Protein AF-0000000068863119 (afdb_homodimer)

Solvent-accessible surface area (backbone atoms only — not comparable to full-atom values): 27519 Å² total; per-residue (Å²): 132,78,80,71,74,71,77,78,74,70,67,70,74,73,64,72,70,83,85,55,49,26,26,52,40,77,54,58,54,54,85,72,82,81,77,69,80,80,66,78,79,68,67,68,70,92,73,73,76,51,50,43,47,56,67,53,46,37,50,35,23,72,61,32,18,43,31,39,28,37,42,66,34,50,72,67,58,34,52,52,49,50,52,52,57,68,66,49,62,65,71,73,54,53,69,44,64,64,42,27,20,70,47,72,62,46,81,75,29,58,76,56,52,56,55,58,62,35,66,71,52,35,47,32,44,35,69,52,45,36,88,58,50,45,80,72,44,34,33,38,39,34,35,29,54,68,10,57,52,52,68,80,39,51,79,44,77,79,90,66,98,63,89,71,81,71,78,53,61,42,38,32,35,36,34,32,65,39,67,32,38,80,54,46,16,28,46,31,32,32,48,27,35,49,38,70,85,43,63,82,46,86,67,52,55,25,41,57,63,39,54,38,19,15,36,41,36,26,34,40,40,19,34,28,26,46,34,35,14,74,35,91,55,71,40,40,29,38,36,38,33,35,22,22,60,39,49,45,68,71,86,72,114,133,76,80,71,75,71,77,79,74,70,76,70,75,73,64,74,68,81,82,64,58,32,24,48,46,75,74,57,52,47,83,72,83,82,78,71,81,80,68,80,79,68,66,67,66,96,69,72,80,50,42,36,46,56,66,53,46,37,48,35,23,72,61,34,18,40,28,43,30,45,52,72,34,52,71,67,57,35,50,53,50,50,52,53,57,68,65,49,63,66,72,74,55,53,70,43,65,63,42,28,22,71,49,70,61,45,80,73,27,60,74,55,53,59,56,58,65,34,65,70,52,36,46,33,43,34,71,53,45,37,86,58,51,43,78,72,45,34,32,38,38,35,34,29,53,69,10,57,52,52,67,78,41,50,80,44,77,79,92,64,99,61,88,70,81,71,78,53,62,41,40,33,36,37,33,31,66,39,67,32,38,80,53,46,17,29,46,31,32,32,46,25,36,48,39,70,85,43,62,82,46,87,65,52,50,22,44,60,61,41,53,37,20,16,36,41,37,26,35,40,40,20,34,28,26,46,33,34,14,72,35,90,54,71,39,40,29,38,36,38,34,35,23,22,60,39,50,44,68,72,88,72,115

Structure (mmCIF, N/CA/C/O backbone):
data_AF-0000000068863119-model_v1
#
loop_
_entity.id
_entity.type
_entity.pdbx_description
1 polymer 'Phytanoyl-CoA dioxygenase'
#
loop_
_atom_site.group_PDB
_atom_site.id
_atom_site.type_symbol
_atom_site.label_atom_id
_atom_site.label_alt_id
_atom_site.label_comp_id
_atom_site.label_asym_id
_atom_site.label_entity_id
_atom_site.label_seq_id
_atom_site.pdbx_PDB_ins_code
_atom_site.Cartn_x
_atom_site.Cartn_y
_atom_site.Cartn_z
_atom_site.occupancy
_atom_site.B_iso_or_equiv
_atom_site.auth_seq_id
_atom_site.auth_comp_id
_atom_site.auth_asym_id
_atom_site.auth_atom_id
_atom_site.pdbx_PDB_model_num
ATOM 1 N N . MET A 1 1 ? 0.976 4.121 -24.359 1 19.28 1 MET A N 1
ATOM 2 C CA . MET A 1 1 ? 1.345 5.531 -24.281 1 19.28 1 MET A CA 1
ATOM 3 C C . MET A 1 1 ? 1.86 5.883 -22.891 1 19.28 1 MET A C 1
ATOM 5 O O . MET A 1 1 ? 1.22 5.566 -21.891 1 19.28 1 MET A O 1
ATOM 9 N N . ALA A 1 2 ? 3.199 6.082 -22.797 1 20.58 2 ALA A N 1
ATOM 10 C CA . ALA A 1 2 ? 4.062 6.414 -21.672 1 20.58 2 ALA A CA 1
ATOM 11 C C . ALA A 1 2 ? 3.551 7.648 -20.922 1 20.58 2 ALA A C 1
ATOM 13 O O . ALA A 1 2 ? 3.307 8.688 -21.547 1 20.58 2 ALA A O 1
ATOM 14 N N . TRP A 1 3 ? 2.678 7.41 -20 1 20.67 3 TRP A N 1
ATOM 15 C CA . TRP A 1 3 ? 2.369 8.602 -19.203 1 20.67 3 TRP A CA 1
ATOM 16 C C . TRP A 1 3 ? 3.615 9.453 -18.984 1 20.67 3 TRP A C 1
ATOM 18 O O . TRP A 1 3 ? 4.625 8.969 -18.484 1 20.67 3 TRP A O 1
ATOM 28 N N . ARG A 1 4 ? 3.938 10.305 -19.891 1 23.78 4 ARG A N 1
ATOM 29 C CA . ARG A 1 4 ? 4.984 11.312 -19.797 1 23.78 4 ARG A CA 1
ATOM 30 C C . ARG A 1 4 ? 4.988 11.977 -18.422 1 23.78 4 ARG A C 1
ATOM 32 O O . ARG A 1 4 ? 3.947 12.438 -17.953 1 23.78 4 ARG A O 1
ATOM 39 N N . HIS A 1 5 ? 5.793 11.5 -17.562 1 23.81 5 HIS A N 1
ATOM 40 C CA . HIS A 1 5 ? 6.238 12.133 -16.328 1 23.81 5 HIS A CA 1
ATOM 41 C C . HIS A 1 5 ? 6.383 13.641 -16.516 1 23.81 5 HIS A C 1
ATOM 43 O O . HIS A 1 5 ? 7.07 14.102 -17.422 1 23.81 5 HIS A O 1
ATOM 49 N N . SER A 1 6 ? 5.262 14.281 -16.453 1 25.91 6 SER A N 1
ATOM 50 C CA . SER A 1 6 ? 5.387 15.727 -16.594 1 25.91 6 SER A CA 1
ATOM 51 C C . SER A 1 6 ? 6.652 16.234 -15.914 1 25.91 6 SER A C 1
ATOM 53 O O . SER A 1 6 ? 7.07 15.703 -14.883 1 25.91 6 SER A O 1
ATOM 55 N N . PRO A 1 7 ? 7.512 17 -16.578 1 26.3 7 PRO A N 1
ATOM 56 C CA . PRO A 1 7 ? 8.766 17.562 -16.062 1 26.3 7 PRO A CA 1
ATOM 57 C C . PRO A 1 7 ? 8.594 18.234 -14.703 1 26.3 7 PRO A C 1
ATOM 59 O O . PRO A 1 7 ? 7.535 18.812 -14.43 1 26.3 7 PRO A O 1
ATOM 62 N N . TRP A 1 8 ? 9.125 17.734 -13.641 1 24.53 8 TRP A N 1
ATOM 63 C CA . TRP A 1 8 ? 9.305 18.281 -12.305 1 24.53 8 TRP A CA 1
ATOM 64 C C . TRP A 1 8 ? 9.695 19.75 -12.367 1 24.53 8 TRP A C 1
ATOM 66 O O . TRP A 1 8 ? 10.703 20.109 -12.977 1 24.53 8 TRP A O 1
ATOM 76 N N . VAL A 1 9 ? 8.789 20.594 -12.625 1 24.11 9 VAL A N 1
ATOM 77 C CA . VAL A 1 9 ? 9.109 22.016 -12.492 1 24.11 9 VAL A CA 1
ATOM 78 C C . VAL A 1 9 ? 9.961 22.234 -11.242 1 24.11 9 VAL A C 1
ATOM 80 O O . VAL A 1 9 ? 9.672 21.688 -10.18 1 24.11 9 VAL A O 1
ATOM 83 N N . THR A 1 10 ? 11.195 22.656 -11.297 1 24.62 10 THR A N 1
ATOM 84 C CA . THR A 1 10 ? 12.25 22.938 -10.32 1 24.62 10 THR A CA 1
ATOM 85 C C . THR A 1 10 ? 11.781 23.953 -9.297 1 24.62 10 THR A C 1
ATOM 87 O O . THR A 1 10 ? 10.945 24.812 -9.602 1 24.62 10 THR A O 1
ATOM 90 N N . ALA A 1 11 ? 11.797 23.625 -8.016 1 27.84 11 ALA A N 1
ATOM 91 C CA . ALA A 1 11 ? 11.562 24.391 -6.793 1 27.84 11 ALA A CA 1
ATOM 92 C C . ALA A 1 11 ? 12.18 25.781 -6.887 1 27.84 11 ALA A C 1
ATOM 94 O O . ALA A 1 11 ? 12.008 26.609 -5.988 1 27.84 11 ALA A O 1
ATOM 95 N N . ARG A 1 12 ? 12.984 26.062 -7.887 1 30.47 12 ARG A N 1
ATOM 96 C CA . ARG A 1 12 ? 13.766 27.297 -7.824 1 30.47 12 ARG A CA 1
ATOM 97 C C . ARG A 1 12 ? 12.852 28.516 -7.797 1 30.47 12 ARG A C 1
ATOM 99 O O . ARG A 1 12 ? 13.273 29.609 -7.402 1 30.47 12 ARG A O 1
ATOM 106 N N . ALA A 1 13 ? 11.773 28.344 -8.539 1 29.06 13 ALA A N 1
ATOM 107 C CA . ALA A 1 13 ? 11.203 29.672 -8.789 1 29.06 13 ALA A CA 1
ATOM 108 C C . ALA A 1 13 ? 10.625 30.266 -7.508 1 29.06 13 ALA A C 1
ATOM 110 O O . ALA A 1 13 ? 10.18 31.422 -7.5 1 29.06 13 ALA A O 1
ATOM 111 N N . LEU A 1 14 ? 10.008 29.344 -6.688 1 31.08 14 LEU A N 1
ATOM 112 C CA . LEU A 1 14 ? 9.188 30 -5.676 1 31.08 14 LEU A CA 1
ATOM 113 C C . LEU A 1 14 ? 10.062 30.625 -4.598 1 31.08 14 LEU A C 1
ATOM 115 O O . LEU A 1 14 ? 9.586 30.938 -3.504 1 31.08 14 LEU A O 1
ATOM 119 N N . GLY A 1 15 ? 11.297 31.203 -4.969 1 27.8 15 GLY A N 1
ATOM 120 C CA . GLY A 1 15 ? 12.117 31.984 -4.047 1 27.8 15 GLY A CA 1
ATOM 121 C C . GLY A 1 15 ? 12.242 31.344 -2.678 1 27.8 15 GLY A C 1
ATOM 122 O O . GLY A 1 15 ? 12.445 32.031 -1.678 1 27.8 15 GLY A O 1
ATOM 123 N N . LEU A 1 16 ? 11.891 30.141 -2.605 1 33 16 LEU A N 1
ATOM 124 C CA . LEU A 1 16 ? 11.93 29.438 -1.33 1 33 16 LEU A CA 1
ATOM 125 C C . LEU A 1 16 ? 13.328 29.484 -0.725 1 33 16 LEU A C 1
ATOM 127 O O . LEU A 1 16 ? 14.195 28.688 -1.09 1 33 16 LEU A O 1
ATOM 131 N N . GLY A 1 17 ? 13.977 30.734 -0.642 1 28.2 17 GLY A N 1
ATOM 132 C CA . GLY A 1 17 ? 15.305 30.953 -0.081 1 28.2 17 GLY A CA 1
ATOM 133 C C . GLY A 1 17 ? 15.531 30.203 1.22 1 28.2 17 GLY A C 1
ATOM 134 O O . GLY A 1 17 ? 14.742 29.328 1.588 1 28.2 17 GLY A O 1
ATOM 135 N N . ALA A 1 18 ? 16.031 31.094 2.398 1 27.72 18 ALA A N 1
ATOM 136 C CA . ALA A 1 18 ? 16.828 30.891 3.602 1 27.72 18 ALA A CA 1
ATOM 137 C C . ALA A 1 18 ? 16.141 29.953 4.578 1 27.72 18 ALA A C 1
ATOM 139 O O . ALA A 1 18 ? 14.922 29.766 4.492 1 27.72 18 ALA A O 1
ATOM 140 N N . THR A 1 19 ? 17 29.516 5.637 1 29.47 19 THR A N 1
ATOM 141 C CA . THR A 1 19 ? 16.953 28.562 6.75 1 29.47 19 THR A CA 1
ATOM 142 C C . THR A 1 19 ? 15.844 28.922 7.727 1 29.47 19 THR A C 1
ATOM 144 O O . THR A 1 19 ? 15.945 29.906 8.461 1 29.47 19 THR A O 1
ATOM 147 N N . ALA A 1 20 ? 14.727 29.219 7.309 1 29.94 20 ALA A N 1
ATOM 148 C CA . ALA A 1 20 ? 13.766 29.609 8.336 1 29.94 20 ALA A CA 1
ATOM 149 C C . ALA A 1 20 ? 13.805 28.656 9.523 1 29.94 20 ALA A C 1
ATOM 151 O O . ALA A 1 20 ? 14.086 27.469 9.359 1 29.94 20 ALA A O 1
ATOM 152 N N . ALA A 1 21 ? 14.078 29.203 10.719 1 28.48 21 ALA A N 1
ATOM 153 C CA . ALA A 1 21 ? 14.047 28.594 12.047 1 28.48 21 ALA A CA 1
ATOM 154 C C . ALA A 1 21 ? 12.797 27.75 12.227 1 28.48 21 ALA A C 1
ATOM 156 O O . ALA A 1 21 ? 11.688 28.188 11.914 1 28.48 21 ALA A O 1
ATOM 157 N N . VAL A 1 22 ? 12.906 26.484 11.906 1 32.12 22 VAL A N 1
ATOM 158 C CA . VAL A 1 22 ? 11.836 25.531 12.164 1 32.12 22 VAL A CA 1
ATOM 159 C C . VAL A 1 22 ? 11.547 25.469 13.664 1 32.12 22 VAL A C 1
ATOM 161 O O . VAL A 1 22 ? 12.438 25.172 14.461 1 32.12 22 VAL A O 1
ATOM 164 N N . VAL A 1 23 ? 10.781 26.406 14.234 1 30.39 23 VAL A N 1
ATOM 165 C CA . VAL A 1 23 ? 10.312 26.172 15.602 1 30.39 23 VAL A CA 1
ATOM 166 C C . VAL A 1 23 ? 9.438 24.922 15.641 1 30.39 23 VAL A C 1
ATOM 168 O O . VAL A 1 23 ? 8.492 24.797 14.867 1 30.39 23 VAL A O 1
ATOM 171 N N . VAL A 1 24 ? 10.008 23.859 15.938 1 33.78 24 VAL A N 1
ATOM 172 C CA . VAL A 1 24 ? 9.211 22.688 16.266 1 33.78 24 VAL A CA 1
ATOM 173 C C . VAL A 1 24 ? 8.328 22.984 17.484 1 33.78 24 VAL A C 1
ATOM 175 O O . VAL A 1 24 ? 8.836 23.328 18.562 1 33.78 24 VAL A O 1
ATOM 178 N N . VAL A 1 25 ? 7.355 23.75 17.344 1 32.84 25 VAL A N 1
ATOM 179 C CA . VAL A 1 25 ? 6.465 23.859 18.5 1 32.84 25 VAL A CA 1
ATOM 180 C C . VAL A 1 25 ? 5.844 22.5 18.812 1 32.84 25 VAL A C 1
ATOM 182 O O . VAL A 1 25 ? 5.25 21.875 17.922 1 32.84 25 VAL A O 1
ATOM 185 N N . SER A 1 26 ? 6.445 21.719 19.641 1 36.84 26 SER A N 1
ATOM 186 C CA . SER A 1 26 ? 5.656 20.719 20.344 1 36.84 26 SER A CA 1
ATOM 187 C C . SER A 1 26 ? 4.285 21.266 20.734 1 36.84 26 SER A C 1
ATOM 189 O O . SER A 1 26 ? 3.633 20.75 21.641 1 36.84 26 SER A O 1
ATOM 191 N N . ALA A 1 27 ? 3.809 22.297 20.219 1 33.91 27 ALA A N 1
ATOM 192 C CA . ALA A 1 27 ? 2.674 22.922 20.891 1 33.91 27 ALA A CA 1
ATOM 193 C C . ALA A 1 27 ? 1.508 21.953 21.031 1 33.91 27 ALA A C 1
ATOM 195 O O . ALA A 1 27 ? 0.678 21.844 20.125 1 33.91 27 ALA A O 1
ATOM 196 N N . VAL A 1 28 ? 1.595 20.641 21.125 1 33.41 28 VAL A N 1
ATOM 197 C CA . VAL A 1 28 ? 0.279 20.25 21.625 1 33.41 28 VAL A CA 1
ATOM 198 C C . VAL A 1 28 ? -0.073 21.062 22.859 1 33.41 28 VAL A C 1
ATOM 200 O O . VAL A 1 28 ? 0.549 20.906 23.922 1 33.41 28 VAL A O 1
ATOM 203 N N . ARG A 1 29 ? -0.094 22.359 22.969 1 30.94 29 ARG A N 1
ATOM 204 C CA . ARG A 1 29 ? -0.655 23.016 24.141 1 30.94 29 ARG A CA 1
ATOM 205 C C . ARG A 1 29 ? -1.995 22.391 24.531 1 30.94 29 ARG A C 1
ATOM 207 O O . ARG A 1 29 ? -2.932 22.391 23.719 1 30.94 29 ARG A O 1
ATOM 214 N N . LEU A 1 30 ? -1.907 21.375 25.375 1 30.81 30 LEU A N 1
ATOM 215 C CA . LEU A 1 30 ? -3.072 20.922 26.125 1 30.81 30 LEU A CA 1
ATOM 216 C C . LEU A 1 30 ? -3.863 22.094 26.672 1 30.81 30 LEU A C 1
ATOM 218 O O . LEU A 1 30 ? -3.311 22.938 27.375 1 30.81 30 LEU A O 1
ATOM 222 N N . LEU A 1 31 ? -4.766 22.688 26.156 1 31.64 31 LEU A N 1
ATOM 223 C CA . LEU A 1 31 ? -5.645 23.688 26.75 1 31.64 31 LEU A CA 1
ATOM 224 C C . LEU A 1 31 ? -6.137 23.234 28.125 1 31.64 31 LEU A C 1
ATOM 226 O O . LEU A 1 31 ? -6.93 22.297 28.219 1 31.64 31 LEU A O 1
ATOM 230 N N . ARG A 1 32 ? -5.137 23.219 29.328 1 30.81 32 ARG A N 1
ATOM 231 C CA . ARG A 1 32 ? -5.625 23.125 30.703 1 30.81 32 ARG A CA 1
ATOM 232 C C . ARG A 1 32 ? -6.684 24.188 30.984 1 30.81 32 ARG A C 1
ATOM 234 O O . ARG A 1 32 ? -6.715 25.234 30.328 1 30.81 32 ARG A O 1
ATOM 241 N N . ARG A 1 33 ? -7.551 23.984 32.125 1 32.88 33 ARG A N 1
ATOM 242 C CA . ARG A 1 33 ? -8.594 24.766 32.781 1 32.88 33 ARG A CA 1
ATOM 243 C C . ARG A 1 33 ? -8.148 26.203 33.031 1 32.88 33 ARG A C 1
ATOM 245 O O . ARG A 1 33 ? -6.957 26.516 32.906 1 32.88 33 ARG A O 1
ATOM 252 N N . ARG A 1 34 ? -8.766 26.984 34 1 33.53 34 ARG A N 1
ATOM 253 C CA . ARG A 1 34 ? -8.812 28.391 34.438 1 33.53 34 ARG A CA 1
ATOM 254 C C . ARG A 1 34 ? -7.438 28.859 34.875 1 33.53 34 ARG A C 1
ATOM 256 O O . ARG A 1 34 ? -6.816 28.266 35.75 1 33.53 34 ARG A O 1
ATOM 263 N N . PRO A 1 35 ? -6.789 29.812 34.188 1 32.97 35 PRO A N 1
ATOM 264 C CA . PRO A 1 35 ? -5.512 30.359 34.656 1 32.97 35 PRO A CA 1
ATOM 265 C C . PRO A 1 35 ? -5.602 30.938 36.062 1 32.97 35 PRO A C 1
ATOM 267 O O . PRO A 1 35 ? -6.629 31.5 36.438 1 32.97 35 PRO A O 1
ATOM 270 N N . PRO A 1 36 ? -5.016 30.406 37.062 1 35.59 36 PRO A N 1
ATOM 271 C CA . PRO A 1 36 ? -4.961 31.344 38.188 1 35.59 36 PRO A CA 1
ATOM 272 C C . PRO A 1 36 ? -4.504 32.75 37.781 1 35.59 36 PRO A C 1
ATOM 274 O O . PRO A 1 36 ? -3.963 32.906 36.688 1 35.59 36 PRO A O 1
ATOM 277 N N . PRO A 1 37 ? -4.648 33.844 38.719 1 34.66 37 PRO A N 1
ATOM 278 C CA . PRO A 1 37 ? -4.336 35.25 38.375 1 34.66 37 PRO A CA 1
ATOM 279 C C . PRO A 1 37 ? -3.035 35.375 37.562 1 34.66 37 PRO A C 1
ATOM 281 O O . PRO A 1 37 ? -2.176 34.5 37.656 1 34.66 37 PRO A O 1
ATOM 284 N N . ARG A 1 38 ? -2.943 36.531 36.844 1 31.11 38 ARG A N 1
ATOM 285 C CA . ARG A 1 38 ? -1.964 36.938 35.844 1 31.11 38 ARG A CA 1
ATOM 286 C C . ARG A 1 38 ? -0.556 36.938 36.438 1 31.11 38 ARG A C 1
ATOM 288 O O . ARG A 1 38 ? -0.193 37.875 37.156 1 31.11 38 ARG A O 1
ATOM 295 N N . PRO A 1 39 ? -0.052 35.938 37.219 1 33.28 39 PRO A N 1
ATOM 296 C CA . PRO A 1 39 ? 1.148 36.594 37.719 1 33.28 39 PRO A CA 1
ATOM 297 C C . PRO A 1 39 ? 1.912 37.375 36.656 1 33.28 39 PRO A C 1
ATOM 299 O O . PRO A 1 39 ? 1.711 37.125 35.469 1 33.28 39 PRO A O 1
ATOM 302 N N . ALA A 1 40 ? 2.848 38.375 37.031 1 31.86 40 ALA A N 1
ATOM 303 C CA . ALA A 1 40 ? 3.662 39.25 36.156 1 31.86 40 ALA A CA 1
ATOM 304 C C . ALA A 1 40 ? 4.199 38.469 34.969 1 31.86 40 ALA A C 1
ATOM 306 O O . ALA A 1 40 ? 4.352 37.25 35.031 1 31.86 40 ALA A O 1
ATOM 307 N N . ALA A 1 41 ? 4.188 39.094 33.781 1 30.69 41 ALA A N 1
ATOM 308 C CA . ALA A 1 41 ? 4.68 38.75 32.469 1 30.69 41 ALA A CA 1
ATOM 309 C C . ALA A 1 41 ? 6.012 38.031 32.531 1 30.69 41 ALA A C 1
ATOM 311 O O . ALA A 1 41 ? 7.066 38.625 32.688 1 30.69 41 ALA A O 1
ATOM 312 N N . ALA A 1 42 ? 6.195 37.219 33.5 1 31.78 42 ALA A N 1
ATOM 313 C CA . ALA A 1 42 ? 7.582 36.781 33.406 1 31.78 42 ALA A CA 1
ATOM 314 C C . ALA A 1 42 ? 7.949 36.438 31.953 1 31.78 42 ALA A C 1
ATOM 316 O O . ALA A 1 42 ? 7.176 35.781 31.25 1 31.78 42 ALA A O 1
ATOM 317 N N . ALA A 1 43 ? 8.805 37.281 31.297 1 30.61 43 ALA A N 1
ATOM 318 C CA . ALA A 1 43 ? 9.43 37.219 29.969 1 30.61 43 ALA A CA 1
ATOM 319 C C . ALA A 1 43 ? 9.68 35.781 29.562 1 30.61 43 ALA A C 1
ATOM 321 O O . ALA A 1 43 ? 10.117 34.969 30.375 1 30.61 43 ALA A O 1
ATOM 322 N N . LEU A 1 44 ? 8.797 35.25 28.797 1 33.19 44 LEU A N 1
ATOM 323 C CA . LEU A 1 44 ? 9.289 34.031 28.172 1 33.19 44 LEU A CA 1
ATOM 324 C C . LEU A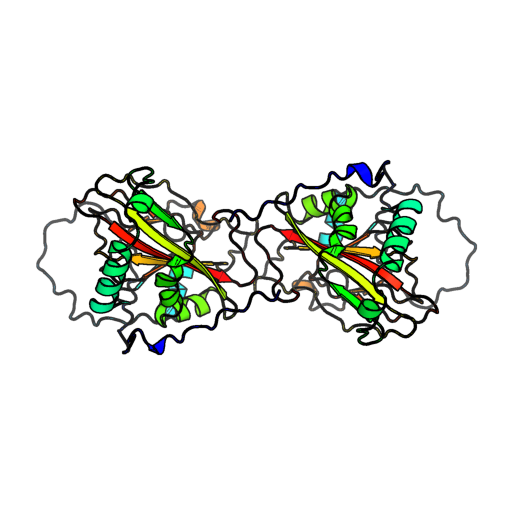 1 44 ? 10.805 34.062 28.062 1 33.19 44 LEU A C 1
ATOM 326 O O . LEU A 1 44 ? 11.391 35.094 27.703 1 33.19 44 LEU A O 1
ATOM 330 N N . PRO A 1 45 ? 11.523 33.5 28.906 1 30.67 45 PRO A N 1
ATOM 331 C CA . PRO A 1 45 ? 12.953 33.75 28.688 1 30.67 45 PRO A CA 1
ATOM 332 C C . PRO A 1 45 ? 13.289 34.094 27.234 1 30.67 45 PRO A C 1
ATOM 334 O O . PRO A 1 45 ? 12.516 33.75 26.344 1 30.67 45 PRO A O 1
ATOM 337 N N . SER A 1 46 ? 14.125 35.062 26.766 1 32.16 46 SER A N 1
ATOM 338 C CA . SER A 1 46 ? 14.734 35.406 25.484 1 32.16 46 SER A CA 1
ATOM 339 C C . SER A 1 46 ? 14.938 34.156 24.641 1 32.16 46 SER A C 1
ATOM 341 O O . SER A 1 46 ? 15.984 34 24 1 32.16 46 SER A O 1
ATOM 343 N N . ASP A 1 47 ? 14.609 32.969 24.953 1 33.59 47 ASP A N 1
ATOM 344 C CA . ASP A 1 47 ? 14.953 31.656 24.422 1 33.59 47 ASP A CA 1
ATOM 345 C C . ASP A 1 47 ? 14.789 31.625 22.906 1 33.59 47 ASP A C 1
ATOM 347 O O . ASP A 1 47 ? 13.758 32.062 22.375 1 33.59 47 ASP A O 1
ATOM 351 N N . ILE A 1 48 ? 15.758 31.469 22.031 1 33.53 48 ILE A N 1
ATOM 352 C CA . ILE A 1 48 ? 16.125 31.359 20.609 1 33.53 48 ILE A CA 1
ATOM 353 C C . ILE A 1 48 ? 15.086 30.516 19.891 1 33.53 48 ILE A C 1
ATOM 355 O O . ILE A 1 48 ? 14.648 29.469 20.391 1 33.53 48 ILE A O 1
ATOM 359 N N . ALA A 1 49 ? 14.266 30.906 18.891 1 39.97 49 ALA A N 1
ATOM 360 C CA . ALA A 1 49 ? 13.602 30.25 17.781 1 39.97 49 ALA A CA 1
ATOM 361 C C . ALA A 1 49 ? 14.258 28.906 17.453 1 39.97 49 ALA A C 1
ATOM 363 O O . ALA A 1 49 ? 15.406 28.859 17.016 1 39.97 49 ALA A O 1
ATOM 364 N N . ARG A 1 50 ? 14.227 27.844 18.281 1 49.44 50 ARG A N 1
ATOM 365 C CA . ARG A 1 50 ? 14.906 26.578 18.016 1 49.44 50 ARG A CA 1
ATOM 366 C C . ARG A 1 50 ? 14.352 25.906 16.766 1 49.44 50 ARG A C 1
ATOM 368 O O . ARG A 1 50 ? 13.133 25.828 16.594 1 49.44 50 ARG A O 1
ATOM 375 N N . VAL A 1 51 ? 15.125 25.984 15.633 1 52.09 51 VAL A N 1
ATOM 376 C CA . VAL A 1 51 ? 14.883 25.234 14.398 1 52.09 51 VAL A CA 1
ATOM 377 C C . VAL A 1 51 ? 14.836 23.734 14.695 1 52.09 51 VAL A C 1
ATOM 379 O O . VAL A 1 51 ? 15.828 23.156 15.156 1 52.09 51 VAL A O 1
ATOM 382 N N . ALA A 1 52 ? 13.609 23.281 14.82 1 67.62 52 ALA A N 1
ATOM 383 C CA . ALA A 1 52 ? 13.516 21.828 14.984 1 67.62 52 ALA A CA 1
ATOM 384 C C . ALA A 1 52 ? 14.211 21.094 13.836 1 67.62 52 ALA A C 1
ATOM 386 O O . ALA A 1 52 ? 14.148 21.547 12.688 1 67.62 52 ALA A O 1
ATOM 387 N N . THR A 1 53 ? 15.008 20.141 14.203 1 77.75 53 THR A N 1
ATOM 388 C CA . THR A 1 53 ? 15.602 19.297 13.18 1 77.75 53 THR A CA 1
ATOM 389 C C . THR A 1 53 ? 14.547 18.375 12.562 1 77.75 53 THR A C 1
ATOM 391 O O . THR A 1 53 ? 13.484 18.172 13.141 1 77.75 53 THR A O 1
ATOM 394 N N . THR A 1 54 ? 14.867 18 11.383 1 86.44 54 THR A N 1
ATOM 395 C CA . THR A 1 54 ? 14.008 17.031 10.711 1 86.44 54 THR A CA 1
ATOM 396 C C . THR A 1 54 ? 13.781 15.805 11.594 1 86.44 54 THR A C 1
ATOM 398 O O . THR A 1 54 ? 12.672 15.273 11.656 1 86.44 54 THR A O 1
ATOM 401 N N . ALA A 1 55 ? 14.859 15.414 12.258 1 86.5 55 ALA A N 1
ATOM 402 C CA . ALA A 1 55 ? 14.773 14.234 13.117 1 86.5 55 ALA A CA 1
ATOM 403 C C . ALA A 1 55 ? 13.789 14.461 14.258 1 86.5 55 ALA A C 1
ATOM 405 O O . ALA A 1 55 ? 13.039 13.555 14.625 1 86.5 55 ALA A O 1
ATOM 406 N N . GLU A 1 56 ? 13.789 15.625 14.758 1 83.5 56 GLU A N 1
ATOM 407 C CA . GLU A 1 56 ? 12.875 15.953 15.844 1 83.5 56 GLU A CA 1
ATOM 408 C C . GLU A 1 56 ? 11.43 16.016 15.352 1 83.5 56 GLU A C 1
ATOM 410 O O . GLU A 1 56 ? 10.516 15.547 16.031 1 83.5 56 GLU A O 1
ATOM 415 N N . VAL A 1 57 ? 11.234 16.625 14.195 1 88.38 57 VAL A N 1
ATOM 416 C CA . VAL A 1 57 ? 9.906 16.688 13.594 1 88.38 57 VAL A CA 1
ATOM 417 C C . VAL A 1 57 ? 9.367 15.281 13.375 1 88.38 57 VAL A C 1
ATOM 419 O O . VAL A 1 57 ? 8.25 14.969 13.781 1 88.38 57 VAL A O 1
ATOM 422 N N . ALA A 1 58 ? 10.25 14.43 12.789 1 92.88 58 ALA A N 1
ATOM 423 C CA . ALA A 1 58 ? 9.844 13.055 12.508 1 92.88 58 ALA A CA 1
ATOM 424 C C . ALA A 1 58 ? 9.547 12.289 13.797 1 92.88 58 ALA A C 1
ATOM 426 O O . ALA A 1 58 ? 8.586 11.531 13.867 1 92.88 58 ALA A O 1
ATOM 427 N N . ALA A 1 59 ? 10.367 12.523 14.789 1 89.5 59 ALA A N 1
ATOM 428 C CA . ALA A 1 59 ? 10.164 11.852 16.062 1 89.5 59 ALA A CA 1
ATOM 429 C C . ALA A 1 59 ? 8.844 12.266 16.703 1 89.5 59 ALA A C 1
ATOM 431 O O . ALA A 1 59 ? 8.125 11.43 17.266 1 89.5 59 ALA A O 1
ATOM 432 N N . ALA A 1 60 ? 8.508 13.523 16.609 1 89.31 60 ALA A N 1
ATOM 433 C CA . ALA A 1 60 ? 7.254 14.023 17.172 1 89.31 60 ALA A CA 1
ATOM 434 C C . ALA A 1 60 ? 6.051 13.422 16.453 1 89.31 60 ALA A C 1
ATOM 436 O O . ALA A 1 60 ? 5.082 13.008 17.094 1 89.31 60 ALA A O 1
ATOM 437 N N . VAL A 1 61 ? 6.129 13.359 15.133 1 93.62 61 VAL A N 1
ATOM 438 C CA . VAL A 1 61 ? 5.031 12.773 14.375 1 93.62 61 VAL A CA 1
ATOM 439 C C . VAL A 1 61 ? 4.891 11.297 14.727 1 93.62 61 VAL A C 1
ATOM 441 O O . VAL A 1 61 ? 3.773 10.797 14.891 1 93.62 61 VAL A O 1
ATOM 444 N N . ARG A 1 62 ? 6.031 10.609 14.875 1 93.94 62 ARG A N 1
ATOM 445 C CA . ARG A 1 62 ? 5.992 9.188 15.211 1 93.94 62 ARG A CA 1
ATOM 446 C C . ARG A 1 62 ? 5.395 8.969 16.594 1 93.94 62 ARG A C 1
ATOM 448 O O . ARG A 1 62 ? 4.648 8.008 16.812 1 93.94 62 ARG A O 1
ATOM 455 N N . ALA A 1 63 ? 5.656 9.859 17.5 1 89.38 63 ALA A N 1
ATOM 456 C CA . ALA A 1 63 ? 5.262 9.656 18.891 1 89.38 63 ALA A CA 1
ATOM 457 C C . ALA A 1 63 ? 3.854 10.188 19.141 1 89.38 63 ALA A C 1
ATOM 459 O O . ALA A 1 63 ? 3.035 9.516 19.781 1 89.38 63 ALA A O 1
ATOM 460 N N . GLU A 1 64 ? 3.568 11.375 18.547 1 88.62 64 GLU A N 1
ATOM 461 C CA . GLU A 1 64 ? 2.344 12.078 18.922 1 88.62 64 GLU A CA 1
ATOM 462 C C . GLU A 1 64 ? 1.331 12.062 17.781 1 88.62 64 GLU A C 1
ATOM 464 O O . GLU A 1 64 ? 0.16 12.398 17.984 1 88.62 64 GLU A O 1
ATOM 469 N N . GLY A 1 65 ? 1.771 11.727 16.641 1 94.44 65 GLY A N 1
ATOM 470 C CA . GLY A 1 65 ? 0.906 11.703 15.477 1 94.44 65 GLY A CA 1
ATOM 471 C C . GLY A 1 65 ? 0.877 13.016 14.719 1 94.44 65 GLY A C 1
ATOM 472 O O . GLY A 1 65 ? 0.336 13.094 13.617 1 94.44 65 GLY A O 1
ATOM 473 N N . VAL A 1 66 ? 1.508 14.07 15.375 1 94 66 VAL A N 1
ATOM 474 C CA . VAL A 1 66 ? 1.449 15.391 14.758 1 94 66 VAL A CA 1
ATOM 475 C C . VAL A 1 66 ? 2.631 16.234 15.227 1 94 66 VAL A C 1
ATOM 477 O O . VAL A 1 66 ? 3.139 16.047 16.328 1 94 66 VAL A O 1
ATOM 480 N N . CYS A 1 67 ? 3.07 17.125 14.352 1 91.81 67 CYS A N 1
ATOM 481 C CA . CYS A 1 67 ? 4.062 18.141 14.672 1 91.81 67 CYS A CA 1
ATOM 482 C C . CYS A 1 67 ? 3.76 19.453 13.945 1 91.81 67 CYS A C 1
ATOM 484 O O . CYS A 1 67 ? 3.467 19.438 12.742 1 91.81 67 CYS A O 1
ATOM 486 N N . VAL A 1 68 ? 3.775 20.547 14.703 1 90.38 68 VAL A N 1
ATOM 487 C CA . VAL A 1 68 ? 3.625 21.859 14.102 1 90.38 68 VAL A CA 1
ATOM 488 C C . VAL A 1 68 ? 4.988 22.547 13.984 1 90.38 68 VAL A C 1
ATOM 490 O O . VAL A 1 68 ? 5.715 22.656 14.977 1 90.38 68 VAL A O 1
ATOM 493 N N . VAL A 1 69 ? 5.355 22.859 12.781 1 87.25 69 VAL A N 1
ATOM 494 C CA . VAL A 1 69 ? 6.555 23.656 12.539 1 87.25 69 VAL A CA 1
ATOM 495 C C . VAL A 1 69 ? 6.16 25.078 12.117 1 87.25 69 VAL A C 1
ATOM 497 O O . VAL A 1 69 ? 5.566 25.266 11.055 1 87.25 69 VAL A O 1
ATOM 500 N N . GLU A 1 70 ? 6.535 26.031 12.938 1 84.88 70 GLU A N 1
ATOM 501 C CA . GLU A 1 70 ? 6.051 27.391 12.711 1 84.88 70 GLU A CA 1
ATOM 502 C C . GLU A 1 70 ? 6.891 28.109 11.664 1 84.88 70 GLU A C 1
ATOM 504 O O . GLU A 1 70 ? 8.102 27.891 11.57 1 84.88 70 GLU A O 1
ATOM 509 N N . ARG A 1 71 ? 6.18 28.906 10.891 1 81.5 71 ARG A N 1
ATOM 510 C CA . ARG A 1 71 ? 6.758 29.891 9.992 1 81.5 71 ARG A CA 1
ATOM 511 C C . ARG A 1 71 ? 7.715 29.234 9 1 81.5 71 ARG A C 1
ATOM 513 O O . ARG A 1 71 ? 8.844 29.703 8.812 1 81.5 71 ARG A O 1
ATOM 520 N N . VAL A 1 72 ? 7.285 28.141 8.453 1 83.81 72 VAL A N 1
ATOM 521 C CA . VAL A 1 72 ? 8.008 27.453 7.379 1 83.81 72 VAL A CA 1
ATOM 522 C C . VAL A 1 72 ? 8 28.328 6.125 1 83.81 72 VAL A C 1
ATOM 524 O O . VAL A 1 72 ? 9.023 28.453 5.438 1 83.81 72 VAL A O 1
ATOM 527 N N . LEU A 1 73 ? 6.875 28.891 5.867 1 86.88 73 LEU A N 1
ATOM 528 C CA . LEU A 1 73 ? 6.762 29.875 4.797 1 86.88 73 LEU A CA 1
ATOM 529 C C . LEU A 1 73 ? 6.832 31.297 5.352 1 86.88 73 LEU A C 1
ATOM 531 O O . LEU A 1 73 ? 6.266 31.578 6.41 1 86.88 73 LEU A O 1
ATOM 535 N N . ASP A 1 74 ? 7.406 32.156 4.598 1 83.81 74 ASP A N 1
ATOM 536 C CA . ASP A 1 74 ? 7.422 33.562 5.02 1 83.81 74 ASP A CA 1
ATOM 537 C C . ASP A 1 74 ? 6.16 34.281 4.555 1 83.81 74 ASP A C 1
ATOM 539 O O . ASP A 1 74 ? 5.309 33.688 3.891 1 83.81 74 ASP A O 1
ATOM 543 N N . ALA A 1 75 ? 6.113 35.531 4.992 1 89.69 75 ALA A N 1
ATOM 544 C CA . ALA A 1 75 ? 4.906 36.312 4.742 1 89.69 75 ALA A CA 1
ATOM 545 C C . ALA A 1 75 ? 4.66 36.5 3.246 1 89.69 75 ALA A C 1
ATOM 547 O O . ALA A 1 75 ? 3.512 36.5 2.797 1 89.69 75 ALA A O 1
ATOM 548 N N . ALA A 1 76 ? 5.711 36.625 2.482 1 90.38 76 ALA A N 1
ATOM 549 C CA . ALA A 1 76 ? 5.574 36.781 1.04 1 90.38 76 ALA A CA 1
ATOM 550 C C . ALA A 1 76 ? 5.008 35.531 0.379 1 90.38 76 ALA A C 1
ATOM 552 O O . ALA A 1 76 ? 4.129 35.625 -0.482 1 90.38 76 ALA A O 1
ATOM 553 N N . ALA A 1 77 ? 5.547 34.406 0.784 1 88.38 77 ALA A N 1
ATOM 554 C CA . ALA A 1 77 ? 5.059 33.125 0.25 1 88.38 77 ALA A CA 1
ATOM 555 C C . ALA A 1 77 ? 3.592 32.906 0.612 1 88.38 77 ALA A C 1
ATOM 557 O O . ALA A 1 77 ? 2.799 32.469 -0.221 1 88.38 77 ALA A O 1
ATOM 558 N N . VAL A 1 78 ? 3.205 33.25 1.792 1 93.25 78 VAL A N 1
ATOM 559 C CA . VAL A 1 78 ? 1.823 33.094 2.236 1 93.25 78 VAL A CA 1
ATOM 560 C C . VAL A 1 78 ? 0.923 34.031 1.419 1 93.25 78 VAL A C 1
ATOM 562 O O . VAL A 1 78 ? -0.148 33.625 0.965 1 93.25 78 VAL A O 1
ATOM 565 N N . ALA A 1 79 ? 1.378 35.281 1.249 1 94.25 79 ALA A N 1
ATOM 566 C CA . ALA A 1 79 ? 0.601 36.25 0.473 1 94.25 79 ALA A CA 1
ATOM 567 C C . ALA A 1 79 ? 0.391 35.75 -0.957 1 94.25 79 ALA A C 1
ATOM 569 O O . ALA A 1 79 ? -0.699 35.906 -1.515 1 94.25 79 ALA A O 1
ATOM 570 N N . ALA A 1 80 ? 1.408 35.188 -1.514 1 89.75 80 ALA A N 1
ATOM 571 C CA . ALA A 1 80 ? 1.317 34.656 -2.875 1 89.75 80 ALA A CA 1
ATOM 572 C C . ALA A 1 80 ? 0.291 33.531 -2.961 1 89.75 80 ALA A C 1
ATOM 574 O O . ALA A 1 80 ? -0.478 33.469 -3.922 1 89.75 80 ALA A O 1
ATOM 575 N N . LEU A 1 81 ? 0.309 32.688 -2.01 1 90.88 81 LEU A N 1
ATOM 576 C CA . LEU A 1 81 ? -0.657 31.594 -1.986 1 90.88 81 LEU A CA 1
ATOM 577 C C . LEU A 1 81 ? -2.074 32.125 -1.792 1 90.88 81 LEU A C 1
ATOM 579 O O . LEU A 1 81 ? -3.018 31.609 -2.406 1 90.88 81 LEU A O 1
ATOM 583 N N . ARG A 1 82 ? -2.209 33.125 -0.93 1 91.56 82 ARG A N 1
ATOM 584 C CA . ARG A 1 82 ? -3.52 33.719 -0.731 1 91.56 82 ARG A CA 1
ATOM 585 C C . ARG A 1 82 ? -4.059 34.312 -2.035 1 91.56 82 ARG A C 1
ATOM 587 O O . ARG A 1 82 ? -5.258 34.188 -2.314 1 91.56 82 ARG A O 1
ATOM 594 N N . GLU A 1 83 ? -3.207 34.906 -2.758 1 88.88 83 GLU A N 1
ATOM 595 C CA . GLU A 1 83 ? -3.609 35.438 -4.051 1 88.88 83 GLU A CA 1
ATOM 596 C C . GLU A 1 83 ? -4.078 34.344 -4.992 1 88.88 83 GLU A C 1
ATOM 598 O O . GLU A 1 83 ? -5.051 34.531 -5.73 1 88.88 83 GLU A O 1
ATOM 603 N N . ARG A 1 84 ? -3.383 33.281 -4.988 1 84.06 84 ARG A N 1
ATOM 604 C CA . ARG A 1 84 ? -3.768 32.125 -5.82 1 84.06 84 ARG A CA 1
ATOM 605 C C . ARG A 1 84 ? -5.129 31.594 -5.402 1 84.06 84 ARG A C 1
ATOM 607 O O . ARG A 1 84 ? -5.949 31.234 -6.254 1 84.06 84 ARG A O 1
ATOM 614 N N . VAL A 1 85 ? -5.312 31.484 -4.176 1 84.5 85 VAL A N 1
ATOM 615 C CA . VAL A 1 85 ? -6.586 30.984 -3.654 1 84.5 85 VAL A CA 1
ATOM 616 C C . VAL A 1 85 ? -7.707 31.953 -4.055 1 84.5 85 VAL A C 1
ATOM 618 O O . VAL A 1 85 ? -8.789 31.516 -4.449 1 84.5 85 VAL A O 1
ATOM 621 N N . ALA A 1 86 ? -7.438 33.219 -3.906 1 82.75 86 ALA A N 1
ATOM 622 C CA . ALA A 1 86 ? -8.422 34.25 -4.254 1 82.75 86 ALA A CA 1
ATOM 623 C C . ALA A 1 86 ? -8.805 34.156 -5.73 1 82.75 86 ALA A C 1
ATOM 625 O O . ALA A 1 86 ? -9.938 34.469 -6.105 1 82.75 86 ALA A O 1
ATOM 626 N N . ALA A 1 87 ? -7.898 33.719 -6.508 1 79.06 87 ALA A N 1
ATOM 627 C CA . ALA A 1 87 ? -8.117 33.656 -7.949 1 79.06 87 ALA A CA 1
ATOM 628 C C . ALA A 1 87 ? -8.93 32.438 -8.328 1 79.06 87 ALA A C 1
ATOM 630 O O . ALA A 1 87 ? -9.438 32.344 -9.453 1 79.06 87 ALA A O 1
ATOM 631 N N . LEU A 1 88 ? -8.945 31.406 -7.488 1 76.12 88 LEU A N 1
ATOM 632 C CA . LEU A 1 88 ? -9.727 30.203 -7.773 1 76.12 88 LEU A CA 1
ATOM 633 C C . LEU A 1 88 ? -11.211 30.531 -7.828 1 76.12 88 LEU A C 1
ATOM 635 O O . LEU A 1 88 ? -11.695 31.391 -7.082 1 76.12 88 LEU A O 1
ATOM 639 N N . GLU A 1 89 ? -11.938 29.906 -8.93 1 62.25 89 GLU A N 1
ATOM 640 C CA . GLU A 1 89 ? -13.312 30.266 -9.273 1 62.25 89 GLU A CA 1
ATOM 641 C C . GLU A 1 89 ? -14.234 30.156 -8.062 1 62.25 89 GLU A C 1
ATOM 643 O O . GLU A 1 89 ? -14.234 29.141 -7.363 1 62.25 89 GLU A O 1
ATOM 648 N N . PRO A 1 90 ? -15.016 31.203 -7.961 1 57.38 90 PRO A N 1
ATOM 649 C CA . PRO A 1 90 ? -15.969 31.312 -6.859 1 57.38 90 PRO A CA 1
ATOM 650 C C . PRO A 1 90 ? -16.953 30.141 -6.809 1 57.38 90 PRO A C 1
ATOM 652 O O . PRO A 1 90 ? -17.391 29.734 -5.727 1 57.38 90 PRO A O 1
ATOM 655 N N . ARG A 1 91 ? -17.438 29.703 -7.965 1 52.91 91 ARG A N 1
ATOM 656 C CA . ARG A 1 91 ? -18.438 28.641 -8.023 1 52.91 91 ARG A CA 1
ATOM 657 C C . ARG A 1 91 ? -17.938 27.359 -7.344 1 52.91 91 ARG A C 1
ATOM 659 O O . ARG A 1 91 ? -18.703 26.641 -6.703 1 52.91 91 ARG A O 1
ATOM 666 N N . LYS A 1 92 ? -16.688 27.031 -7.504 1 54.31 92 LYS A N 1
ATOM 667 C CA . LYS A 1 92 ? -16.047 25.844 -6.918 1 54.31 92 LYS A CA 1
ATOM 668 C C . LYS A 1 92 ? -15.969 25.969 -5.398 1 54.31 92 LYS A C 1
ATOM 670 O O . LYS A 1 92 ? -15.992 24.953 -4.688 1 54.31 92 LYS A O 1
ATOM 675 N N . ARG A 1 93 ? -16.094 27.25 -5.008 1 53.91 93 ARG A N 1
ATOM 676 C CA . ARG A 1 93 ? -16.031 27.578 -3.586 1 53.91 93 ARG A CA 1
ATOM 677 C C . ARG A 1 93 ? -17.391 27.375 -2.926 1 53.91 93 ARG A C 1
ATOM 679 O O . ARG A 1 93 ? -17.484 27.266 -1.703 1 53.91 93 ARG A O 1
ATOM 686 N N . GLN A 1 94 ? -18.375 27.125 -3.826 1 51.44 94 GLN A N 1
ATOM 687 C CA . GLN A 1 94 ? -19.734 27.141 -3.273 1 51.44 94 GLN A CA 1
ATOM 688 C C . GLN A 1 94 ? -20.141 25.75 -2.787 1 51.44 94 GLN A C 1
ATOM 690 O O . GLN A 1 94 ? -21.047 25.625 -1.966 1 51.44 94 GLN A O 1
ATOM 695 N N . ASN A 1 95 ? -19.625 24.703 -3.371 1 51.06 95 ASN A N 1
ATOM 696 C CA . ASN A 1 95 ? -20.172 23.422 -2.912 1 51.06 95 ASN A CA 1
ATOM 697 C C . ASN A 1 95 ? -19.75 23.125 -1.476 1 51.06 95 ASN A C 1
ATOM 699 O O . ASN A 1 95 ? -18.734 22.484 -1.245 1 51.06 95 ASN A O 1
ATOM 703 N N . ARG A 1 96 ? -20.547 23.922 -0.489 1 59.5 96 ARG A N 1
ATOM 704 C CA . ARG A 1 96 ? -20.203 24.125 0.917 1 59.5 96 ARG A CA 1
ATOM 705 C C . ARG A 1 96 ? -21.016 23.203 1.812 1 59.5 96 ARG A C 1
ATOM 707 O O . ARG A 1 96 ? -22.25 23.312 1.87 1 59.5 96 ARG A O 1
ATOM 714 N N . ARG A 1 97 ? -20.438 21.984 1.964 1 62.62 97 ARG A N 1
ATOM 715 C CA . ARG A 1 97 ? -21.062 21.266 3.068 1 62.62 97 ARG A CA 1
ATOM 716 C C . ARG A 1 97 ? -20.625 21.828 4.414 1 62.62 97 ARG A C 1
ATOM 718 O O . ARG A 1 97 ? -19.422 21.922 4.684 1 62.62 97 ARG A O 1
ATOM 725 N N . ALA A 1 98 ? -21.531 22.328 5.234 1 68.81 98 ALA A N 1
ATOM 726 C CA . ALA A 1 98 ? -21.297 22.844 6.578 1 68.81 98 ALA A CA 1
ATOM 727 C C . ALA A 1 98 ? -20.406 24.094 6.531 1 68.81 98 ALA A C 1
ATOM 729 O O . ALA A 1 98 ? -19.547 24.281 7.391 1 68.81 98 ALA A O 1
ATOM 730 N N . LYS A 1 99 ? -20.484 24.859 5.344 1 77.25 99 LYS A N 1
ATOM 731 C CA . LYS A 1 99 ? -19.734 26.094 5.145 1 77.25 99 LYS A CA 1
ATOM 732 C C . LYS A 1 99 ? -18.234 25.828 5.02 1 77.25 99 LYS A C 1
ATOM 734 O O . LYS A 1 99 ? -17.422 26.641 5.441 1 77.25 99 LYS A O 1
ATOM 739 N N . ARG A 1 100 ? -17.969 24.625 4.715 1 77.88 100 ARG A N 1
ATOM 740 C CA . ARG A 1 100 ? -16.594 24.219 4.445 1 77.88 100 ARG A CA 1
ATOM 741 C C . ARG A 1 100 ? -16.438 23.766 2.998 1 77.88 100 ARG A C 1
ATOM 743 O O . ARG A 1 100 ? -17.297 23.078 2.461 1 77.88 100 ARG A O 1
ATOM 750 N N . TRP A 1 101 ? -15.445 24.344 2.387 1 73.31 101 TRP A N 1
ATOM 751 C CA . TRP A 1 101 ? -15.141 24 0.999 1 73.31 101 TRP A CA 1
ATOM 752 C C . TRP A 1 101 ? -13.805 23.266 0.892 1 73.31 101 TRP A C 1
ATOM 754 O O . TRP A 1 101 ? -12.805 23.719 1.439 1 73.31 101 TRP A O 1
ATOM 764 N N . GLU A 1 102 ? -13.938 22 0.462 1 68.06 102 GLU A N 1
ATOM 765 C CA . GLU A 1 102 ? -12.695 21.281 0.182 1 68.06 102 GLU A CA 1
ATOM 766 C C . GLU A 1 102 ? -12.461 21.156 -1.32 1 68.06 102 GLU A C 1
ATOM 768 O O . GLU A 1 102 ? -13.352 20.75 -2.064 1 68.06 102 GLU A O 1
ATOM 773 N N . HIS A 1 103 ? -11.547 21.891 -1.837 1 60.56 103 HIS A N 1
ATOM 774 C CA . HIS A 1 103 ? -11.117 21.703 -3.221 1 60.56 103 HIS A CA 1
ATOM 775 C C . HIS A 1 103 ? -10.016 20.656 -3.322 1 60.56 103 HIS A C 1
ATOM 777 O O . HIS A 1 103 ? -8.875 20.906 -2.91 1 60.56 103 HIS A O 1
ATOM 783 N N . VAL A 1 104 ? -10.484 19.344 -3.684 1 55.97 104 VAL A N 1
ATOM 784 C CA . VAL A 1 104 ? -9.531 18.25 -3.848 1 55.97 104 VAL A CA 1
ATOM 785 C C . VAL A 1 104 ? -9.102 18.156 -5.309 1 55.97 104 VAL A C 1
ATOM 787 O O . VAL A 1 104 ? -9.906 18.359 -6.219 1 55.97 104 VAL A O 1
ATOM 790 N N . HIS A 1 105 ? -7.859 17.844 -5.727 1 53.25 105 HIS A N 1
ATOM 791 C CA . HIS A 1 105 ? -7.262 17.25 -6.914 1 53.25 105 HIS A CA 1
ATOM 792 C C . HIS A 1 105 ? -7.344 18.188 -8.109 1 53.25 105 HIS A C 1
ATOM 794 O O . HIS A 1 105 ? -7.332 17.75 -9.258 1 53.25 105 HIS A O 1
ATOM 800 N N . SER A 1 106 ? -7.641 19.422 -8.047 1 48.34 106 SER A N 1
ATOM 801 C CA . SER A 1 106 ? -7.754 19.969 -9.398 1 48.34 106 SER A CA 1
ATOM 802 C C . SER A 1 106 ? -6.383 20.078 -10.062 1 48.34 106 SER A C 1
ATOM 804 O O . SER A 1 106 ? -5.375 20.297 -9.383 1 48.34 106 SER A O 1
ATOM 806 N N . PRO A 1 107 ? -6.227 19.531 -11.234 1 44.84 107 PRO A N 1
ATOM 807 C CA . PRO A 1 107 ? -5.062 19.875 -12.047 1 44.84 107 PRO A CA 1
ATOM 808 C C . PRO A 1 107 ? -4.508 21.266 -11.727 1 44.84 107 PRO A C 1
ATOM 810 O O . PRO A 1 107 ? -3.314 21.516 -11.914 1 44.84 107 PRO A O 1
ATOM 813 N N . GLU A 1 108 ? -5.363 22.062 -11.43 1 48.88 108 GLU A N 1
ATOM 814 C CA . GLU A 1 108 ? -5.016 23.422 -11.062 1 48.88 108 GLU A CA 1
ATOM 815 C C . GLU A 1 108 ? -4.25 23.469 -9.742 1 48.88 108 GLU A C 1
ATOM 817 O O . GLU A 1 108 ? -3.74 24.516 -9.344 1 48.88 108 GLU A O 1
ATOM 822 N N . ALA A 1 109 ? -4.176 22.328 -9.094 1 55.94 109 ALA A N 1
ATOM 823 C CA . ALA A 1 109 ? -3.496 22.047 -7.836 1 55.94 109 ALA A CA 1
ATOM 824 C C . ALA A 1 109 ? -1.981 22.062 -8.008 1 55.94 109 ALA A C 1
ATOM 826 O O . ALA A 1 109 ? -1.235 21.953 -7.035 1 55.94 109 ALA A O 1
ATOM 827 N N . ALA A 1 110 ? -1.632 22.078 -9.219 1 58.38 110 ALA A N 1
ATOM 828 C CA . ALA A 1 110 ? -0.222 22.297 -9.523 1 58.38 110 ALA A CA 1
ATOM 829 C C . ALA A 1 110 ? 0.339 23.453 -8.68 1 58.38 110 ALA A C 1
ATOM 831 O O . ALA A 1 110 ? 1.501 23.406 -8.273 1 58.38 110 ALA A O 1
ATOM 832 N N . ALA A 1 111 ? -0.624 24.359 -8.328 1 62.25 111 ALA A N 1
ATOM 833 C CA . ALA A 1 111 ? -0.165 25.562 -7.625 1 62.25 111 ALA A CA 1
ATOM 834 C C . ALA A 1 111 ? 0.348 25.219 -6.23 1 62.25 111 ALA A C 1
ATOM 836 O O . ALA A 1 111 ? 1.256 25.875 -5.715 1 62.25 111 ALA A O 1
ATOM 837 N N . PHE A 1 112 ? -0.157 24.078 -5.742 1 81.94 112 PHE A N 1
ATOM 838 C CA . PHE A 1 112 ? 0.218 23.75 -4.371 1 81.94 112 PHE A CA 1
ATOM 839 C C . PHE A 1 112 ? 1.24 22.609 -4.344 1 81.94 112 PHE A C 1
ATOM 841 O O . PHE A 1 112 ? 1.914 22.406 -3.336 1 81.94 112 PHE A O 1
ATOM 848 N N . ALA A 1 113 ? 1.368 22.016 -5.527 1 84.06 113 ALA A N 1
ATOM 849 C CA . ALA A 1 113 ? 2.248 20.859 -5.621 1 84.06 113 ALA A CA 1
ATOM 850 C C . ALA A 1 113 ? 3.697 21.25 -5.332 1 84.06 113 ALA A C 1
ATOM 852 O O . ALA A 1 113 ? 4.461 20.438 -4.793 1 84.06 113 ALA A O 1
ATOM 853 N N . GLU A 1 114 ? 3.988 22.469 -5.555 1 83.31 114 GLU A N 1
ATOM 854 C CA . GLU A 1 114 ? 5.352 22.953 -5.344 1 83.31 114 GLU A CA 1
ATOM 855 C C . GLU A 1 114 ? 5.723 22.922 -3.865 1 83.31 114 GLU A C 1
ATOM 857 O O . GLU A 1 114 ? 6.898 22.797 -3.516 1 83.31 114 GLU A O 1
ATOM 862 N N . LEU A 1 115 ? 4.734 23 -3.025 1 89.81 115 LEU A N 1
ATOM 863 C CA . LEU A 1 115 ? 4.98 23 -1.587 1 89.81 115 LEU A CA 1
ATOM 864 C C . LEU A 1 115 ? 5.586 21.672 -1.142 1 89.81 115 LEU A C 1
ATOM 866 O O . LEU A 1 115 ? 6.324 21.625 -0.155 1 89.81 115 LEU A O 1
ATOM 870 N N . ALA A 1 116 ? 5.273 20.641 -1.905 1 90.81 116 ALA A N 1
ATOM 871 C CA . ALA A 1 116 ? 5.801 19.328 -1.567 1 90.81 116 ALA A CA 1
ATOM 872 C C . ALA A 1 116 ? 7.324 19.297 -1.684 1 90.81 116 ALA A C 1
ATOM 874 O O . ALA A 1 116 ? 7.988 18.484 -1.039 1 90.81 116 ALA A O 1
ATOM 875 N N . GLN A 1 117 ? 7.828 20.203 -2.445 1 87.69 117 GLN A N 1
ATOM 876 C CA . GLN A 1 117 ? 9.266 20.234 -2.693 1 87.69 117 GLN A CA 1
ATOM 877 C C . GLN A 1 117 ? 9.969 21.156 -1.703 1 87.69 117 GLN A C 1
ATOM 879 O O . GLN A 1 117 ? 11.203 21.25 -1.704 1 87.69 117 GLN A O 1
ATOM 884 N N . HIS A 1 118 ? 9.156 21.891 -0.958 1 87.44 118 HIS A N 1
ATOM 885 C CA . HIS A 1 118 ? 9.805 22.688 0.072 1 87.44 118 HIS A CA 1
ATOM 886 C C . HIS A 1 118 ? 10.758 21.844 0.912 1 87.44 118 HIS A C 1
ATOM 888 O O . HIS A 1 118 ? 10.406 20.734 1.333 1 87.44 118 HIS A O 1
ATOM 894 N N . PRO A 1 119 ? 11.906 22.312 1.232 1 85.5 119 PRO A N 1
ATOM 895 C CA . PRO A 1 119 ? 12.93 21.484 1.883 1 85.5 119 PRO A CA 1
ATOM 896 C C . PRO A 1 119 ? 12.453 20.906 3.207 1 85.5 119 PRO A C 1
ATOM 898 O O . PRO A 1 119 ? 12.727 19.734 3.496 1 85.5 119 PRO A O 1
ATOM 901 N N . SER A 1 120 ? 11.711 21.688 3.996 1 84.94 120 SER A N 1
ATOM 902 C CA . SER A 1 120 ? 11.25 21.203 5.293 1 84.94 120 SER A CA 1
ATOM 903 C C . SER A 1 120 ? 10.227 20.078 5.137 1 84.94 120 SER A C 1
ATOM 905 O O . SER A 1 120 ? 10.258 19.094 5.875 1 84.94 120 SER A O 1
ATOM 907 N N . ILE A 1 121 ? 9.359 20.266 4.195 1 90.81 121 ILE A N 1
ATOM 908 C CA . ILE A 1 121 ? 8.32 19.266 3.965 1 90.81 121 ILE A CA 1
ATOM 909 C C . ILE A 1 121 ? 8.93 18.016 3.348 1 90.81 121 ILE A C 1
ATOM 911 O O . ILE A 1 121 ? 8.664 16.906 3.801 1 90.81 121 ILE A O 1
ATOM 915 N N . ALA A 1 122 ? 9.828 18.234 2.416 1 92.12 122 ALA A N 1
ATOM 916 C CA . ALA A 1 122 ? 10.484 17.125 1.733 1 92.12 122 ALA A CA 1
ATOM 917 C C . ALA A 1 122 ? 11.336 16.312 2.705 1 92.12 122 ALA A C 1
ATOM 919 O O . ALA A 1 122 ? 11.328 15.078 2.66 1 92.12 122 ALA A O 1
ATOM 920 N N . ALA A 1 123 ? 12.047 16.984 3.564 1 91.56 123 ALA A N 1
ATOM 921 C CA . ALA A 1 123 ? 12.891 16.297 4.535 1 91.56 123 ALA A CA 1
ATOM 922 C C . ALA A 1 123 ? 12.055 15.484 5.516 1 91.56 123 ALA A C 1
ATOM 924 O O . ALA A 1 123 ? 12.406 14.344 5.844 1 91.56 123 ALA A O 1
ATOM 925 N N . ALA A 1 124 ? 10.984 16.031 5.934 1 92.75 124 ALA A N 1
ATOM 926 C CA . ALA A 1 124 ? 10.102 15.312 6.844 1 92.75 124 ALA A CA 1
ATOM 927 C C . ALA A 1 124 ? 9.492 14.094 6.16 1 92.75 124 ALA A C 1
ATOM 929 O O . ALA A 1 124 ? 9.43 13.008 6.754 1 92.75 124 ALA A O 1
ATOM 930 N N . ALA A 1 125 ? 9.086 14.281 4.91 1 96.12 125 ALA A N 1
ATOM 931 C CA . ALA A 1 125 ? 8.516 13.18 4.148 1 96.12 125 ALA A CA 1
ATOM 932 C C . ALA A 1 125 ? 9.523 12.047 3.984 1 96.12 125 ALA A C 1
ATOM 934 O O . ALA A 1 125 ? 9.188 10.875 4.191 1 96.12 125 ALA A O 1
ATOM 935 N N . LYS A 1 126 ? 10.719 12.422 3.646 1 96.56 126 LYS A N 1
ATOM 936 C CA . LYS A 1 126 ? 11.766 11.414 3.475 1 96.56 126 LYS A CA 1
ATOM 937 C C . LYS A 1 126 ? 12.031 10.672 4.781 1 96.56 126 LYS A C 1
ATOM 939 O O . LYS A 1 126 ? 12.203 9.453 4.785 1 96.56 126 LYS A O 1
ATOM 944 N N . ALA A 1 127 ? 12.047 11.383 5.852 1 95.88 127 ALA A N 1
ATOM 945 C CA . ALA A 1 127 ? 12.336 10.797 7.156 1 95.88 127 ALA A CA 1
ATOM 946 C C . ALA A 1 127 ? 11.219 9.852 7.59 1 95.88 127 ALA A C 1
ATOM 948 O O . ALA A 1 127 ? 11.477 8.828 8.234 1 95.88 127 ALA A O 1
ATOM 949 N N . LEU A 1 128 ? 10.016 10.188 7.219 1 97.31 128 LEU A N 1
ATOM 950 C CA . LEU A 1 128 ? 8.867 9.461 7.742 1 97.31 128 LEU A CA 1
ATOM 951 C C . LEU A 1 128 ? 8.438 8.359 6.777 1 97.31 128 LEU A C 1
ATOM 953 O O . LEU A 1 128 ? 7.961 7.305 7.203 1 97.31 128 LEU A O 1
ATOM 957 N N . LEU A 1 129 ? 8.602 8.609 5.441 1 97.75 129 LEU A N 1
ATOM 958 C CA . LEU A 1 129 ? 8.055 7.695 4.441 1 97.75 129 LEU A CA 1
ATOM 959 C C . LEU A 1 129 ? 9.172 6.953 3.717 1 97.75 129 LEU A C 1
ATOM 961 O O . LEU A 1 129 ? 8.922 5.941 3.053 1 97.75 129 LEU A O 1
ATOM 965 N N . GLY A 1 130 ? 10.422 7.434 3.869 1 96 130 GLY A N 1
ATOM 966 C CA . GLY A 1 130 ? 11.516 6.91 3.072 1 96 130 GLY A CA 1
ATOM 967 C C . GLY A 1 130 ? 11.711 7.645 1.76 1 96 130 GLY A C 1
ATOM 968 O O . GLY A 1 130 ? 10.93 8.539 1.427 1 96 130 GLY A O 1
ATOM 969 N N . PRO A 1 131 ? 12.703 7.258 1.021 1 93.81 131 PRO A N 1
ATOM 970 C CA . PRO A 1 131 ? 13.062 7.973 -0.207 1 93.81 131 PRO A CA 1
ATOM 971 C C . PRO A 1 131 ? 12.07 7.723 -1.342 1 93.81 131 PRO A C 1
ATOM 973 O O . PRO A 1 131 ? 12.016 8.5 -2.297 1 93.81 131 PRO A O 1
ATOM 976 N N . LYS A 1 132 ? 11.359 6.664 -1.298 1 94.5 132 LYS A N 1
ATOM 977 C CA . LYS A 1 132 ? 10.414 6.332 -2.359 1 94.5 132 LYS A CA 1
ATOM 978 C C . LYS A 1 132 ? 8.992 6.75 -1.987 1 94.5 132 LYS A C 1
ATOM 980 O O . LYS A 1 132 ? 8.172 5.91 -1.608 1 94.5 132 LYS A O 1
ATOM 985 N N . HIS A 1 133 ? 8.703 7.996 -2.117 1 95.5 133 HIS A N 1
ATOM 986 C CA . HIS A 1 133 ? 7.395 8.586 -1.869 1 95.5 133 HIS A CA 1
ATOM 987 C C . HIS A 1 133 ? 7.008 9.555 -2.977 1 95.5 133 HIS A C 1
ATOM 989 O O . HIS A 1 133 ? 7.828 9.883 -3.838 1 95.5 133 HIS A O 1
ATOM 995 N N . TYR A 1 134 ? 5.695 9.922 -3.006 1 92.81 134 TYR A N 1
ATOM 996 C CA . TYR A 1 134 ? 5.203 10.828 -4.035 1 92.81 134 TYR A CA 1
ATOM 997 C C . TYR A 1 134 ? 4.074 11.703 -3.492 1 92.81 134 TYR A C 1
ATOM 999 O O . TYR A 1 134 ? 3.539 11.438 -2.414 1 92.81 134 TYR A O 1
ATOM 1007 N N . LEU A 1 135 ? 3.846 12.828 -4.105 1 93.81 135 LEU A N 1
ATOM 1008 C CA . LEU A 1 135 ? 2.682 13.648 -3.793 1 93.81 135 LEU A CA 1
ATOM 1009 C C . LEU A 1 135 ? 1.403 13.008 -4.324 1 93.81 135 LEU A C 1
ATOM 1011 O O . LEU A 1 135 ? 1.173 12.984 -5.535 1 93.81 135 LEU A O 1
ATOM 1015 N N . GLU A 1 136 ? 0.657 12.523 -3.477 1 91.56 136 GLU A N 1
ATOM 1016 C CA . GLU A 1 136 ? -0.561 11.82 -3.867 1 91.56 136 GLU A CA 1
ATOM 1017 C C . GLU A 1 136 ? -1.688 12.805 -4.18 1 91.56 136 GLU A C 1
ATOM 1019 O O . GLU A 1 136 ? -2.414 12.633 -5.16 1 91.56 136 GLU A O 1
ATOM 1024 N N . LYS A 1 137 ? -1.873 13.75 -3.373 1 88.62 137 LYS A N 1
ATOM 1025 C CA . LYS A 1 137 ? -2.906 14.758 -3.605 1 88.62 137 LYS A CA 1
ATOM 1026 C C . LYS A 1 137 ? -2.582 16.062 -2.877 1 88.62 137 LYS A C 1
ATOM 1028 O O . LYS A 1 137 ? -1.788 16.062 -1.933 1 88.62 137 LYS A O 1
ATOM 1033 N N . CYS A 1 138 ? -3.127 17.078 -3.336 1 89.06 138 CYS A N 1
ATOM 1034 C CA . CYS A 1 138 ? -3.062 18.391 -2.703 1 89.06 138 CYS A CA 1
ATOM 1035 C C . CYS A 1 138 ? -4.32 19.203 -3 1 89.06 138 CYS A C 1
ATOM 1037 O O . CYS A 1 138 ? -5.055 18.891 -3.938 1 89.06 138 CYS A O 1
ATOM 1039 N N . GLY A 1 139 ? -4.602 20.125 -2.191 1 87.12 139 GLY A N 1
ATOM 1040 C CA . GLY A 1 139 ? -5.785 20.953 -2.369 1 87.12 139 GLY A CA 1
ATOM 1041 C C . GLY A 1 139 ? -5.926 22.031 -1.312 1 87.12 139 GLY A C 1
ATOM 1042 O O . GLY A 1 139 ? -4.93 22.484 -0.748 1 87.12 139 GLY A O 1
ATOM 1043 N N . LEU A 1 140 ? -7.18 22.516 -1.276 1 88.56 140 LEU A N 1
ATOM 1044 C CA . LEU A 1 140 ? -7.52 23.641 -0.399 1 88.56 140 LEU A CA 1
ATOM 1045 C C . LEU A 1 140 ? -8.758 23.312 0.43 1 88.56 140 LEU A C 1
ATOM 1047 O O . LEU A 1 140 ? -9.727 22.75 -0.086 1 88.56 140 LEU A O 1
ATOM 1051 N N . VAL A 1 141 ? -8.625 23.594 1.692 1 89 141 VAL A N 1
ATOM 1052 C CA . VAL A 1 141 ? -9.797 23.547 2.566 1 89 141 VAL A CA 1
ATOM 1053 C C . VAL A 1 141 ? -10.102 24.953 3.082 1 89 141 VAL A C 1
ATOM 1055 O O . VAL A 1 141 ? -9.242 25.594 3.688 1 89 141 VAL A O 1
ATOM 1058 N N . VAL A 1 142 ? -11.281 25.375 2.857 1 89.56 142 VAL A N 1
ATOM 1059 C CA . VAL A 1 142 ? -11.711 26.688 3.338 1 89.56 142 VAL A CA 1
ATOM 1060 C C . VAL A 1 142 ? -12.93 26.531 4.246 1 89.56 142 VAL A C 1
ATOM 1062 O O . VAL A 1 142 ? -13.969 26.031 3.816 1 89.56 142 VAL A O 1
ATOM 1065 N N . SER A 1 143 ? -12.742 26.906 5.477 1 91.56 143 SER A N 1
ATOM 1066 C CA . SER A 1 143 ? -13.852 26.969 6.418 1 91.56 143 SER A CA 1
ATOM 1067 C C . SER A 1 143 ? -14.352 28.406 6.586 1 91.56 143 SER A C 1
ATOM 1069 O O . SER A 1 143 ? -13.633 29.266 7.086 1 91.56 143 SER A O 1
ATOM 1071 N N . HIS A 1 144 ? -15.602 28.609 6.227 1 90.69 144 HIS A N 1
ATOM 1072 C CA . HIS A 1 144 ? -16.203 29.922 6.324 1 90.69 144 HIS A CA 1
ATOM 1073 C C . HIS A 1 144 ? -16.734 30.188 7.73 1 90.69 144 HIS A C 1
ATOM 1075 O O . HIS A 1 144 ? -16.906 29.25 8.516 1 90.69 144 HIS A O 1
ATOM 1081 N N . PRO A 1 145 ? -16.906 31.547 7.984 1 92.81 145 PRO A N 1
ATOM 1082 C CA . PRO A 1 145 ? -17.531 31.844 9.273 1 92.81 145 PRO A CA 1
ATOM 1083 C C . PRO A 1 145 ? -18.812 31.031 9.516 1 92.81 145 PRO A C 1
ATOM 1085 O O . PRO A 1 145 ? -19.656 30.922 8.617 1 92.81 145 PRO A O 1
ATOM 1088 N N . GLY A 1 146 ? -18.875 30.359 10.664 1 92.94 146 GLY A N 1
ATOM 1089 C CA . GLY A 1 146 ? -20.047 29.562 11 1 92.94 146 GLY A CA 1
ATOM 1090 C C . GLY A 1 146 ? -19.875 28.078 10.672 1 92.94 146 GLY A C 1
ATOM 1091 O O . GLY A 1 146 ? -20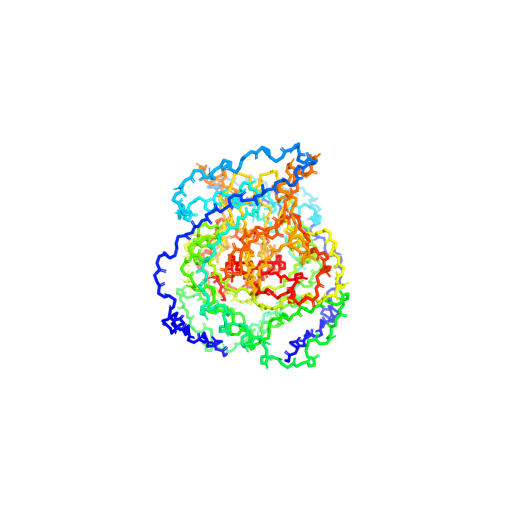.734 27.266 11.008 1 92.94 146 GLY A O 1
ATOM 1092 N N . ALA A 1 147 ? -18.797 27.766 9.953 1 92.81 147 ALA A N 1
ATOM 1093 C CA . ALA A 1 147 ? -18.547 26.344 9.695 1 92.81 147 ALA A CA 1
ATOM 1094 C C . ALA A 1 147 ? -18.516 25.562 11 1 92.81 147 ALA A C 1
ATOM 1096 O O . ALA A 1 147 ? -17.922 26 11.984 1 92.81 147 ALA A O 1
ATOM 1097 N N . THR A 1 148 ? -19.141 24.391 11.039 1 93.44 148 THR A N 1
ATOM 1098 C CA . THR A 1 148 ? -19.188 23.547 12.227 1 93.44 148 THR A CA 1
ATOM 1099 C C . THR A 1 148 ? -17.953 22.625 12.289 1 93.44 148 THR A C 1
ATOM 1101 O O . THR A 1 148 ? -17.266 22.453 11.289 1 93.44 148 THR A O 1
ATOM 1104 N N . ALA A 1 149 ? -17.688 22.172 13.461 1 93.56 149 ALA A N 1
ATOM 1105 C CA . ALA A 1 149 ? -16.578 21.219 13.617 1 93.56 149 ALA A CA 1
ATOM 1106 C C . ALA A 1 149 ? -16.844 19.938 12.828 1 93.56 149 ALA A C 1
ATOM 1108 O O . ALA A 1 149 ? -17.984 19.469 12.758 1 93.56 149 ALA A O 1
ATOM 1109 N N . GLN A 1 150 ? -15.836 19.391 12.297 1 94.12 150 GLN A N 1
ATOM 1110 C CA . GLN A 1 150 ? -15.93 18.078 11.672 1 94.12 150 GLN A CA 1
ATOM 1111 C C . GLN A 1 150 ? -16.078 16.984 12.727 1 94.12 150 GLN A C 1
ATOM 1113 O O . GLN A 1 150 ? -15.906 17.234 13.922 1 94.12 150 GLN A O 1
ATOM 1118 N N . ARG A 1 151 ? -16.5 15.852 12.312 1 94.62 151 ARG A N 1
ATOM 1119 C CA . ARG A 1 151 ? -16.453 14.672 13.172 1 94.62 151 ARG A CA 1
ATOM 1120 C C . ARG A 1 151 ? -15.031 14.148 13.32 1 94.62 151 ARG A C 1
ATOM 1122 O O . ARG A 1 151 ? -14.219 14.281 12.398 1 94.62 151 ARG A O 1
ATOM 1129 N N . TRP A 1 152 ? -14.781 13.656 14.516 1 95.19 152 TRP A N 1
ATOM 1130 C CA . TRP A 1 152 ? -13.5 13 14.711 1 95.19 152 TRP A CA 1
ATOM 1131 C C . TRP A 1 152 ? -13.312 11.852 13.727 1 95.19 152 TRP A C 1
ATOM 1133 O O . TRP A 1 152 ? -14.219 11.031 13.547 1 95.19 152 TRP A O 1
ATOM 1143 N N . HIS A 1 153 ? -12.117 11.805 13.109 1 95 153 HIS A N 1
ATOM 1144 C CA . HIS A 1 153 ? -11.883 10.758 12.117 1 95 153 HIS A CA 1
ATOM 1145 C C . HIS A 1 153 ? -10.391 10.547 11.883 1 95 153 HIS A C 1
ATOM 1147 O O . HIS A 1 153 ? -9.57 11.383 12.273 1 95 153 HIS A O 1
ATOM 1153 N N . MET A 1 154 ? -10.102 9.406 11.305 1 95.56 154 MET A N 1
ATOM 1154 C CA . MET A 1 154 ? -8.82 9.141 10.656 1 95.56 154 MET A CA 1
ATOM 1155 C C . MET A 1 154 ? -8.938 9.289 9.141 1 95.56 154 MET A C 1
ATOM 1157 O O . MET A 1 154 ? -9.945 8.891 8.547 1 95.56 154 MET A O 1
ATOM 1161 N N . ASP A 1 155 ? -7.957 9.922 8.547 1 95 155 ASP A N 1
ATOM 1162 C CA . ASP A 1 155 ? -8.008 10.047 7.094 1 95 155 ASP A CA 1
ATOM 1163 C C . ASP A 1 155 ? -7.859 8.688 6.418 1 95 155 ASP A C 1
ATOM 1165 O O . ASP A 1 155 ? -8.445 8.445 5.359 1 95 155 ASP A O 1
ATOM 1169 N N . THR A 1 156 ? -7.016 7.82 6.91 1 94.75 156 THR A N 1
ATOM 1170 C CA . THR A 1 156 ? -6.785 6.469 6.406 1 94.75 156 THR A CA 1
ATOM 1171 C C . THR A 1 156 ? -6.723 5.465 7.551 1 94.75 156 THR A C 1
ATOM 1173 O O . THR A 1 156 ? -6.234 5.785 8.641 1 94.75 156 THR A O 1
A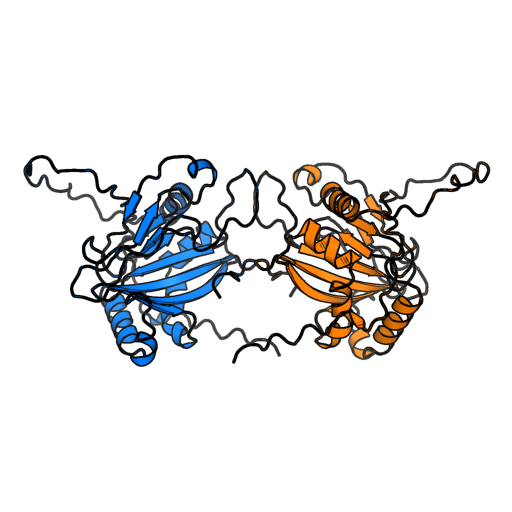TOM 1176 N N . PRO A 1 157 ? -7.223 4.297 7.34 1 94 157 PRO A N 1
ATOM 1177 C CA . PRO A 1 157 ? -7.113 3.264 8.367 1 94 157 PRO A CA 1
ATOM 1178 C C . PRO A 1 157 ? -5.723 2.631 8.422 1 94 157 PRO A C 1
ATOM 1180 O O . PRO A 1 157 ? -4.883 2.906 7.562 1 94 157 PRO A O 1
ATOM 1183 N N . HIS A 1 158 ? -5.508 1.918 9.539 1 95.06 158 HIS A N 1
ATOM 1184 C CA . HIS A 1 158 ? -4.348 1.031 9.539 1 95.06 158 HIS A CA 1
ATOM 1185 C C . HIS A 1 158 ? -4.453 -0.015 8.438 1 95.06 158 HIS A C 1
ATOM 1187 O O . HIS A 1 158 ? -5.531 -0.558 8.188 1 95.06 158 HIS A O 1
ATOM 1193 N N . LEU A 1 159 ? -3.371 -0.32 7.754 1 94.31 159 LEU A N 1
ATOM 1194 C CA . LEU A 1 159 ? -3.408 -1.166 6.566 1 94.31 159 LEU A CA 1
ATOM 1195 C C . LEU A 1 159 ? -3.564 -2.635 6.949 1 94.31 159 LEU A C 1
ATOM 1197 O O . LEU A 1 159 ? -4.113 -3.426 6.18 1 94.31 159 LEU A O 1
ATOM 1201 N N . PHE A 1 160 ? -2.998 -3.031 8.078 1 93.88 160 PHE A N 1
ATOM 1202 C CA . PHE A 1 160 ? -3.027 -4.422 8.523 1 93.88 160 PHE A CA 1
ATOM 1203 C C . PHE A 1 160 ? -3.535 -4.523 9.953 1 93.88 160 PHE A C 1
ATOM 1205 O O . PHE A 1 160 ? -3.307 -3.623 10.766 1 93.88 160 PHE A O 1
ATOM 1212 N N . ALA A 1 161 ? -4.246 -5.641 10.203 1 88 161 ALA A N 1
ATOM 1213 C CA . ALA A 1 161 ? -4.551 -5.992 11.586 1 88 161 ALA A CA 1
ATOM 1214 C C . ALA A 1 161 ? -3.361 -6.672 12.258 1 88 161 ALA A C 1
ATOM 1216 O O . ALA A 1 161 ? -3.182 -7.887 12.133 1 88 161 ALA A O 1
ATOM 1217 N N . CYS A 1 162 ? -2.467 -5.902 12.789 1 87.44 162 CYS A N 1
ATOM 1218 C CA . CYS A 1 162 ? -1.282 -6.449 13.438 1 87.44 162 CYS A CA 1
ATOM 1219 C C . CYS A 1 162 ? -1.038 -5.773 14.781 1 87.44 162 CYS A C 1
ATOM 1221 O O . CYS A 1 162 ? -1.595 -4.711 15.062 1 87.44 162 CYS A O 1
ATOM 1223 N N . ARG A 1 163 ? -0.267 -6.445 15.578 1 85.81 163 ARG A N 1
ATOM 1224 C CA . ARG A 1 163 ? -0.007 -5.953 16.922 1 85.81 163 ARG A CA 1
ATOM 1225 C C . ARG A 1 163 ? 1.059 -4.863 16.906 1 85.81 163 ARG A C 1
ATOM 1227 O O . ARG A 1 163 ? 0.973 -3.896 17.672 1 85.81 163 ARG A O 1
ATOM 1234 N N . GLU A 1 164 ? 2.031 -5.008 16.078 1 91.19 164 GLU A N 1
ATOM 1235 C CA . GLU A 1 164 ? 3.111 -4.027 15.977 1 91.19 164 GLU A CA 1
ATOM 1236 C C . GLU A 1 164 ? 2.645 -2.762 15.266 1 91.19 164 GLU A C 1
ATOM 1238 O O . GLU A 1 164 ? 1.942 -2.832 14.25 1 91.19 164 GLU A O 1
ATOM 1243 N N . HIS A 1 165 ? 2.896 -1.612 15.859 1 93.88 165 HIS A N 1
ATOM 1244 C CA . HIS A 1 165 ? 2.615 -0.344 15.203 1 93.88 165 HIS A CA 1
ATOM 1245 C C . HIS A 1 165 ? 3.541 -0.128 14.008 1 93.88 165 HIS A C 1
ATOM 1247 O O . HIS A 1 165 ? 4.766 -0.15 14.156 1 93.88 165 HIS A O 1
ATOM 1253 N N . LEU A 1 166 ? 2.982 0.061 12.867 1 95.56 166 LEU A N 1
ATOM 1254 C CA . LEU A 1 166 ? 3.752 0.204 11.641 1 95.56 166 LEU A CA 1
ATOM 1255 C C . LEU A 1 166 ? 4.051 1.672 11.352 1 95.56 166 LEU A C 1
ATOM 1257 O O . LEU A 1 166 ? 3.279 2.553 11.734 1 95.56 166 LEU A O 1
ATOM 1261 N N . PRO A 1 167 ? 5.164 1.974 10.664 1 96.12 167 PRO A N 1
ATOM 1262 C CA . PRO A 1 167 ? 5.43 3.34 10.211 1 96.12 167 PRO A CA 1
ATOM 1263 C C . PRO A 1 167 ? 4.316 3.895 9.328 1 96.12 167 PRO A C 1
ATOM 1265 O O . PRO A 1 167 ? 3.51 3.129 8.789 1 96.12 167 PRO A O 1
ATOM 1268 N N . PRO A 1 168 ? 4.262 5.199 9.203 1 97.5 168 PRO A N 1
ATOM 1269 C CA . PRO A 1 168 ? 3.201 5.762 8.367 1 97.5 168 PRO A CA 1
ATOM 1270 C C . PRO A 1 168 ? 3.355 5.398 6.895 1 97.5 168 PRO A C 1
ATOM 1272 O O . PRO A 1 168 ? 4.477 5.328 6.387 1 97.5 168 PRO A O 1
ATOM 1275 N N . HIS A 1 169 ? 2.213 5.117 6.266 1 97.69 169 HIS A N 1
ATOM 1276 C CA . HIS A 1 169 ? 2.203 4.875 4.824 1 97.69 169 HIS A CA 1
ATOM 1277 C C . HIS A 1 169 ? 1.977 6.168 4.051 1 97.69 169 HIS A C 1
ATOM 1279 O O . HIS A 1 169 ? 2.178 6.211 2.834 1 97.69 169 HIS A O 1
ATOM 1285 N N . SER A 1 170 ? 1.628 7.242 4.777 1 97.44 170 SER A N 1
ATOM 1286 C CA . SER A 1 170 ? 1.425 8.57 4.211 1 97.44 170 SER A CA 1
ATOM 1287 C C . SER A 1 170 ? 1.693 9.664 5.242 1 97.44 170 SER A C 1
ATOM 1289 O O . SER A 1 170 ? 1.818 9.375 6.434 1 97.44 170 SER A O 1
ATOM 1291 N N . LEU A 1 171 ? 1.888 10.828 4.762 1 97.62 171 LEU A N 1
ATOM 1292 C CA . LEU A 1 171 ? 2.064 12.039 5.562 1 97.62 171 LEU A CA 1
ATOM 1293 C C . LEU A 1 171 ? 1.139 13.148 5.082 1 97.62 171 LEU A C 1
ATOM 1295 O O . LEU A 1 171 ? 1.129 13.484 3.896 1 97.62 171 LEU A O 1
ATOM 1299 N N . SER A 1 172 ? 0.349 13.648 5.961 1 96.88 172 SER A N 1
ATOM 1300 C CA . SER A 1 172 ? -0.472 14.82 5.672 1 96.88 172 SER A CA 1
ATOM 1301 C C . SER A 1 172 ? 0.217 16.094 6.125 1 96.88 172 SER A C 1
ATOM 1303 O O . SER A 1 172 ? 0.832 16.141 7.191 1 96.88 172 SER A O 1
ATOM 1305 N N . VAL A 1 173 ? 0.091 17.078 5.297 1 95.62 173 VAL A N 1
ATOM 1306 C CA . VAL A 1 173 ? 0.664 18.391 5.609 1 95.62 173 VAL A CA 1
ATOM 1307 C C . VAL A 1 173 ? -0.384 19.484 5.391 1 95.62 173 VAL A C 1
ATOM 1309 O O . VAL A 1 173 ? -0.938 19.609 4.297 1 95.62 173 VAL A O 1
ATOM 1312 N N . PHE A 1 174 ? -0.697 20.25 6.453 1 95.69 174 PHE A N 1
ATOM 1313 C CA . PHE A 1 174 ? -1.526 21.453 6.34 1 95.69 174 PHE A CA 1
ATOM 1314 C C . PHE A 1 174 ? -0.673 22.703 6.414 1 95.69 174 PHE A C 1
ATOM 1316 O O . PHE A 1 174 ? 0.204 22.828 7.273 1 95.69 174 PHE A O 1
ATOM 1323 N N . VAL A 1 175 ? -0.914 23.578 5.512 1 94.25 175 VAL A N 1
ATOM 1324 C CA . VAL A 1 175 ? -0.273 24.891 5.504 1 94.25 175 VAL A CA 1
ATOM 1325 C C . VAL A 1 175 ? -1.332 25.984 5.609 1 94.25 175 VAL A C 1
ATOM 1327 O O . VAL A 1 175 ? -1.917 26.391 4.602 1 94.25 175 VAL A O 1
ATOM 1330 N N . PRO A 1 176 ? -1.549 26.453 6.852 1 95.88 176 PRO A N 1
ATOM 1331 C CA . PRO A 1 176 ? -2.553 27.516 7.016 1 95.88 176 PRO A CA 1
ATOM 1332 C C . PRO A 1 176 ? -2.145 28.828 6.344 1 95.88 176 PRO A C 1
ATOM 1334 O O . PRO A 1 176 ? -0.973 29.203 6.387 1 95.88 176 PRO A O 1
ATOM 1337 N N . LEU A 1 177 ? -3.092 29.5 5.742 1 95.44 177 LEU A N 1
ATOM 1338 C CA . LEU A 1 177 ? -2.859 30.781 5.074 1 95.44 177 LEU A CA 1
ATOM 1339 C C . LEU A 1 177 ? -3.336 31.938 5.938 1 95.44 177 LEU A C 1
ATOM 1341 O O . LEU A 1 177 ? -3.338 33.094 5.492 1 95.44 177 LEU A O 1
ATOM 1345 N N . CYS A 1 178 ? -3.762 31.656 7.098 1 96.12 178 CYS A N 1
ATOM 1346 C CA . CYS A 1 178 ? -4.102 32.594 8.172 1 96.12 178 CYS A CA 1
ATOM 1347 C C . CYS A 1 178 ? -3.641 32.062 9.523 1 96.12 178 CYS A C 1
ATOM 1349 O O . CYS A 1 178 ? -3.307 30.875 9.648 1 96.12 178 CYS A O 1
ATOM 1351 N N . ASP A 1 179 ? -3.531 33 10.469 1 93 179 ASP A N 1
ATOM 1352 C CA . ASP A 1 179 ? -3.229 32.531 11.82 1 93 179 ASP A CA 1
ATOM 1353 C C . ASP A 1 179 ? -4.328 31.594 12.336 1 93 179 ASP A C 1
ATOM 1355 O O . ASP A 1 179 ? -5.516 31.906 12.211 1 93 179 ASP A O 1
ATOM 1359 N N . LEU A 1 180 ? -3.918 30.438 12.797 1 91.44 180 LEU A N 1
ATOM 1360 C CA . LEU A 1 180 ? -4.863 29.547 13.453 1 91.44 180 LEU A CA 1
ATOM 1361 C C . LEU A 1 180 ? -4.953 29.828 14.945 1 91.44 180 LEU A C 1
ATOM 1363 O O . LEU A 1 180 ? -3.967 29.703 15.672 1 91.44 180 LEU A O 1
ATOM 1367 N N . ARG A 1 181 ? -6.098 30.297 15.336 1 89.5 181 ARG A N 1
ATOM 1368 C CA . ARG A 1 181 ? -6.438 30.641 16.703 1 89.5 181 ARG A CA 1
ATOM 1369 C C . ARG A 1 181 ? -7.676 29.891 17.172 1 89.5 181 ARG A C 1
ATOM 1371 O O . ARG A 1 181 ? -8.453 29.391 16.359 1 89.5 181 ARG A O 1
ATOM 1378 N N . PRO A 1 182 ? -7.824 29.75 18.422 1 88.25 182 PRO A N 1
ATOM 1379 C CA . PRO A 1 182 ? -8.977 29 18.906 1 88.25 182 PRO A CA 1
ATOM 1380 C C . PRO A 1 182 ? -10.289 29.453 18.281 1 88.25 182 PRO A C 1
ATOM 1382 O O . PRO A 1 182 ? -11.148 28.641 17.953 1 88.25 182 PRO A O 1
ATOM 1385 N N . ALA A 1 183 ? -10.422 30.703 18 1 91.62 183 ALA A N 1
ATOM 1386 C CA . ALA A 1 183 ? -11.68 31.281 17.531 1 91.62 183 ALA A CA 1
ATOM 1387 C C . ALA A 1 183 ? -11.992 30.812 16.109 1 91.62 183 ALA A C 1
ATOM 1389 O O . ALA A 1 183 ? -13.156 30.766 15.703 1 91.62 183 ALA A O 1
ATOM 1390 N N . ASN A 1 184 ? -10.961 30.469 15.305 1 94.44 184 ASN A N 1
ATOM 1391 C CA . ASN A 1 184 ? -11.281 30.141 13.922 1 94.44 184 ASN A CA 1
ATOM 1392 C C . ASN A 1 184 ? -11.148 28.641 13.664 1 94.44 184 ASN A C 1
ATOM 1394 O O . ASN A 1 184 ? -11.125 28.203 12.508 1 94.44 184 ASN A O 1
ATOM 1398 N N . GLY A 1 185 ? -11.047 27.812 14.688 1 92.62 185 GLY A N 1
ATOM 1399 C CA . GLY A 1 185 ? -11.273 26.375 14.586 1 92.62 185 GLY A CA 1
ATOM 1400 C C . GLY A 1 185 ? -10.07 25.609 14.047 1 92.62 185 GLY A C 1
ATOM 1401 O O . GLY A 1 185 ? -10.188 24.859 13.078 1 92.62 185 GLY A O 1
ATOM 1402 N N . PRO A 1 186 ? -8.891 25.766 14.727 1 92 186 PRO A N 1
ATOM 1403 C CA . PRO A 1 186 ? -7.746 24.953 14.312 1 92 186 PRO A CA 1
ATOM 1404 C C . PRO A 1 186 ? -8.039 23.453 14.359 1 92 186 PRO A C 1
ATOM 1406 O O . PRO A 1 186 ? -8.977 23.031 15.039 1 92 186 PRO A O 1
ATOM 1409 N N . THR A 1 187 ? -7.281 22.703 13.5 1 94.19 187 THR A N 1
ATOM 1410 C CA . THR A 1 187 ? -7.418 21.266 13.555 1 94.19 187 THR A CA 1
ATOM 1411 C C . THR A 1 187 ? -7.09 20.734 14.953 1 94.19 187 THR A C 1
ATOM 1413 O O . THR A 1 187 ? -6.125 21.188 15.578 1 94.19 187 THR A O 1
ATOM 1416 N N . GLU A 1 188 ? -7.934 19.906 15.43 1 90.5 188 GLU A N 1
ATOM 1417 C CA . GLU A 1 188 ? -7.758 19.266 16.734 1 90.5 188 GLU A CA 1
ATOM 1418 C C . GLU A 1 188 ? -7.32 17.812 16.578 1 90.5 188 GLU A C 1
ATOM 1420 O O . GLU A 1 188 ? -7.68 17.141 15.602 1 90.5 188 GLU A O 1
ATOM 1425 N N . PHE A 1 189 ? -6.535 17.359 17.578 1 90.62 189 PHE A N 1
ATOM 1426 C CA . PHE A 1 189 ? -5.973 16.016 17.516 1 90.62 189 PHE A CA 1
ATOM 1427 C C . PHE A 1 189 ? -6.16 15.281 18.844 1 90.62 189 PHE A C 1
ATOM 1429 O O . PHE A 1 189 ? -6.066 15.891 19.906 1 90.62 189 PHE A O 1
ATOM 1436 N N . HIS A 1 190 ? -6.508 14.047 18.781 1 91.25 190 HIS A N 1
ATOM 1437 C CA . HIS A 1 190 ? -6.219 13.117 19.859 1 91.25 190 HIS A CA 1
ATOM 1438 C C . HIS A 1 190 ? -4.793 12.586 19.766 1 91.25 190 HIS A C 1
ATOM 1440 O O . HIS A 1 190 ? -4.52 11.672 18.984 1 91.25 190 HIS A O 1
ATOM 1446 N N . LEU A 1 191 ? -3.918 13.172 20.547 1 89.25 191 LEU A N 1
ATOM 1447 C CA . LEU A 1 191 ? -2.492 12.891 20.391 1 89.25 191 LEU A CA 1
ATOM 1448 C C . LEU A 1 191 ? -2.205 11.406 20.562 1 89.25 191 LEU A C 1
ATOM 1450 O O . LEU A 1 191 ? -2.789 10.75 21.422 1 89.25 191 LEU A O 1
ATOM 1454 N N . ALA A 1 192 ? -1.375 10.883 19.688 1 90.62 192 ALA A N 1
ATOM 1455 C CA . ALA A 1 192 ? -0.827 9.531 19.719 1 90.62 192 ALA A CA 1
ATOM 1456 C C . ALA A 1 192 ? -1.904 8.492 19.406 1 90.62 192 ALA A C 1
ATOM 1458 O O . ALA A 1 192 ? -1.684 7.289 19.547 1 90.62 192 ALA A O 1
ATOM 1459 N N . SER A 1 193 ? -3.021 8.891 18.922 1 93.69 193 SER A N 1
ATOM 1460 C CA . SER A 1 193 ? -4.129 7.977 18.672 1 93.69 193 SER A CA 1
ATOM 1461 C C . SER A 1 193 ? -3.891 7.156 17.406 1 93.69 193 SER A C 1
ATOM 1463 O O . SER A 1 193 ? -4.598 6.18 17.156 1 93.69 193 SER A O 1
ATOM 1465 N N . HIS A 1 194 ? -2.893 7.496 16.578 1 95 194 HIS A N 1
ATOM 1466 C CA . HIS A 1 194 ? -2.527 6.68 15.43 1 95 194 HIS A CA 1
ATOM 1467 C C . HIS A 1 194 ? -1.881 5.371 15.867 1 95 194 HIS A C 1
ATOM 1469 O O . HIS A 1 194 ? -1.75 4.441 15.062 1 95 194 HIS A O 1
ATOM 1475 N N . ILE A 1 195 ? -1.386 5.375 17.125 1 94.31 195 ILE A N 1
ATOM 1476 C CA . ILE A 1 195 ? -0.87 4.141 17.703 1 94.31 195 ILE A CA 1
ATOM 1477 C C . ILE A 1 195 ? -2.021 3.324 18.281 1 94.31 195 ILE A C 1
ATOM 1479 O O . ILE A 1 195 ? -2.654 3.736 19.266 1 94.31 195 ILE A O 1
ATOM 1483 N N . LYS A 1 196 ? -2.26 2.123 17.75 1 90.75 196 LYS A N 1
ATOM 1484 C CA . LYS A 1 196 ? -3.428 1.308 18.078 1 90.75 196 LYS A CA 1
ATOM 1485 C C . LYS A 1 196 ? -3.525 1.056 19.578 1 90.75 196 LYS A C 1
ATOM 1487 O O . LYS A 1 196 ? -4.621 1.084 20.141 1 90.75 196 LYS A O 1
ATOM 1492 N N . ALA A 1 197 ? -2.469 0.816 20.203 1 87.75 197 ALA A N 1
ATOM 1493 C CA . ALA A 1 197 ? -2.43 0.483 21.625 1 87.75 197 ALA A CA 1
ATOM 1494 C C . ALA A 1 197 ? -2.951 1.64 22.469 1 87.75 197 ALA A C 1
ATOM 1496 O O . ALA A 1 197 ? -3.369 1.439 23.609 1 87.75 197 ALA A O 1
ATOM 1497 N N . ASN A 1 198 ? -2.947 2.893 21.891 1 86.56 198 ASN A N 1
ATOM 1498 C CA . ASN A 1 198 ? -3.332 4.078 22.656 1 86.56 198 ASN A CA 1
ATOM 1499 C C . ASN A 1 198 ? -4.828 4.355 22.547 1 86.56 198 ASN A C 1
ATOM 1501 O O . ASN A 1 198 ? -5.355 5.234 23.219 1 86.56 198 ASN A O 1
ATOM 1505 N N . LEU A 1 199 ? -5.449 3.564 21.656 1 84.75 199 LEU A N 1
ATOM 1506 C CA . LEU A 1 199 ? -6.863 3.832 21.406 1 84.75 199 LEU A CA 1
ATOM 1507 C C . LEU A 1 199 ? -7.711 3.426 22.609 1 84.75 199 LEU A C 1
ATOM 1509 O O . LEU A 1 199 ? -8.859 3.852 22.734 1 84.75 199 LEU A O 1
ATOM 1513 N N . VAL A 1 200 ? -7.164 2.645 23.469 1 82.62 200 VAL A N 1
ATOM 1514 C CA . VAL A 1 200 ? -7.906 2.184 24.625 1 82.62 200 VAL A CA 1
ATOM 1515 C C . VAL A 1 200 ? -7.754 3.189 25.766 1 82.62 200 VAL A C 1
ATOM 1517 O O . VAL A 1 200 ? -8.5 3.139 26.75 1 82.62 200 VAL A O 1
ATOM 1520 N N . ARG A 1 201 ? -6.863 4.238 25.688 1 80.81 201 ARG A N 1
ATOM 1521 C CA . ARG A 1 201 ? -6.625 5.246 26.719 1 80.81 201 ARG A CA 1
ATOM 1522 C C . ARG A 1 201 ? -7.363 6.543 26.391 1 80.81 201 ARG A C 1
ATOM 1524 O O . ARG A 1 201 ? -7.621 6.844 25.234 1 80.81 201 ARG A O 1
ATOM 1531 N N . PRO A 1 202 ? -7.789 7.223 27.438 1 79.81 202 PRO A N 1
ATOM 1532 C CA . PRO A 1 202 ? -8.336 8.547 27.156 1 79.81 202 PRO A CA 1
ATOM 1533 C C . PRO A 1 202 ? -7.363 9.438 26.391 1 79.81 202 PRO A C 1
ATOM 1535 O O . PRO A 1 202 ? -6.191 9.539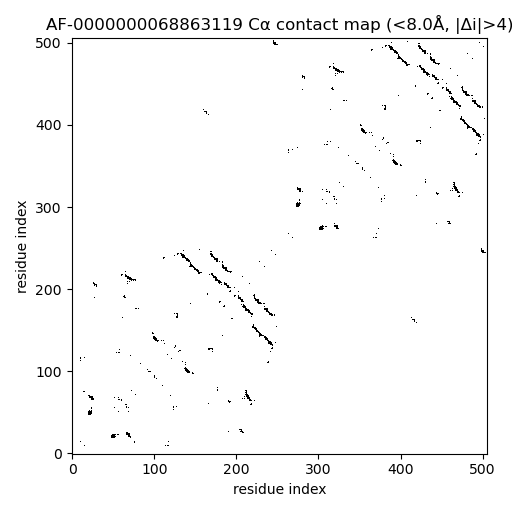 26.75 1 79.81 202 PRO A O 1
ATOM 1538 N N . PRO A 1 203 ? -7.887 10.023 25.391 1 77.94 203 PRO A N 1
ATOM 1539 C CA . PRO A 1 203 ? -6.957 10.773 24.531 1 77.94 203 PRO A CA 1
ATOM 1540 C C . PRO A 1 203 ? -6.559 12.117 25.125 1 77.94 203 PRO A C 1
ATOM 1542 O O . PRO A 1 203 ? -7.363 12.758 25.812 1 77.94 203 PRO A O 1
ATOM 1545 N N . SER A 1 204 ? -5.258 12.445 25 1 80.62 204 SER A N 1
ATOM 1546 C CA . SER A 1 204 ? -4.82 13.828 25.172 1 80.62 204 SER A CA 1
ATOM 1547 C C . SER A 1 204 ? -5.117 14.656 23.938 1 80.62 204 SER A C 1
ATOM 1549 O O . SER A 1 204 ? -4.715 14.297 22.828 1 80.62 204 SER A O 1
ATOM 1551 N N . ARG A 1 205 ? -5.844 15.75 24.141 1 84.56 205 ARG A N 1
ATOM 1552 C CA . ARG A 1 205 ? -6.27 16.562 23 1 84.56 205 ARG A CA 1
ATOM 1553 C C . ARG A 1 205 ? -5.355 17.766 22.812 1 84.56 205 ARG A C 1
ATOM 1555 O O . ARG A 1 205 ? -4.828 18.312 23.797 1 84.56 205 ARG A O 1
ATOM 1562 N N . ALA A 1 206 ? -5.172 18.094 21.625 1 85.69 206 ALA A N 1
ATOM 1563 C CA . ALA A 1 206 ? -4.41 19.297 21.266 1 85.69 206 ALA A CA 1
ATOM 1564 C C . ALA A 1 206 ? -4.977 19.953 20.016 1 85.69 206 ALA A C 1
ATOM 1566 O O . ALA A 1 206 ? -5.57 19.281 19.172 1 85.69 206 ALA A O 1
ATOM 1567 N N . ALA A 1 207 ? -4.812 21.297 19.938 1 88.38 207 ALA A N 1
ATOM 1568 C CA . ALA A 1 207 ? -5.195 22.047 18.75 1 88.38 207 ALA A CA 1
ATOM 1569 C C . ALA A 1 207 ? -3.975 22.672 18.094 1 88.38 207 ALA A C 1
ATOM 1571 O O . ALA A 1 207 ? -3.08 23.188 18.766 1 88.38 207 ALA A O 1
ATOM 1572 N N . ALA A 1 208 ? -3.902 22.672 16.797 1 91.19 208 ALA A N 1
ATOM 1573 C CA . ALA A 1 208 ? -2.758 23.203 16.047 1 91.19 208 ALA A CA 1
ATOM 1574 C C . ALA A 1 208 ? -2.861 24.703 15.875 1 91.19 208 ALA A C 1
ATOM 1576 O O . ALA A 1 208 ? -2.979 25.203 14.75 1 91.19 208 ALA A O 1
ATOM 1577 N N . CYS A 1 209 ? -2.756 25.438 16.969 1 88.31 209 CYS A N 1
ATOM 1578 C CA . CYS A 1 209 ? -2.676 26.891 16.891 1 88.31 209 CYS A CA 1
ATOM 1579 C C . CYS A 1 209 ? -1.285 27.344 16.453 1 88.31 209 CYS A C 1
ATOM 1581 O O . CYS A 1 209 ? -0.288 26.984 17.078 1 88.31 209 CYS A O 1
ATOM 1583 N N . CYS A 1 210 ? -1.256 28.094 15.336 1 86.06 210 CYS A N 1
ATOM 1584 C CA . CYS A 1 210 ? 0.032 28.5 14.781 1 86.06 210 CYS A CA 1
ATOM 1585 C C . CYS A 1 210 ? -0.133 29.641 13.797 1 86.06 210 CYS A C 1
ATOM 1587 O O . CYS A 1 210 ? -1.232 29.891 13.297 1 86.06 210 CYS A O 1
ATOM 1589 N N . PRO A 1 211 ? 0.965 30.406 13.609 1 89.44 211 PRO A N 1
ATOM 1590 C CA . PRO A 1 211 ? 0.898 31.469 12.617 1 89.44 211 PRO A CA 1
ATOM 1591 C C . PRO A 1 211 ? 0.732 30.953 11.195 1 89.44 211 PRO A C 1
ATOM 1593 O O . PRO A 1 211 ? 1.062 29.797 10.914 1 89.44 211 PRO A O 1
ATOM 1596 N N . ALA A 1 212 ? 0.196 31.812 10.305 1 94.44 212 ALA A N 1
ATOM 1597 C CA . ALA A 1 212 ? 0.145 31.516 8.875 1 94.44 212 ALA A CA 1
ATOM 1598 C C . ALA A 1 212 ? 1.517 31.094 8.352 1 94.44 212 ALA A C 1
ATOM 1600 O O . ALA A 1 212 ? 2.541 31.641 8.781 1 94.44 212 ALA A O 1
ATOM 1601 N N . GLY A 1 213 ? 1.545 30.141 7.414 1 92.44 213 GLY A N 1
ATOM 1602 C CA . GLY A 1 213 ? 2.793 29.703 6.812 1 92.44 213 GLY A CA 1
ATOM 1603 C C . GLY A 1 213 ? 3.469 28.578 7.582 1 92.44 213 GLY A C 1
ATOM 1604 O O . GLY A 1 213 ? 4.516 28.078 7.168 1 92.44 213 GLY A O 1
ATOM 1605 N N . SER A 1 214 ? 2.867 28.203 8.742 1 90.44 214 SER A N 1
ATOM 1606 C CA . SER A 1 214 ? 3.326 27.016 9.461 1 90.44 214 SER A CA 1
ATOM 1607 C C . SER A 1 214 ? 2.992 25.734 8.703 1 90.44 214 SER A C 1
ATOM 1609 O O . SER A 1 214 ? 2.238 25.766 7.727 1 90.44 214 SER A O 1
ATOM 1611 N N . CYS A 1 215 ? 3.674 24.672 9.07 1 92.56 215 CYS A N 1
ATOM 1612 C CA . CYS A 1 215 ? 3.326 23.344 8.578 1 92.56 215 CYS A CA 1
ATOM 1613 C C . CYS A 1 215 ? 2.867 22.438 9.711 1 92.56 215 CYS A C 1
ATOM 1615 O O . CYS A 1 215 ? 3.584 22.266 10.695 1 92.56 215 CYS A O 1
ATOM 1617 N N . VAL A 1 216 ? 1.658 22.031 9.578 1 93.94 216 VAL A N 1
ATOM 1618 C CA . VAL A 1 216 ? 1.146 21 10.469 1 93.94 216 VAL A CA 1
ATOM 1619 C C . VAL A 1 216 ? 1.32 19.625 9.812 1 93.94 216 VAL A C 1
ATOM 1621 O O . VAL A 1 216 ? 0.599 19.281 8.867 1 93.94 216 VAL A O 1
ATOM 1624 N N . LEU A 1 217 ? 2.312 18.859 10.258 1 95.62 217 LEU A N 1
ATOM 1625 C CA . LEU A 1 217 ? 2.609 17.531 9.727 1 95.62 217 LEU A CA 1
ATOM 1626 C C . LEU A 1 217 ? 2.029 16.453 10.625 1 95.62 217 LEU A C 1
ATOM 1628 O O . LEU A 1 217 ? 2.258 16.453 11.836 1 95.62 217 LEU A O 1
ATOM 1632 N N . TYR A 1 218 ? 1.264 15.531 10 1 96.06 218 TYR A N 1
ATOM 1633 C CA . TYR A 1 218 ? 0.676 14.539 10.891 1 96.06 218 TYR A CA 1
ATOM 1634 C C . TYR A 1 218 ? 0.441 13.219 10.164 1 96.06 218 TYR A C 1
ATOM 1636 O O . TYR A 1 218 ? 0.369 13.188 8.93 1 96.06 218 TYR A O 1
ATOM 1644 N N . ASP A 1 219 ? 0.515 12.148 10.883 1 97.38 219 ASP A N 1
ATOM 1645 C CA . ASP A 1 219 ? 0.094 10.82 10.453 1 97.38 219 ASP A CA 1
ATOM 1646 C C . ASP A 1 219 ? -1.409 10.781 10.188 1 97.38 219 ASP A C 1
ATOM 1648 O O . ASP A 1 219 ? -2.209 11.07 11.078 1 97.38 219 ASP A O 1
ATOM 1652 N N . PRO A 1 220 ? -1.806 10.477 8.977 1 97.25 220 PRO A N 1
ATOM 1653 C CA . PRO A 1 220 ? -3.234 10.539 8.664 1 97.25 220 PRO A CA 1
ATOM 1654 C C . PRO A 1 220 ? -4.066 9.57 9.492 1 97.25 220 PRO A C 1
ATOM 1656 O O . PRO A 1 220 ? -5.301 9.617 9.461 1 97.25 220 PRO A O 1
ATOM 1659 N N . ARG A 1 221 ? -3.41 8.719 10.328 1 96.69 221 ARG A N 1
ATOM 1660 C CA . ARG A 1 221 ? -4.109 7.766 11.18 1 96.69 221 ARG A CA 1
ATOM 1661 C C . ARG A 1 221 ? -4.387 8.367 12.555 1 96.69 221 ARG A C 1
ATOM 1663 O O . ARG A 1 221 ? -5.055 7.75 13.391 1 96.69 221 ARG A O 1
ATOM 1670 N N . VAL A 1 222 ? -3.918 9.523 12.812 1 94.88 222 VAL A N 1
ATOM 1671 C CA . VAL A 1 222 ? -4.219 10.148 14.094 1 94.88 222 VAL A CA 1
ATOM 1672 C C . VAL A 1 222 ? -5.633 10.719 14.07 1 94.88 222 VAL A C 1
ATOM 1674 O O . VAL A 1 222 ? -6.039 11.359 13.102 1 94.88 222 VAL A O 1
ATOM 1677 N N . MET A 1 223 ? -6.363 10.43 15.102 1 94.94 223 MET A N 1
ATOM 1678 C CA . MET A 1 223 ? -7.703 11 15.188 1 94.94 223 MET A CA 1
ATOM 1679 C C . MET A 1 223 ? -7.645 12.523 15.219 1 94.94 223 MET A C 1
ATOM 1681 O O . MET A 1 223 ? -6.918 13.109 16.016 1 94.94 223 MET A O 1
ATOM 1685 N N . HIS A 1 224 ? -8.43 13.125 14.25 1 93.94 224 HIS A N 1
ATOM 1686 C CA . HIS A 1 224 ? -8.414 14.586 14.164 1 93.94 224 HIS A CA 1
ATOM 1687 C C . HIS A 1 224 ? -9.727 15.125 13.609 1 93.94 224 HIS A C 1
ATOM 1689 O O . HIS A 1 224 ? -10.578 14.352 13.172 1 93.94 224 HIS A O 1
ATOM 1695 N N . ARG A 1 225 ? -9.867 16.422 13.773 1 94.38 225 ARG A N 1
ATOM 1696 C CA . ARG A 1 225 ? -11.023 17.094 13.195 1 94.38 225 ARG A CA 1
ATOM 1697 C C . ARG A 1 225 ? -10.742 18.578 13 1 94.38 225 ARG A C 1
ATOM 1699 O O . ARG A 1 225 ? -9.992 19.188 13.773 1 94.38 225 ARG A O 1
ATOM 1706 N N . GLY A 1 226 ? -11.297 19.109 11.922 1 94 226 GLY A N 1
ATOM 1707 C CA . GLY A 1 226 ? -11.336 20.562 11.812 1 94 226 GLY A CA 1
ATOM 1708 C C . GLY A 1 226 ? -12.289 21.219 12.797 1 94 226 GLY A C 1
ATOM 1709 O O . GLY A 1 226 ? -13.445 20.812 12.906 1 94 226 GLY A O 1
ATOM 1710 N N . GLY A 1 227 ? -11.82 22.141 13.492 1 92.69 227 GLY A N 1
ATOM 1711 C CA . GLY A 1 227 ? -12.664 22.828 14.461 1 92.69 227 GLY A CA 1
ATOM 1712 C C . GLY A 1 227 ? -13.672 23.766 13.828 1 92.69 227 GLY A C 1
ATOM 1713 O O . GLY A 1 227 ? -13.617 24.016 12.617 1 92.69 227 GLY A O 1
ATOM 1714 N N . ALA A 1 228 ? -14.617 24.188 14.656 1 94.38 228 ALA A N 1
ATOM 1715 C CA . ALA A 1 228 ? -15.609 25.156 14.195 1 94.38 228 ALA A CA 1
ATOM 1716 C C . ALA A 1 228 ? -14.992 26.531 14 1 94.38 228 ALA A C 1
ATOM 1718 O O . ALA A 1 228 ? -14.148 26.969 14.789 1 94.38 228 ALA A O 1
ATOM 1719 N N . ASN A 1 229 ? -15.406 27.172 12.914 1 95.06 229 ASN A N 1
ATOM 1720 C CA . ASN A 1 229 ? -14.969 28.547 12.695 1 95.06 229 ASN A CA 1
ATOM 1721 C C . ASN A 1 229 ? -15.977 29.562 13.258 1 95.06 229 ASN A C 1
ATOM 1723 O O . ASN A 1 229 ? -16.938 29.922 12.578 1 95.06 229 ASN A O 1
ATOM 1727 N N . GLU A 1 230 ? -15.641 30.062 14.391 1 95.19 230 GLU A N 1
ATOM 1728 C CA . GLU A 1 230 ? -16.516 31.016 15.062 1 95.19 230 GLU A CA 1
ATOM 1729 C C . GLU A 1 230 ? -16.062 32.469 14.82 1 95.19 230 GLU A C 1
ATOM 1731 O O . GLU A 1 230 ? -16.625 33.406 15.391 1 95.19 230 GLU A O 1
ATOM 1736 N N . SER A 1 231 ? -15.016 32.594 14.055 1 94.81 231 SER A N 1
ATOM 1737 C CA . SER A 1 231 ? -14.508 33.938 13.727 1 94.81 231 SER A CA 1
ATOM 1738 C C . SER A 1 231 ? -15.281 34.562 12.562 1 94.81 231 SER A C 1
ATOM 1740 O O . SER A 1 231 ? -16.234 33.969 12.055 1 94.81 231 SER A O 1
ATOM 1742 N N . GLU A 1 232 ? -14.914 35.781 12.164 1 95.31 232 GLU A N 1
ATOM 1743 C CA . GLU A 1 232 ? -15.602 36.5 11.102 1 95.31 232 GLU A CA 1
ATOM 1744 C C . GLU A 1 232 ? -14.898 36.312 9.758 1 95.31 232 GLU A C 1
ATOM 1746 O O . GLU A 1 232 ? -15.414 36.719 8.719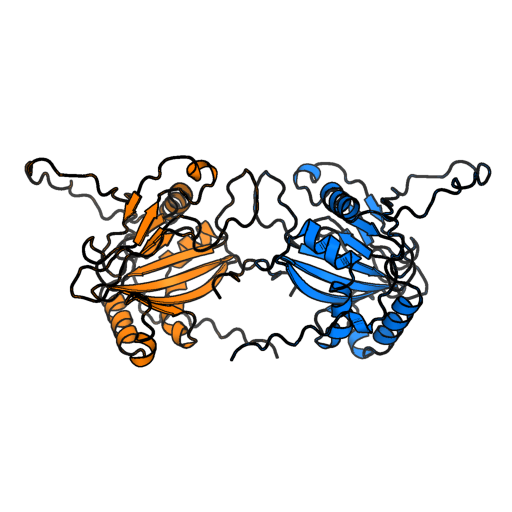 1 95.31 232 GLU A O 1
ATOM 1751 N N . GLY A 1 233 ? -13.797 35.688 9.766 1 92.94 233 GLY A N 1
ATOM 1752 C CA . GLY A 1 233 ? -13.023 35.469 8.547 1 92.94 233 GLY A CA 1
ATOM 1753 C C . GLY A 1 233 ? -12.977 34.031 8.094 1 92.94 233 GLY A C 1
ATOM 1754 O O . GLY A 1 233 ? -13.312 33.125 8.859 1 92.94 233 GLY A O 1
ATOM 1755 N N . GLU A 1 234 ? -12.5 33.875 6.855 1 91.94 234 GLU A N 1
ATOM 1756 C CA . GLU A 1 234 ? -12.312 32.5 6.34 1 91.94 234 GLU A CA 1
ATOM 1757 C C . GLU A 1 234 ? -11.031 31.891 6.891 1 91.94 234 GLU A C 1
ATOM 1759 O O . GLU A 1 234 ? -10.031 32.562 7.078 1 91.94 234 GLU A O 1
ATOM 1764 N N . ARG A 1 235 ? -11.133 30.688 7.172 1 93.5 235 ARG A N 1
ATOM 1765 C CA . ARG A 1 235 ? -9.945 29.906 7.492 1 93.5 235 ARG A CA 1
ATOM 1766 C C . ARG A 1 235 ? -9.547 29.016 6.32 1 93.5 235 ARG A C 1
ATOM 1768 O O . ARG A 1 235 ? -10.188 28 6.062 1 93.5 235 ARG A O 1
ATOM 1775 N N . ALA A 1 236 ? -8.477 29.422 5.652 1 92.38 236 ALA A N 1
ATOM 1776 C CA . ALA A 1 236 ? -7.988 28.688 4.488 1 92.38 236 ALA A CA 1
ATOM 1777 C C . ALA A 1 236 ? -6.676 27.969 4.801 1 92.38 236 ALA A C 1
ATOM 1779 O O . ALA A 1 236 ? -5.766 28.562 5.391 1 92.38 236 ALA A O 1
ATOM 1780 N N . LEU A 1 237 ? -6.602 26.734 4.418 1 93.5 237 LEU A N 1
ATOM 1781 C CA . LEU A 1 237 ? -5.359 25.969 4.527 1 93.5 237 LEU A CA 1
ATOM 1782 C C . LEU A 1 237 ? -5.117 25.141 3.27 1 93.5 237 LEU A C 1
ATOM 1784 O O . LEU A 1 237 ? -6.055 24.594 2.697 1 93.5 237 LEU A O 1
ATOM 1788 N N . VAL A 1 238 ? -3.887 25.109 2.846 1 92.44 238 VAL A N 1
ATOM 1789 C CA . VAL A 1 238 ? -3.457 24.188 1.799 1 92.44 238 VAL A CA 1
ATOM 1790 C C . VAL A 1 238 ? -3.125 22.828 2.41 1 92.44 238 VAL A C 1
ATOM 1792 O O . VAL A 1 238 ? -2.49 22.766 3.465 1 92.44 238 VAL A O 1
ATOM 1795 N N . TYR A 1 239 ? -3.6 21.781 1.761 1 93.12 239 TYR A N 1
ATOM 1796 C CA . TYR A 1 239 ? -3.227 20.469 2.262 1 93.12 239 TYR A CA 1
ATOM 1797 C C . TYR A 1 239 ? -2.465 19.672 1.206 1 93.12 239 TYR A C 1
ATOM 1799 O O . TYR A 1 239 ? -2.732 19.812 0.01 1 93.12 239 TYR A O 1
ATOM 1807 N N . LEU A 1 240 ? -1.492 18.922 1.639 1 93.44 240 LEU A N 1
ATOM 1808 C CA . LEU A 1 240 ? -0.738 17.953 0.861 1 93.44 240 LEU A CA 1
ATOM 1809 C C . LEU A 1 240 ? -0.802 16.578 1.512 1 93.44 240 LEU A C 1
ATOM 1811 O O . LEU A 1 240 ? -0.739 16.453 2.738 1 93.44 240 LEU A O 1
ATOM 1815 N N . THR A 1 241 ? -0.916 15.594 0.729 1 95 241 THR A N 1
ATOM 1816 C CA . THR A 1 241 ? -0.722 14.219 1.167 1 95 241 THR A CA 1
ATOM 1817 C C . THR A 1 241 ? 0.42 13.562 0.396 1 95 241 THR A C 1
ATOM 1819 O O . THR A 1 241 ? 0.36 13.438 -0.829 1 95 241 THR A O 1
ATOM 1822 N N . LEU A 1 242 ? 1.45 13.25 1.062 1 95.69 242 LEU A N 1
ATOM 1823 C CA . LEU A 1 242 ? 2.551 12.477 0.501 1 95.69 242 LEU A CA 1
ATOM 1824 C C . LEU A 1 242 ? 2.463 11.016 0.937 1 95.69 242 LEU A C 1
ATOM 1826 O O . LEU A 1 242 ? 2.164 10.727 2.098 1 95.69 242 LEU A O 1
ATOM 1830 N N . SER A 1 243 ? 2.717 10.109 -0.018 1 96.56 243 SER A N 1
ATOM 1831 C CA . SER A 1 243 ? 2.535 8.695 0.289 1 96.56 243 SER A CA 1
ATOM 1832 C C . SER A 1 243 ? 3.711 7.867 -0.215 1 96.56 243 SER A C 1
ATOM 1834 O O . SER A 1 243 ? 4.414 8.273 -1.144 1 96.56 243 SER A O 1
ATOM 1836 N N . ARG A 1 244 ? 3.992 6.73 0.488 1 97.06 244 ARG A N 1
ATOM 1837 C CA . ARG A 1 244 ? 4.902 5.738 -0.082 1 97.06 244 ARG A CA 1
ATOM 1838 C C . ARG A 1 244 ? 4.461 5.336 -1.485 1 97.06 244 ARG A C 1
ATOM 1840 O O . ARG A 1 244 ? 3.264 5.27 -1.771 1 97.06 244 ARG A O 1
ATOM 1847 N N . VAL A 1 245 ? 5.391 4.992 -2.299 1 94.31 245 VAL A N 1
ATOM 1848 C CA . VAL A 1 245 ? 5.109 4.836 -3.723 1 94.31 245 VAL A CA 1
ATOM 1849 C C . VAL A 1 245 ? 4.176 3.646 -3.938 1 94.31 245 VAL A C 1
ATOM 1851 O O . VAL A 1 245 ? 3.432 3.604 -4.922 1 94.31 245 VAL A O 1
ATOM 1854 N N . TRP A 1 246 ? 4.16 2.691 -3.074 1 95.44 246 TRP A N 1
ATOM 1855 C CA . TRP A 1 246 ? 3.342 1.498 -3.268 1 95.44 246 TRP A CA 1
ATOM 1856 C C . TRP A 1 246 ? 1.944 1.695 -2.689 1 95.44 246 TRP A C 1
ATOM 1858 O O . TRP A 1 246 ? 1.07 0.841 -2.855 1 95.44 246 TRP A O 1
ATOM 1868 N N . TYR A 1 247 ? 1.662 2.766 -1.937 1 96.5 247 TYR A N 1
ATOM 1869 C CA . TYR A 1 247 ? 0.365 3.02 -1.321 1 96.5 247 TYR A CA 1
ATOM 1870 C C . TYR A 1 247 ? -0.467 3.969 -2.176 1 96.5 247 TYR A C 1
ATOM 1872 O O . TYR A 1 247 ? 0.054 4.949 -2.711 1 96.5 247 TYR A O 1
ATOM 1880 N N . ARG A 1 248 ? -1.713 3.699 -2.23 1 92.75 248 ARG A N 1
ATOM 1881 C CA . ARG A 1 248 ? -2.688 4.594 -2.846 1 92.75 248 ARG A CA 1
ATOM 1882 C C . ARG A 1 248 ? -3.939 4.715 -1.982 1 92.75 248 ARG A C 1
ATOM 1884 O O . ARG A 1 248 ? -4.527 3.705 -1.588 1 92.75 248 ARG A O 1
ATOM 1891 N N . ASP A 1 249 ? -4.316 5.906 -1.703 1 90.25 249 ASP A N 1
ATOM 1892 C CA . ASP A 1 249 ? -5.543 6.137 -0.948 1 90.25 249 ASP A CA 1
ATOM 1893 C C . ASP A 1 249 ? -6.773 5.988 -1.841 1 90.25 249 ASP A C 1
ATOM 1895 O O . ASP A 1 249 ? -7.086 6.887 -2.629 1 90.25 249 ASP A O 1
ATOM 1899 N N . THR A 1 250 ? -7.41 4.887 -1.71 1 84.31 250 THR A N 1
ATOM 1900 C CA . THR A 1 250 ? -8.586 4.633 -2.539 1 84.31 250 THR A CA 1
ATOM 1901 C C . THR A 1 250 ? -9.859 5.039 -1.808 1 84.31 250 THR A C 1
ATOM 1903 O O . THR A 1 250 ? -10.945 5.035 -2.393 1 84.31 250 THR A O 1
ATOM 1906 N N . LEU A 1 251 ? -9.734 5.34 -0.591 1 79.94 251 LEU A N 1
ATOM 1907 C CA . LEU A 1 251 ? -10.883 5.699 0.229 1 79.94 251 LEU A CA 1
ATOM 1908 C C . LEU A 1 251 ? -11.234 7.176 0.062 1 79.94 251 LEU A C 1
ATOM 1910 O O . LEU A 1 251 ? -12.391 7.566 0.212 1 79.94 251 LEU A O 1
ATOM 1914 N N . ASN A 1 252 ? -10.156 7.961 -0.127 1 69.12 252 ASN A N 1
ATOM 1915 C CA . ASN A 1 252 ? -10.32 9.398 -0.303 1 69.12 252 ASN A CA 1
ATOM 1916 C C . ASN A 1 252 ? -9.789 9.867 -1.653 1 69.12 252 ASN A C 1
ATOM 1918 O O . ASN A 1 252 ? -8.82 10.633 -1.714 1 69.12 252 ASN A O 1
ATOM 1922 N N . PRO A 1 253 ? -10.367 9.406 -2.783 1 59.84 253 PRO A N 1
ATOM 1923 C CA . PRO A 1 253 ? -9.828 9.711 -4.105 1 59.84 253 PRO A CA 1
ATOM 1924 C C . PRO A 1 253 ? -9.898 11.203 -4.445 1 59.84 253 PRO A C 1
ATOM 1926 O O . PRO A 1 253 ? -10.758 11.914 -3.916 1 59.84 253 PRO A O 1
ATOM 1929 N N . MET B 1 1 ? -12.305 13.734 -16.859 1 18.83 1 MET B N 1
ATOM 1930 C CA . MET B 1 1 ? -12.945 12.602 -17.531 1 18.83 1 MET B CA 1
ATOM 1931 C C . MET B 1 1 ? -12.781 11.328 -16.719 1 18.83 1 MET B C 1
ATOM 1933 O O . MET B 1 1 ? -11.672 10.969 -16.328 1 18.83 1 MET B O 1
ATOM 1937 N N . ALA B 1 2 ? -13.883 10.953 -16.062 1 21.31 2 ALA B N 1
ATOM 1938 C CA . ALA B 1 2 ? -14.148 9.805 -15.203 1 21.31 2 ALA B CA 1
ATOM 1939 C C . ALA B 1 2 ? -13.703 8.5 -15.867 1 21.31 2 ALA B C 1
ATOM 1941 O O . ALA B 1 2 ? -14.055 8.234 -17.016 1 21.31 2 ALA B O 1
ATOM 1942 N N . TRP B 1 3 ? -12.492 8.109 -15.609 1 20.38 3 TRP B N 1
ATOM 1943 C CA . TRP B 1 3 ? -12.188 6.766 -16.094 1 20.38 3 TRP B CA 1
ATOM 1944 C C . TRP B 1 3 ? -13.391 5.844 -15.938 1 20.38 3 TRP B C 1
ATOM 1946 O O . TRP B 1 3 ? -13.93 5.699 -14.836 1 20.38 3 TRP B O 1
ATOM 1956 N N . ARG B 1 4 ? -14.258 5.797 -16.859 1 23.75 4 ARG B N 1
ATOM 1957 C CA . ARG B 1 4 ? -15.367 4.859 -16.969 1 23.75 4 ARG B CA 1
ATOM 1958 C C . ARG B 1 4 ? -14.93 3.445 -16.609 1 23.75 4 ARG B C 1
ATOM 1960 O O . ARG B 1 4 ? -13.914 2.951 -17.109 1 23.75 4 ARG B O 1
ATOM 1967 N N . HIS B 1 5 ? -15.141 3.074 -15.422 1 23.91 5 HIS B N 1
ATOM 1968 C CA . HIS B 1 5 ? -15.133 1.708 -14.906 1 23.91 5 HIS B CA 1
ATOM 1969 C C . HIS B 1 5 ? -15.695 0.73 -15.938 1 23.91 5 HIS B C 1
ATOM 1971 O O . HIS B 1 5 ? -16.797 0.917 -16.438 1 23.91 5 HIS B O 1
ATOM 1977 N N . SER B 1 6 ? -14.859 0.431 -16.875 1 25.47 6 SER B N 1
ATOM 1978 C CA . SER B 1 6 ? -15.359 -0.52 -17.859 1 25.47 6 SER B CA 1
ATOM 1979 C C . SER B 1 6 ? -16.25 -1.567 -17.203 1 25.47 6 SER B C 1
ATOM 1981 O O . SER B 1 6 ? -16.016 -1.986 -16.078 1 25.47 6 SER B O 1
ATOM 1983 N N . PRO B 1 7 ? -17.469 -1.788 -17.641 1 25.78 7 PRO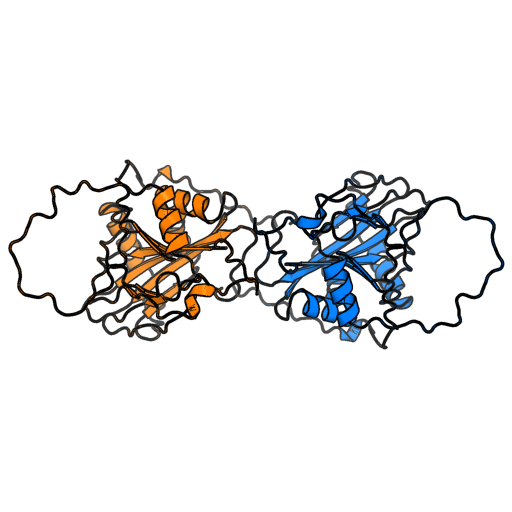 B N 1
ATOM 1984 C CA . PRO B 1 7 ? -18.438 -2.75 -17.141 1 25.78 7 PRO B CA 1
ATOM 1985 C C . PRO B 1 7 ? -17.859 -4.148 -16.953 1 25.78 7 PRO B C 1
ATOM 1987 O O . PRO B 1 7 ? -16.953 -4.547 -17.688 1 25.78 7 PRO B O 1
ATOM 1990 N N . TRP B 1 8 ? -17.75 -4.645 -15.766 1 23.81 8 TRP B N 1
ATOM 1991 C CA . TRP B 1 8 ? -17.453 -6.008 -15.344 1 23.81 8 TRP B CA 1
ATOM 1992 C C . TRP B 1 8 ? -18.172 -7.02 -16.234 1 23.81 8 TRP B C 1
ATOM 1994 O O . TRP B 1 8 ? -19.391 -6.984 -16.359 1 23.81 8 TRP B O 1
ATOM 2004 N N . VAL B 1 9 ? -17.703 -7.254 -17.391 1 23.67 9 VAL B N 1
ATOM 2005 C CA . VAL B 1 9 ? -18.266 -8.359 -18.156 1 23.67 9 VAL B CA 1
ATOM 2006 C C . VAL B 1 9 ? -18.5 -9.562 -17.25 1 23.67 9 VAL B C 1
ATOM 2008 O O . VAL B 1 9 ? -17.656 -9.883 -16.422 1 23.67 9 VAL B O 1
ATOM 2011 N N . THR B 1 10 ? -19.672 -10.039 -17.016 1 23.78 10 THR B N 1
ATOM 2012 C CA . THR B 1 10 ? -20.219 -11.133 -16.203 1 23.78 10 THR B CA 1
ATOM 2013 C C . THR B 1 10 ? -19.578 -12.461 -16.594 1 23.78 10 THR B C 1
ATOM 2015 O O . THR B 1 10 ? -19.219 -12.664 -17.766 1 23.78 10 THR B O 1
ATOM 2018 N N . ALA B 1 11 ? -18.969 -13.148 -15.672 1 26.94 11 ALA B N 1
ATOM 2019 C CA . ALA B 1 11 ? -18.375 -14.484 -15.664 1 26.94 11 ALA B CA 1
ATOM 2020 C C . ALA B 1 11 ? -19.281 -15.484 -16.375 1 26.94 11 ALA B C 1
ATOM 2022 O O . ALA B 1 11 ? -18.922 -16.656 -16.516 1 26.94 11 ALA B O 1
ATOM 2023 N N . ARG B 1 12 ? -20.484 -15.141 -16.781 1 29.2 12 ARG B N 1
ATOM 2024 C CA . ARG B 1 12 ? -21.406 -16.203 -17.188 1 29.2 12 ARG B CA 1
ATOM 2025 C C . ARG B 1 12 ? -20.859 -16.953 -18.406 1 29.2 12 ARG B C 1
ATOM 2027 O O . ARG B 1 12 ? -21.297 -18.078 -18.688 1 29.2 12 ARG B O 1
ATOM 2034 N N . ALA B 1 13 ? -20.266 -16.172 -19.281 1 27.89 13 ALA B N 1
ATOM 2035 C CA . ALA B 1 13 ? -20.234 -16.875 -20.562 1 27.89 13 ALA B CA 1
ATOM 2036 C C . ALA B 1 13 ? -19.312 -18.094 -20.5 1 27.89 13 ALA B C 1
ATOM 2038 O O . ALA B 1 13 ? -19.266 -18.891 -21.438 1 27.89 13 ALA B O 1
ATOM 2039 N N . LEU B 1 14 ? -18.125 -17.859 -19.797 1 29.08 14 LEU B N 1
ATOM 2040 C CA . LEU B 1 14 ? -17.141 -18.859 -20.141 1 29.08 14 LEU B CA 1
ATOM 2041 C C . LEU B 1 14 ? -17.484 -20.203 -19.5 1 29.08 14 LEU B C 1
ATOM 2043 O O . LEU B 1 14 ? -16.609 -21.047 -19.312 1 29.08 14 LEU B O 1
ATOM 2047 N N . GLY B 1 15 ? -18.797 -20.641 -19.516 1 26.2 15 GLY B N 1
ATOM 2048 C CA . GLY B 1 15 ? -19.234 -21.984 -19.156 1 26.2 15 GLY B CA 1
ATOM 2049 C C . GLY B 1 15 ? -18.562 -22.516 -17.906 1 26.2 15 GLY B C 1
ATOM 2050 O O . GLY B 1 15 ? -18.453 -23.719 -17.719 1 26.2 15 GLY B O 1
ATOM 2051 N N . LEU B 1 16 ? -17.922 -21.672 -17.25 1 31.44 16 LEU B N 1
ATOM 2052 C CA . LEU B 1 16 ? -17.219 -22.078 -16.047 1 31.44 16 LEU B CA 1
ATOM 2053 C C . LEU B 1 16 ? -18.156 -22.781 -15.07 1 31.44 16 LEU B C 1
ATOM 2055 O O . LEU B 1 16 ? -18.891 -22.125 -14.32 1 31.44 16 LEU B O 1
ATOM 2059 N N . GLY B 1 17 ? -18.953 -23.828 -15.602 1 27.34 17 GLY B N 1
ATOM 2060 C CA . GLY B 1 17 ? -19.891 -24.609 -14.797 1 27.34 17 GLY B CA 1
ATOM 2061 C C . GLY B 1 17 ? -19.328 -24.969 -13.438 1 27.34 17 GLY B C 1
ATOM 2062 O O . GLY B 1 17 ? -18.25 -24.531 -13.055 1 27.34 17 GLY B O 1
ATOM 2063 N N . ALA B 1 18 ? -19.484 -26.5 -13.109 1 26.55 18 ALA B N 1
ATOM 2064 C CA . ALA B 1 18 ? -19.625 -27.312 -11.906 1 26.55 18 ALA B CA 1
ATOM 2065 C C . ALA B 1 18 ? -18.391 -27.219 -11.023 1 26.55 18 ALA B C 1
ATOM 2067 O O . ALA B 1 18 ? -17.328 -26.781 -11.477 1 26.55 18 ALA B O 1
ATOM 2068 N N . THR B 1 19 ? -18.609 -27.938 -9.711 1 27.55 19 THR B N 1
ATOM 2069 C CA . THR B 1 19 ? -17.984 -28.031 -8.398 1 27.55 19 THR B CA 1
ATOM 2070 C C . THR B 1 19 ? -16.578 -28.625 -8.508 1 27.55 19 THR B C 1
ATOM 2072 O O . THR B 1 19 ? -16.438 -29.844 -8.633 1 27.55 19 THR B O 1
ATOM 2075 N N . ALA B 1 20 ? -15.977 -28.469 -9.539 1 27.58 20 ALA B N 1
ATOM 2076 C CA . ALA B 1 20 ? -14.781 -29.297 -9.617 1 27.58 20 ALA B CA 1
ATOM 2077 C C . ALA B 1 20 ? -13.984 -29.234 -8.32 1 27.58 20 ALA B C 1
ATOM 2079 O O . ALA B 1 20 ? -13.945 -28.203 -7.66 1 27.58 20 ALA B O 1
ATOM 2080 N N . ALA B 1 21 ? -13.93 -30.469 -7.684 1 28.12 21 ALA B N 1
ATOM 2081 C CA . ALA B 1 21 ? -13.242 -30.844 -6.449 1 28.12 21 ALA B CA 1
ATOM 2082 C C . ALA B 1 21 ? -11.844 -30.219 -6.402 1 28.12 21 ALA B C 1
ATOM 2084 O O . ALA B 1 21 ? -11.102 -30.266 -7.387 1 28.12 21 ALA B O 1
ATOM 2085 N N . VAL B 1 22 ? -11.844 -29.234 -5.691 1 30.09 22 VAL B N 1
ATOM 2086 C CA . VAL B 1 22 ? -10.633 -28.453 -5.441 1 30.09 22 VAL B CA 1
ATOM 2087 C C . VAL B 1 22 ? -9.562 -29.344 -4.832 1 30.09 22 VAL B C 1
ATOM 2089 O O . VAL B 1 22 ? -9.781 -29.969 -3.791 1 30.09 22 VAL B O 1
ATOM 2092 N N . VAL B 1 23 ? -8.852 -30.234 -5.598 1 30.38 23 VAL B N 1
ATOM 2093 C CA . VAL B 1 23 ? -7.719 -30.984 -5.07 1 30.38 23 VAL B CA 1
ATOM 2094 C C . VAL B 1 23 ? -6.691 -30.031 -4.477 1 30.38 23 VAL B C 1
ATOM 2096 O O . VAL B 1 23 ? -6.262 -29.078 -5.141 1 30.38 23 VAL B O 1
ATOM 2099 N N . VAL B 1 24 ? -6.734 -29.859 -3.211 1 32.31 24 VAL B N 1
ATOM 2100 C CA . VAL B 1 24 ? -5.785 -29.109 -2.393 1 32.31 24 VAL B CA 1
ATOM 2101 C C . VAL B 1 24 ? -4.398 -29.734 -2.506 1 32.31 24 VAL B C 1
ATOM 2103 O O . VAL B 1 24 ? -4.215 -30.922 -2.209 1 32.31 24 VAL B O 1
ATOM 2106 N N . VAL B 1 25 ? -3.76 -29.797 -3.516 1 32.44 25 VAL B N 1
ATOM 2107 C CA . VAL B 1 25 ? -2.439 -30.406 -3.494 1 32.44 25 VAL B CA 1
ATOM 2108 C C . VAL B 1 25 ? -1.537 -29.672 -2.508 1 32.44 25 VAL B C 1
ATOM 2110 O O . VAL B 1 25 ? -1.311 -28.469 -2.645 1 32.44 25 VAL B O 1
ATOM 2113 N N . SER B 1 26 ? -1.541 -30.109 -1.214 1 32.97 26 SER B N 1
ATOM 2114 C CA . SER B 1 26 ? -0.555 -29.812 -0.18 1 32.97 26 SER B CA 1
ATOM 2115 C C . SER B 1 26 ? 0.837 -29.641 -0.777 1 32.97 26 SER B C 1
ATOM 2117 O O . SER B 1 26 ? 1.517 -28.641 -0.508 1 32.97 26 SER B O 1
ATOM 2119 N N . ALA B 1 27 ? 1.629 -30.891 -1.041 1 31.88 27 ALA B N 1
ATOM 2120 C CA . ALA B 1 27 ? 3.043 -31.219 -0.878 1 31.88 27 ALA B CA 1
ATOM 2121 C C . ALA B 1 27 ? 3.896 -30.484 -1.91 1 31.88 27 ALA B C 1
ATOM 2123 O O . ALA B 1 27 ? 3.691 -30.641 -3.115 1 31.88 27 ALA B O 1
ATOM 2124 N N . VAL B 1 28 ? 4.289 -29.281 -1.661 1 33.75 28 VAL B N 1
ATOM 2125 C CA . VAL B 1 28 ? 5.582 -28.969 -2.262 1 33.75 28 VAL B CA 1
ATOM 2126 C C . VAL B 1 28 ? 6.426 -30.234 -2.371 1 33.75 28 VAL B C 1
ATOM 2128 O O . VAL B 1 28 ? 6.801 -30.828 -1.355 1 33.75 28 VAL B O 1
ATOM 2131 N N . ARG B 1 29 ? 6.164 -31.25 -3.053 1 31.73 29 ARG B N 1
ATOM 2132 C CA . ARG B 1 29 ? 7.074 -32.375 -3.195 1 31.73 29 ARG B CA 1
ATOM 2133 C C . ARG B 1 29 ? 8.516 -31.906 -3.365 1 31.73 29 ARG B C 1
ATOM 2135 O O . ARG B 1 29 ? 8.828 -31.188 -4.316 1 31.73 29 ARG B O 1
ATOM 2142 N N . LEU B 1 30 ? 9.141 -31.688 -2.146 1 31.25 30 LEU B N 1
ATOM 2143 C CA . LEU B 1 30 ? 10.594 -31.594 -2.088 1 31.25 30 LEU B CA 1
ATOM 2144 C C . LEU B 1 30 ? 11.234 -32.625 -2.996 1 31.25 30 LEU B C 1
ATOM 2146 O O . LEU B 1 30 ? 10.961 -33.844 -2.873 1 31.25 30 LEU B O 1
ATOM 2150 N N . LEU B 1 31 ? 11.5 -32.469 -4.125 1 31.28 31 LEU B N 1
ATOM 2151 C CA . LEU B 1 31 ? 12.273 -33.406 -4.957 1 31.28 31 LEU B CA 1
ATOM 2152 C C . LEU B 1 31 ? 13.461 -33.969 -4.184 1 31.28 31 LEU B C 1
ATOM 2154 O O . LEU B 1 31 ? 14.398 -33.219 -3.855 1 31.28 31 LEU B O 1
ATOM 2158 N N . ARG B 1 32 ? 13.148 -35 -3.004 1 31.17 32 ARG B N 1
ATOM 2159 C CA . ARG B 1 32 ? 14.25 -35.812 -2.48 1 31.17 32 ARG B CA 1
ATOM 2160 C C . ARG B 1 32 ? 15.016 -36.5 -3.607 1 31.17 32 ARG B C 1
ATOM 2162 O O . ARG B 1 32 ? 14.445 -36.781 -4.668 1 31.17 32 ARG B O 1
ATOM 2169 N N . ARG B 1 33 ? 16.328 -36.906 -3.344 1 32.75 33 ARG B N 1
ATOM 2170 C CA . ARG B 1 33 ? 17.312 -37.656 -4.098 1 32.75 33 ARG B CA 1
ATOM 2171 C C . ARG B 1 33 ? 16.703 -38.938 -4.637 1 32.75 33 ARG B C 1
ATOM 2173 O O . ARG B 1 33 ? 15.633 -39.375 -4.199 1 32.75 33 ARG B O 1
ATOM 2180 N N . ARG B 1 34 ? 17.484 -40.125 -4.84 1 33.03 34 ARG B N 1
ATOM 2181 C CA . ARG B 1 34 ? 17.438 -41.406 -5.547 1 33.03 34 ARG B CA 1
ATOM 2182 C C . ARG B 1 34 ? 16.422 -42.344 -4.91 1 33.03 34 ARG B C 1
ATOM 2184 O O . ARG B 1 34 ? 16.516 -42.656 -3.723 1 33.03 34 ARG B O 1
ATOM 2191 N N . PRO B 1 35 ? 15.227 -42.656 -5.449 1 33.47 35 PRO B N 1
ATOM 2192 C CA . PRO B 1 35 ? 14.336 -43.656 -4.879 1 33.47 35 PRO B CA 1
ATOM 2193 C C . PRO B 1 35 ? 15.008 -45.031 -4.719 1 33.47 35 PRO B C 1
ATOM 2195 O O . PRO B 1 35 ? 15.836 -45.406 -5.551 1 33.47 35 PRO B O 1
ATOM 2198 N N . PRO B 1 36 ? 15.195 -45.562 -3.555 1 35.53 36 PRO B N 1
ATOM 2199 C CA . PRO B 1 36 ? 15.5 -47 -3.619 1 35.53 36 PRO B CA 1
ATOM 2200 C C . PRO B 1 36 ? 14.547 -47.75 -4.535 1 35.53 36 PRO B C 1
ATOM 2202 O O . PRO B 1 36 ? 13.477 -47.25 -4.883 1 35.53 36 PRO B O 1
ATOM 2205 N N . PRO B 1 37 ? 14.844 -49.156 -4.871 1 34.81 37 PRO B N 1
ATOM 2206 C CA . PRO B 1 37 ? 14.055 -49.938 -5.812 1 34.81 37 PRO B CA 1
ATOM 2207 C C . PRO B 1 37 ? 12.547 -49.812 -5.582 1 34.81 37 PRO B C 1
ATOM 2209 O O . PRO B 1 37 ? 12.125 -49.469 -4.477 1 34.81 37 PRO B O 1
ATOM 2212 N N . ARG B 1 38 ? 11.781 -50.188 -6.633 1 31.42 38 ARG B N 1
ATOM 2213 C CA . ARG B 1 38 ? 10.352 -50.062 -6.902 1 31.42 38 ARG B CA 1
ATOM 2214 C C . ARG B 1 38 ? 9.531 -50.812 -5.855 1 31.42 38 ARG B C 1
ATOM 2216 O O . ARG B 1 38 ? 9.438 -52.031 -5.883 1 31.42 38 ARG B O 1
ATOM 2223 N N . PRO B 1 39 ? 9.719 -50.781 -4.488 1 33.44 39 PRO B N 1
ATOM 2224 C CA . PRO B 1 39 ? 8.797 -51.812 -4.07 1 33.44 39 PRO B CA 1
ATOM 2225 C C . PRO B 1 39 ? 7.449 -51.75 -4.781 1 33.44 39 PRO B C 1
ATOM 2227 O O . PRO B 1 39 ? 7.105 -50.719 -5.355 1 33.44 39 PRO B O 1
ATOM 2230 N N . ALA B 1 40 ? 6.559 -52.906 -4.758 1 31.86 40 ALA B N 1
ATOM 2231 C CA . ALA B 1 40 ? 5.262 -53.062 -5.402 1 31.86 40 ALA B CA 1
ATOM 2232 C C . ALA B 1 40 ? 4.426 -51.781 -5.27 1 31.86 40 ALA B C 1
ATOM 2234 O O . ALA B 1 40 ? 4.609 -51 -4.332 1 31.86 40 ALA B O 1
ATOM 2235 N N . ALA B 1 41 ? 3.713 -51.438 -6.348 1 32.09 41 ALA B N 1
ATOM 2236 C CA . ALA B 1 41 ? 2.732 -50.406 -6.594 1 32.09 41 ALA B CA 1
ATOM 2237 C C . ALA B 1 41 ? 1.799 -50.219 -5.398 1 32.09 41 ALA B C 1
ATOM 2239 O O . ALA B 1 41 ? 0.771 -50.906 -5.305 1 32.09 41 ALA B O 1
ATOM 2240 N N . ALA B 1 42 ? 2.24 -50.438 -4.23 1 31.73 42 ALA B N 1
ATOM 2241 C CA . ALA B 1 42 ? 1.103 -50.281 -3.324 1 31.73 42 ALA B CA 1
ATOM 2242 C C . ALA B 1 42 ? 0.219 -49.094 -3.736 1 31.73 42 ALA B C 1
ATOM 2244 O O . ALA B 1 42 ? 0.721 -48.031 -4.047 1 31.73 42 ALA B O 1
ATOM 2245 N N . ALA B 1 43 ? -1.004 -49.469 -4.344 1 29.22 43 ALA B N 1
ATOM 2246 C CA . ALA B 1 43 ? -2.1 -48.594 -4.777 1 29.22 43 ALA B CA 1
ATOM 2247 C C . ALA B 1 43 ? -2.195 -47.344 -3.902 1 29.22 43 ALA B C 1
ATOM 2249 O O . ALA B 1 43 ? -2.035 -47.438 -2.682 1 29.22 43 ALA B O 1
ATOM 2250 N N . LEU B 1 44 ? -1.666 -46.344 -4.387 1 32.81 44 LEU B N 1
ATOM 2251 C CA . LEU B 1 44 ? -2.057 -45.125 -3.645 1 32.81 44 LEU B CA 1
ATOM 2252 C C . LEU B 1 44 ? -3.422 -45.312 -2.99 1 32.81 44 LEU B C 1
ATOM 2254 O O . LEU B 1 44 ? -4.332 -45.906 -3.598 1 32.81 44 LEU B O 1
ATOM 2258 N N . PRO B 1 45 ? -3.557 -45.688 -1.793 1 30.89 45 PRO B N 1
ATOM 2259 C CA . PRO B 1 45 ? -4.938 -45.969 -1.417 1 30.89 45 PRO B CA 1
ATOM 2260 C C . PRO B 1 45 ? -5.961 -45.344 -2.346 1 30.89 45 PRO B C 1
ATOM 2262 O O . PRO B 1 45 ? -5.637 -44.375 -3.059 1 30.89 45 PRO B O 1
ATOM 2265 N N . SER B 1 46 ? -7.129 -45.906 -2.789 1 31.19 46 SER B N 1
ATOM 2266 C CA . SER B 1 46 ? -8.297 -45.344 -3.477 1 31.19 46 SER B CA 1
ATOM 2267 C C . SER B 1 46 ? -8.469 -43.875 -3.166 1 31.19 46 SER B C 1
ATOM 2269 O O . SER B 1 46 ? -9.117 -43.5 -2.184 1 31.19 46 SER B O 1
ATOM 2271 N N . ASP B 1 47 ? -7.566 -43.062 -2.836 1 32.88 47 ASP B N 1
ATOM 2272 C CA . ASP B 1 47 ? -7.32 -41.719 -2.336 1 32.88 47 ASP B CA 1
ATOM 2273 C C . ASP B 1 47 ? -8.195 -40.688 -3.061 1 32.88 47 ASP B C 1
ATOM 2275 O O . ASP B 1 47 ? -8.047 -40.469 -4.266 1 32.88 47 ASP B O 1
ATOM 2279 N N . ILE B 1 48 ? -9.406 -40.375 -2.752 1 33.22 48 ILE B N 1
ATOM 2280 C CA . ILE B 1 48 ? -10.492 -39.438 -3.068 1 33.22 48 ILE B CA 1
ATOM 2281 C C . ILE B 1 48 ? -9.906 -38.062 -3.418 1 33.22 48 ILE B C 1
ATOM 2283 O O . ILE B 1 48 ? -9.031 -37.562 -2.715 1 33.22 48 ILE B O 1
ATOM 2287 N N . ALA B 1 49 ? -9.891 -37.438 -4.645 1 39.66 49 ALA B N 1
ATOM 2288 C CA . ALA B 1 49 ? -9.797 -36.062 -5.137 1 39.66 49 ALA B CA 1
ATOM 2289 C C . ALA B 1 49 ? -10.195 -35.062 -4.055 1 39.66 49 ALA B C 1
ATOM 2291 O O . ALA B 1 49 ? -11.352 -35.031 -3.629 1 39.66 49 ALA B O 1
ATOM 2292 N N . ARG B 1 50 ? -9.516 -34.906 -2.943 1 48.94 50 ARG B N 1
ATOM 2293 C CA . ARG B 1 50 ? -9.938 -33.969 -1.888 1 48.94 50 ARG B CA 1
ATOM 2294 C C . ARG B 1 50 ? -9.906 -32.531 -2.373 1 48.94 50 ARG B C 1
ATOM 2296 O O . ARG B 1 50 ? -8.93 -32.125 -2.998 1 48.94 50 ARG B O 1
ATOM 2303 N N . VAL B 1 51 ? -11.125 -31.953 -2.674 1 51.16 51 VAL B N 1
ATOM 2304 C CA . VAL B 1 51 ? -11.328 -30.531 -2.947 1 51.16 51 VAL B CA 1
ATOM 2305 C C . VAL B 1 51 ? -10.812 -29.703 -1.774 1 51.16 51 VAL B C 1
ATOM 2307 O O . VAL B 1 51 ? -11.297 -29.828 -0.648 1 51.16 51 VAL B O 1
ATOM 2310 N N . ALA B 1 52 ? -9.609 -29.234 -1.977 1 66.75 52 ALA B N 1
ATOM 2311 C CA . ALA B 1 52 ? -9.141 -28.328 -0.933 1 66.75 52 ALA B CA 1
ATOM 2312 C C . ALA B 1 52 ? -10.102 -27.172 -0.744 1 66.75 52 ALA B C 1
ATOM 2314 O O . ALA B 1 52 ? -10.68 -26.656 -1.714 1 66.75 52 ALA B O 1
ATOM 2315 N N . THR B 1 53 ? -10.461 -26.938 0.476 1 77.12 53 THR B N 1
ATOM 2316 C CA . THR B 1 53 ? -11.258 -25.75 0.775 1 77.12 53 THR B CA 1
ATOM 2317 C C . THR B 1 53 ? -10.43 -24.484 0.583 1 77.12 53 THR B C 1
ATOM 2319 O O . THR B 1 53 ? -9.203 -24.531 0.574 1 77.12 53 THR B O 1
ATOM 2322 N N . THR B 1 54 ? -11.164 -23.469 0.316 1 86.19 54 THR B N 1
ATOM 2323 C CA . THR B 1 54 ? -10.516 -22.156 0.229 1 86.19 54 THR B CA 1
ATOM 2324 C C . THR B 1 54 ? -9.68 -21.891 1.473 1 86.19 54 THR B C 1
ATOM 2326 O O . THR B 1 54 ? -8.578 -21.344 1.377 1 86.19 54 THR B O 1
ATOM 2329 N N . ALA B 1 55 ? -10.227 -22.312 2.594 1 86.06 55 ALA B N 1
ATOM 2330 C CA . ALA B 1 55 ? -9.531 -22.078 3.857 1 86.06 55 ALA B CA 1
ATOM 2331 C C . ALA B 1 55 ? -8.203 -22.844 3.891 1 86.06 55 ALA B C 1
ATOM 2333 O O . ALA B 1 55 ? -7.199 -22.312 4.379 1 86.06 55 ALA B O 1
ATOM 2334 N N . GLU B 1 56 ? -8.219 -23.969 3.354 1 83.31 56 GLU B N 1
ATOM 2335 C CA . GLU B 1 56 ? -7 -24.781 3.312 1 83.31 56 GLU B CA 1
ATOM 2336 C C . GLU B 1 56 ? -5.98 -24.188 2.344 1 83.31 56 GLU B C 1
ATOM 2338 O O . GLU B 1 56 ? -4.781 -24.156 2.637 1 83.31 56 GLU B O 1
ATOM 2343 N N . VAL B 1 57 ? -6.465 -23.75 1.191 1 87.69 57 VAL B N 1
ATOM 2344 C CA . VAL B 1 57 ? -5.594 -23.109 0.21 1 87.69 57 VAL B CA 1
ATOM 2345 C C . VAL B 1 57 ? -4.934 -21.891 0.828 1 87.69 57 VAL B C 1
ATOM 2347 O O . VAL B 1 57 ? -3.715 -21.734 0.763 1 87.69 57 VAL B O 1
ATOM 2350 N N . ALA B 1 58 ? -5.797 -21.078 1.492 1 92.56 58 ALA B N 1
ATOM 2351 C CA . ALA B 1 58 ? -5.293 -19.859 2.113 1 92.56 58 ALA B CA 1
ATOM 2352 C C . ALA B 1 58 ? -4.301 -20.172 3.227 1 92.56 58 ALA B C 1
ATOM 2354 O O . ALA B 1 58 ? -3.273 -19.5 3.361 1 92.56 58 ALA B O 1
ATOM 2355 N N . ALA B 1 59 ? -4.609 -21.188 3.984 1 89.25 59 ALA B N 1
ATOM 2356 C CA . ALA B 1 59 ? -3.717 -21.578 5.07 1 89.25 59 ALA B CA 1
ATOM 2357 C C . ALA B 1 59 ? -2.365 -22.031 4.535 1 89.25 59 ALA B C 1
ATOM 2359 O O . ALA B 1 59 ? -1.321 -21.703 5.105 1 89.25 59 ALA B O 1
ATOM 2360 N N . ALA B 1 60 ? -2.381 -22.766 3.455 1 89.25 60 ALA B N 1
ATOM 2361 C CA . ALA B 1 60 ? -1.144 -23.25 2.844 1 89.25 60 ALA B CA 1
ATOM 2362 C C . ALA B 1 60 ? -0.301 -22.078 2.324 1 89.25 60 ALA B C 1
ATOM 2364 O O . ALA B 1 60 ? 0.915 -22.047 2.527 1 89.25 60 ALA B O 1
ATOM 2365 N N . VAL B 1 61 ? -0.945 -21.141 1.675 1 93.06 61 VAL B N 1
ATOM 2366 C CA . VAL B 1 61 ? -0.218 -19.984 1.164 1 93.06 61 VAL B CA 1
ATOM 2367 C C . VAL B 1 61 ? 0.365 -19.188 2.326 1 93.06 61 VAL B C 1
ATOM 2369 O O . VAL B 1 61 ? 1.509 -18.719 2.262 1 93.06 61 VAL B O 1
ATOM 2372 N N . ARG B 1 62 ? -0.419 -19.062 3.396 1 93.56 62 ARG B N 1
ATOM 2373 C CA . ARG B 1 62 ? 0.054 -18.312 4.555 1 93.56 62 ARG B CA 1
ATOM 2374 C C . ARG B 1 62 ? 1.247 -19 5.207 1 93.56 62 ARG B C 1
ATOM 2376 O O . ARG B 1 62 ? 2.186 -18.344 5.656 1 93.56 62 ARG B O 1
ATOM 2383 N N . ALA B 1 63 ? 1.243 -20.297 5.207 1 88.5 63 ALA B N 1
ATOM 2384 C CA . ALA B 1 63 ? 2.262 -21.047 5.938 1 88.5 63 ALA B CA 1
ATOM 2385 C C . ALA B 1 63 ? 3.49 -21.297 5.066 1 88.5 63 ALA B C 1
ATOM 2387 O O . ALA B 1 63 ? 4.625 -21.109 5.516 1 88.5 63 ALA B O 1
ATOM 2388 N N . GLU B 1 64 ? 3.227 -21.641 3.783 1 88.06 64 GLU B N 1
ATOM 2389 C CA . GLU B 1 64 ? 4.316 -22.141 2.941 1 88.06 64 GLU B CA 1
ATOM 2390 C C . GLU B 1 64 ? 4.68 -21.109 1.863 1 88.06 64 GLU B C 1
ATOM 2392 O O . GLU B 1 64 ? 5.715 -21.234 1.209 1 88.06 64 GLU B O 1
ATOM 2397 N N . GLY B 1 65 ? 3.85 -20.188 1.676 1 94.19 65 GLY B N 1
ATOM 2398 C CA . GLY B 1 65 ? 4.074 -19.172 0.659 1 94.19 65 GLY B CA 1
ATOM 2399 C C . GLY B 1 65 ? 3.49 -19.531 -0.692 1 94.19 65 GLY B C 1
ATOM 2400 O O . GLY B 1 65 ? 3.445 -18.703 -1.602 1 94.19 65 GLY B O 1
ATOM 2401 N N . VAL B 1 66 ? 3.014 -20.844 -0.789 1 93.62 66 VAL B N 1
ATOM 2402 C CA . VAL B 1 66 ? 2.516 -21.297 -2.08 1 93.62 66 VAL B CA 1
ATOM 2403 C C . VAL B 1 66 ? 1.532 -22.453 -1.875 1 93.62 66 VAL B C 1
ATOM 2405 O O . VAL B 1 66 ? 1.628 -23.188 -0.892 1 93.62 66 VAL B O 1
ATOM 2408 N N . CYS B 1 67 ? 0.593 -22.531 -2.781 1 91.44 67 CYS B N 1
ATOM 2409 C CA . CYS B 1 67 ? -0.331 -23.656 -2.867 1 91.44 67 CYS B CA 1
ATOM 2410 C C . CYS B 1 67 ? -0.669 -23.984 -4.316 1 91.44 67 CYS B C 1
ATOM 2412 O O . CYS B 1 67 ? -0.963 -23.078 -5.105 1 91.44 67 CYS B O 1
ATOM 2414 N N . VAL B 1 68 ? -0.561 -25.266 -4.656 1 90 68 VAL B N 1
ATOM 2415 C CA . VAL B 1 68 ? -0.976 -25.719 -5.98 1 90 68 VAL B CA 1
ATOM 2416 C C . VAL B 1 68 ? -2.352 -26.375 -5.895 1 90 68 VAL B C 1
ATOM 2418 O O . VAL B 1 68 ? -2.561 -27.297 -5.09 1 90 68 VAL B O 1
ATOM 2421 N N . VAL B 1 69 ? -3.27 -25.828 -6.629 1 86.88 69 VAL B N 1
ATOM 2422 C CA . VAL B 1 69 ? -4.582 -26.453 -6.773 1 86.88 69 VAL B CA 1
ATOM 2423 C C . VAL B 1 69 ? -4.723 -27.047 -8.172 1 86.88 69 VAL B C 1
ATOM 2425 O O . VAL B 1 69 ? -4.734 -26.312 -9.164 1 86.88 69 VAL B O 1
ATOM 2428 N N . GLU B 1 70 ? -4.887 -28.359 -8.219 1 84.19 70 GLU B N 1
ATOM 2429 C CA . GLU B 1 70 ? -4.844 -29.047 -9.508 1 84.19 70 GLU B CA 1
ATOM 2430 C C . GLU B 1 70 ? -6.199 -28.984 -10.211 1 84.19 70 GLU B C 1
ATOM 2432 O O . GLU B 1 70 ? -7.242 -29.016 -9.555 1 84.19 70 GLU B O 1
ATOM 2437 N N . ARG B 1 71 ? -6.086 -28.844 -11.523 1 81.38 71 ARG B N 1
ATOM 2438 C CA . ARG B 1 71 ? -7.199 -29 -12.453 1 81.38 71 ARG B CA 1
ATOM 2439 C C . ARG B 1 71 ? -8.344 -28.062 -12.102 1 81.38 71 ARG B C 1
ATOM 2441 O O . ARG B 1 71 ? -9.5 -28.484 -12.023 1 81.38 71 ARG B O 1
ATOM 2448 N N . VAL B 1 72 ? -8 -26.828 -11.836 1 83.5 72 VAL B N 1
ATOM 2449 C CA . VAL B 1 72 ? -8.977 -25.766 -11.625 1 83.5 72 VAL B CA 1
ATOM 2450 C C . VAL B 1 72 ? -9.719 -25.484 -12.93 1 83.5 72 VAL B C 1
ATOM 2452 O O . VAL B 1 72 ? -10.938 -25.297 -12.93 1 83.5 72 VAL B O 1
ATOM 2455 N N . LEU B 1 73 ? -8.977 -25.453 -13.984 1 86.75 73 LEU B N 1
ATOM 2456 C CA . LEU B 1 73 ? -9.562 -25.359 -15.312 1 86.75 73 LEU B CA 1
ATOM 2457 C C . LEU B 1 73 ? -9.664 -26.734 -15.969 1 86.75 73 LEU B C 1
ATOM 2459 O O . LEU B 1 73 ? -8.758 -27.547 -15.836 1 86.75 73 LEU B O 1
ATOM 2463 N N . ASP B 1 74 ? -10.688 -26.906 -16.734 1 83.69 74 ASP B N 1
ATOM 2464 C CA . ASP B 1 74 ? -10.797 -28.156 -17.469 1 83.69 74 ASP B CA 1
ATOM 2465 C C . ASP B 1 74 ? -10.062 -28.078 -18.812 1 83.69 74 ASP B C 1
ATOM 2467 O O . ASP B 1 74 ? -9.508 -27.031 -19.156 1 83.69 74 ASP B O 1
ATOM 2471 N N . ALA B 1 75 ? -10.078 -29.234 -19.469 1 89.5 75 ALA B N 1
ATOM 2472 C CA . ALA B 1 75 ? -9.297 -29.359 -20.703 1 89.5 75 ALA B CA 1
ATOM 2473 C C . ALA B 1 75 ? -9.797 -28.375 -21.75 1 89.5 75 ALA B C 1
ATOM 2475 O O . ALA B 1 75 ? -9.008 -27.844 -22.531 1 89.5 75 ALA B O 1
ATOM 2476 N N . ALA B 1 76 ? -11.07 -28.141 -21.781 1 90.44 76 ALA B N 1
ATOM 2477 C CA . ALA B 1 76 ? -11.641 -27.234 -22.766 1 90.44 76 ALA B CA 1
ATOM 2478 C C . ALA B 1 76 ? -11.195 -25.797 -22.516 1 90.44 76 ALA B C 1
ATOM 2480 O O . ALA B 1 76 ? -10.836 -25.078 -23.453 1 90.44 76 ALA B O 1
ATOM 2481 N N . ALA B 1 77 ? -11.242 -25.391 -21.25 1 88.62 77 ALA B N 1
ATOM 2482 C CA . ALA B 1 77 ? -10.797 -24.047 -20.875 1 88.62 77 ALA B CA 1
ATOM 2483 C C . ALA B 1 77 ? -9.32 -23.859 -21.188 1 88.62 77 ALA B C 1
ATOM 2485 O O . ALA B 1 77 ? -8.914 -22.812 -21.703 1 88.62 77 ALA B O 1
ATOM 2486 N N . VAL B 1 78 ? -8.516 -24.828 -20.953 1 93.31 78 VAL B N 1
ATOM 2487 C CA . VAL B 1 78 ? -7.09 -24.781 -21.234 1 93.31 78 VAL B CA 1
ATOM 2488 C C . VAL B 1 78 ? -6.867 -24.656 -22.734 1 93.31 78 VAL B C 1
ATOM 2490 O O . VAL B 1 78 ? -6.055 -23.844 -23.188 1 93.31 78 VAL B O 1
ATOM 2493 N N . ALA B 1 79 ? -7.602 -25.484 -23.5 1 94.38 79 ALA B N 1
ATOM 2494 C CA . ALA B 1 79 ? -7.473 -25.438 -24.969 1 94.38 79 ALA B CA 1
ATOM 2495 C C . ALA B 1 79 ? -7.836 -24.062 -25.5 1 94.38 79 ALA B C 1
ATOM 2497 O O . ALA B 1 79 ? -7.172 -23.547 -26.406 1 94.38 79 ALA B O 1
ATOM 2498 N N . ALA B 1 80 ? -8.852 -23.484 -24.969 1 89.94 80 ALA B N 1
ATOM 2499 C CA . ALA B 1 80 ? -9.281 -22.156 -25.391 1 89.94 80 ALA B CA 1
ATOM 2500 C C . ALA B 1 80 ? -8.195 -21.125 -25.109 1 89.94 80 ALA B C 1
ATOM 2502 O O . ALA B 1 80 ? -7.945 -20.234 -25.938 1 89.94 80 ALA B O 1
ATOM 2503 N N . LEU B 1 81 ? -7.613 -21.188 -23.984 1 90.94 81 LEU B N 1
ATOM 2504 C CA . LEU B 1 81 ? -6.539 -20.266 -23.641 1 90.94 81 LEU B CA 1
ATOM 2505 C C . LEU B 1 81 ? -5.328 -20.484 -24.547 1 90.94 81 LEU B C 1
ATOM 2507 O O . LEU B 1 81 ? -4.684 -19.516 -24.953 1 90.94 81 LEU B O 1
ATOM 2511 N N . ARG B 1 82 ? -5.027 -21.734 -24.828 1 91.62 82 ARG B N 1
ATOM 2512 C CA . ARG B 1 82 ? -3.926 -22.031 -25.734 1 91.62 82 ARG B CA 1
ATOM 2513 C C . ARG B 1 82 ? -4.164 -21.406 -27.094 1 91.62 82 ARG B C 1
ATOM 2515 O O . ARG B 1 82 ? -3.23 -20.906 -27.734 1 91.62 82 ARG B O 1
ATOM 2522 N N . GLU B 1 83 ? -5.352 -21.484 -27.531 1 88.94 83 GLU B N 1
ATOM 2523 C CA . GLU B 1 83 ? -5.695 -20.875 -28.797 1 88.94 83 GLU B CA 1
ATOM 2524 C C . GLU B 1 83 ? -5.488 -19.359 -28.766 1 88.94 83 GLU B C 1
ATOM 2526 O O . GLU B 1 83 ? -5.012 -18.766 -29.734 1 88.94 83 GLU B O 1
ATOM 2531 N N . ARG B 1 84 ? -5.871 -18.766 -27.703 1 84.12 84 ARG B N 1
ATOM 2532 C CA . ARG B 1 84 ? -5.676 -17.328 -27.547 1 84.12 84 ARG B CA 1
ATOM 2533 C C . ARG B 1 84 ? -4.191 -16.984 -27.547 1 84.12 84 ARG B C 1
ATOM 2535 O O . ARG B 1 84 ? -3.791 -15.977 -28.156 1 84.12 84 ARG B O 1
ATOM 2542 N N . VAL B 1 85 ? -3.455 -17.719 -26.875 1 84.38 85 VAL B N 1
ATOM 2543 C CA . VAL B 1 85 ? -2.016 -17.5 -26.828 1 84.38 85 VAL B CA 1
ATOM 2544 C C . VAL B 1 85 ? -1.421 -17.641 -28.234 1 84.38 85 VAL B C 1
ATOM 2546 O O . VAL B 1 85 ? -0.571 -16.844 -28.641 1 84.38 85 VAL B O 1
ATOM 2549 N N . ALA B 1 86 ? -1.865 -18.672 -28.922 1 82.75 86 ALA B N 1
ATOM 2550 C CA . ALA B 1 86 ? -1.376 -18.922 -30.266 1 82.75 86 ALA B CA 1
ATOM 2551 C C . ALA B 1 86 ? -1.698 -17.766 -31.203 1 82.75 86 ALA B C 1
ATOM 2553 O O . ALA B 1 86 ? -0.952 -17.484 -32.125 1 82.75 86 ALA B O 1
ATOM 2554 N N . ALA B 1 87 ? -2.742 -17.094 -30.906 1 79.19 87 ALA B N 1
ATOM 2555 C CA . ALA B 1 87 ? -3.197 -16 -31.766 1 79.19 87 ALA B CA 1
ATOM 2556 C C . ALA B 1 87 ? -2.404 -14.727 -31.484 1 79.19 87 ALA B C 1
ATOM 2558 O O . ALA B 1 87 ? -2.441 -13.781 -32.281 1 79.19 87 ALA B O 1
ATOM 2559 N N . LEU B 1 88 ? -1.789 -14.609 -30.312 1 76.06 88 LEU B N 1
ATOM 2560 C CA . LEU B 1 88 ? -0.987 -13.43 -30 1 76.06 88 LEU B CA 1
ATOM 2561 C C . LEU B 1 88 ? 0.217 -13.32 -30.922 1 76.06 88 LEU B C 1
ATOM 2563 O O . LEU B 1 88 ? 0.795 -14.344 -31.328 1 76.06 88 LEU B O 1
ATOM 2567 N N . GLU B 1 89 ? 0.5 -11.961 -31.422 1 61.69 89 GLU B N 1
ATOM 2568 C CA . GLU B 1 89 ? 1.457 -11.68 -32.5 1 61.69 89 GLU B CA 1
ATOM 2569 C C . GLU B 1 89 ? 2.816 -12.312 -32.188 1 61.69 89 GLU B C 1
ATOM 2571 O O . GLU B 1 89 ? 3.361 -12.133 -31.109 1 61.69 89 GLU B O 1
ATOM 2576 N N . PRO B 1 90 ? 3.281 -12.977 -33.188 1 57.41 90 PRO B N 1
ATOM 2577 C CA . PRO B 1 90 ? 4.57 -13.664 -33.125 1 57.41 90 PRO B CA 1
ATOM 2578 C C . PRO B 1 90 ? 5.723 -12.734 -32.781 1 57.41 90 PRO B C 1
ATOM 2580 O O . PRO B 1 90 ? 6.691 -13.164 -32.125 1 57.41 90 PRO B O 1
ATOM 2583 N N . ARG B 1 91 ? 5.734 -11.539 -33.344 1 52.75 91 ARG B N 1
ATOM 2584 C CA . ARG B 1 91 ? 6.828 -10.602 -33.125 1 52.75 91 ARG B CA 1
ATOM 2585 C C . ARG B 1 91 ? 6.977 -10.281 -31.641 1 52.75 91 ARG B C 1
ATOM 2587 O O . ARG B 1 91 ? 8.094 -10.109 -31.156 1 52.75 91 ARG B O 1
ATOM 2594 N N . LYS B 1 92 ? 5.898 -10.109 -30.922 1 54.31 92 LYS B N 1
ATOM 2595 C CA . LYS B 1 92 ? 5.887 -9.797 -29.5 1 54.31 92 LYS B CA 1
ATOM 2596 C C . LYS B 1 92 ? 6.445 -10.953 -28.688 1 54.31 92 LYS B C 1
ATOM 2598 O O . LYS B 1 92 ? 7.02 -10.742 -27.609 1 54.31 92 LYS B O 1
ATOM 2603 N N . ARG B 1 93 ? 6.387 -12.109 -29.375 1 54.09 93 ARG B N 1
ATOM 2604 C CA . ARG B 1 93 ? 6.895 -13.328 -28.75 1 54.09 93 ARG B CA 1
ATOM 2605 C C . ARG B 1 93 ? 8.414 -13.414 -28.875 1 54.09 93 ARG B C 1
ATOM 2607 O O . ARG B 1 93 ? 9.055 -14.172 -28.141 1 54.09 93 ARG B O 1
ATOM 2614 N N . GLN B 1 94 ? 8.945 -12.445 -29.672 1 51.53 94 GLN B N 1
ATOM 2615 C CA . GLN B 1 94 ? 10.359 -12.602 -29.984 1 51.53 94 GLN B CA 1
ATOM 2616 C C . GLN B 1 94 ? 11.234 -11.898 -28.953 1 51.53 94 GLN B C 1
ATOM 2618 O O . GLN B 1 94 ? 12.406 -12.242 -28.797 1 51.53 94 GLN B O 1
ATOM 2623 N N . ASN B 1 95 ? 10.766 -10.836 -28.359 1 50.62 95 ASN B N 1
ATOM 2624 C CA . ASN B 1 95 ? 11.719 -10.164 -27.484 1 50.62 95 ASN B CA 1
ATOM 2625 C C . ASN B 1 95 ? 12.031 -11 -26.25 1 50.62 95 ASN B C 1
ATOM 2627 O O . ASN B 1 95 ? 11.344 -10.883 -25.234 1 50.62 95 ASN B O 1
ATOM 2631 N N . ARG B 1 96 ? 12.984 -12.125 -26.547 1 59.19 96 ARG B N 1
ATOM 2632 C CA . ARG B 1 96 ? 13.25 -13.281 -25.688 1 59.19 96 ARG B CA 1
ATOM 2633 C C . ARG B 1 96 ? 14.547 -13.094 -24.906 1 59.19 96 ARG B C 1
ATOM 2635 O O . ARG B 1 96 ? 15.625 -13.023 -25.5 1 59.19 96 ARG B O 1
ATOM 2642 N N . ARG B 1 97 ? 14.359 -12.469 -23.734 1 62.03 97 ARG B N 1
ATOM 2643 C CA . ARG B 1 97 ? 15.547 -12.609 -22.891 1 62.03 97 ARG B CA 1
ATOM 2644 C C . ARG B 1 97 ? 15.648 -14.023 -22.328 1 62.03 97 ARG B C 1
ATOM 2646 O O . ARG B 1 97 ? 14.703 -14.516 -21.703 1 62.03 97 ARG B O 1
ATOM 2653 N N . ALA B 1 98 ? 16.719 -14.75 -22.641 1 68.5 98 ALA B N 1
ATOM 2654 C CA . ALA B 1 98 ? 17.016 -16.094 -22.156 1 68.5 98 ALA B CA 1
ATOM 2655 C C . ALA B 1 98 ? 15.977 -17.094 -22.656 1 68.5 98 ALA B C 1
ATOM 2657 O O . ALA B 1 98 ? 15.578 -18 -21.922 1 68.5 98 ALA B O 1
ATOM 2658 N N . LYS B 1 99 ? 15.344 -16.797 -23.859 1 76.56 99 LYS B N 1
ATOM 2659 C CA . LYS B 1 99 ? 14.352 -17.656 -24.484 1 76.56 99 LYS B CA 1
ATOM 2660 C C . LYS B 1 99 ? 13.055 -17.688 -23.688 1 76.56 99 LYS B C 1
ATOM 2662 O O . LYS B 1 99 ? 12.359 -18.703 -23.641 1 76.56 99 LYS B O 1
ATOM 2667 N N . ARG B 1 100 ? 12.922 -16.703 -22.891 1 76.88 100 ARG B N 1
ATOM 2668 C CA . ARG B 1 100 ? 11.695 -16.5 -22.125 1 76.88 100 ARG B CA 1
ATOM 2669 C C . ARG B 1 100 ? 11 -15.211 -22.531 1 76.88 100 ARG B C 1
ATOM 2671 O O . ARG B 1 100 ? 11.656 -14.188 -22.75 1 76.88 100 ARG B O 1
ATOM 2678 N N . TRP B 1 101 ? 9.734 -15.375 -22.812 1 72.12 101 TRP B N 1
ATOM 2679 C CA . TRP B 1 101 ? 8.93 -14.227 -23.219 1 72.12 101 TRP B CA 1
ATOM 2680 C C . TRP B 1 101 ? 7.867 -13.922 -22.156 1 72.12 101 TRP B C 1
ATOM 2682 O O . TRP B 1 101 ? 7.145 -14.812 -21.719 1 72.12 101 TRP B O 1
ATOM 2692 N N . GLU B 1 102 ? 8.07 -12.734 -21.562 1 66.69 102 GLU B N 1
ATOM 2693 C CA . GLU B 1 102 ? 7.008 -12.297 -20.656 1 66.69 102 GLU B CA 1
ATOM 2694 C C . GLU B 1 102 ? 6.152 -11.211 -21.312 1 66.69 102 GLU B C 1
ATOM 2696 O O . GLU B 1 102 ? 6.676 -10.234 -21.859 1 66.69 102 GLU B O 1
ATOM 2701 N N . HIS B 1 103 ? 4.961 -11.539 -21.688 1 60.28 103 HIS B N 1
ATOM 2702 C CA . HIS B 1 103 ? 3.998 -10.539 -22.141 1 60.28 103 HIS B CA 1
ATOM 2703 C C . HIS B 1 103 ? 3.203 -9.969 -20.984 1 60.28 103 HIS B C 1
ATOM 2705 O O . HIS B 1 103 ? 2.334 -10.648 -20.422 1 60.28 103 HIS B O 1
ATOM 2711 N N . VAL B 1 104 ? 3.723 -8.734 -20.422 1 55.88 104 VAL B N 1
ATOM 2712 C CA . VAL B 1 104 ? 3.041 -8.062 -19.328 1 55.88 104 VAL B CA 1
ATOM 2713 C C . VAL B 1 104 ? 2.02 -7.07 -19.875 1 55.88 104 VAL B C 1
ATOM 2715 O O . VAL B 1 104 ? 2.279 -6.391 -20.875 1 55.88 104 VAL B O 1
ATOM 2718 N N . HIS B 1 105 ? 0.809 -6.824 -19.312 1 53.53 105 HIS B N 1
ATOM 2719 C CA . HIS B 1 105 ? -0.141 -5.719 -19.266 1 53.53 105 HIS B CA 1
ATOM 2720 C C . HIS B 1 105 ? -0.776 -5.477 -20.625 1 53.53 105 HIS B C 1
ATOM 2722 O O . HIS B 1 105 ? -1.265 -4.379 -20.906 1 53.53 105 HIS B O 1
ATOM 2728 N N . SER B 1 106 ? -0.683 -6.277 -21.625 1 48.12 106 SER B N 1
ATOM 2729 C CA . SER B 1 106 ? -1.287 -5.68 -22.812 1 48.12 106 SER B CA 1
ATOM 2730 C C . SER B 1 106 ? -2.799 -5.555 -22.656 1 48.12 106 SER B C 1
ATOM 2732 O O . SER B 1 106 ? -3.428 -6.355 -21.969 1 48.12 106 SER B O 1
ATOM 2734 N N . PRO B 1 107 ? -3.361 -4.383 -22.875 1 44.88 107 PRO B N 1
ATOM 2735 C CA . PRO B 1 107 ? -4.812 -4.297 -23.062 1 44.88 107 PRO B CA 1
ATOM 2736 C C . PRO B 1 107 ? -5.422 -5.602 -23.578 1 44.88 107 PRO B C 1
ATOM 2738 O O . PRO B 1 107 ? -6.594 -5.879 -23.312 1 44.88 107 PRO B O 1
ATOM 2741 N N . GLU B 1 108 ? -4.691 -6.203 -24.312 1 48.5 108 GLU B N 1
ATOM 2742 C CA . GLU B 1 108 ? -5.105 -7.484 -24.875 1 48.5 108 GLU B CA 1
ATOM 2743 C C . GLU B 1 108 ? -5.18 -8.562 -23.797 1 48.5 108 GLU B C 1
ATOM 2745 O O . GLU B 1 108 ? -5.676 -9.664 -24.062 1 48.5 108 GLU B O 1
ATOM 2750 N N . ALA B 1 109 ? -4.699 -8.227 -22.625 1 55.69 109 ALA B N 1
ATOM 2751 C CA . ALA B 1 109 ? -4.664 -9.031 -21.406 1 55.69 109 ALA B CA 1
ATOM 2752 C C . ALA B 1 109 ? -6.066 -9.203 -20.828 1 55.69 109 ALA B C 1
ATOM 2754 O O . ALA B 1 109 ? -6.258 -9.953 -19.875 1 55.69 109 ALA B O 1
ATOM 2755 N N . ALA B 1 110 ? -6.906 -8.406 -21.359 1 58.22 110 ALA B N 1
ATOM 2756 C CA . ALA B 1 110 ? -8.32 -8.633 -21.062 1 58.22 110 ALA B CA 1
ATOM 2757 C C . ALA B 1 110 ? -8.68 -10.109 -21.188 1 58.22 110 ALA B C 1
ATOM 2759 O O . ALA B 1 110 ? -9.516 -10.617 -20.453 1 58.22 110 ALA B O 1
ATOM 2760 N N . ALA B 1 111 ? -7.84 -10.797 -22.062 1 61.81 111 ALA B N 1
ATOM 2761 C CA . ALA B 1 111 ? -8.188 -12.188 -22.344 1 61.81 111 ALA B CA 1
ATOM 2762 C C . ALA B 1 111 ? -7.98 -13.062 -21.109 1 61.81 111 ALA B C 1
ATOM 2764 O O . ALA B 1 111 ? -8.68 -14.062 -20.938 1 61.81 111 ALA B O 1
ATOM 2765 N N . PHE B 1 112 ? -7.105 -12.555 -20.234 1 82 112 PHE B N 1
ATOM 2766 C CA . PHE B 1 112 ? -6.789 -13.406 -19.094 1 82 112 PHE B CA 1
ATOM 2767 C C . PHE B 1 112 ? -7.441 -12.867 -17.812 1 82 112 PHE B C 1
ATOM 2769 O O . PHE B 1 112 ? -7.543 -13.578 -16.812 1 82 112 PHE B O 1
ATOM 2776 N N . ALA B 1 113 ? -7.957 -11.648 -17.984 1 84.19 113 ALA B N 1
ATOM 2777 C CA . ALA B 1 113 ? -8.523 -10.969 -16.828 1 84.19 113 ALA B CA 1
ATOM 2778 C C . ALA B 1 113 ? -9.727 -11.727 -16.281 1 84.19 113 ALA B C 1
ATOM 2780 O O . ALA B 1 113 ? -9.977 -11.719 -15.07 1 84.19 113 ALA B O 1
ATOM 2781 N N . GLU B 1 114 ? -10.336 -12.477 -17.125 1 83.62 114 GLU B N 1
ATOM 2782 C CA . GLU B 1 114 ? -11.523 -13.219 -16.719 1 83.62 114 GLU B CA 1
ATOM 2783 C C . GLU B 1 114 ? -11.172 -14.312 -15.719 1 83.62 114 GLU B C 1
ATOM 2785 O O . GLU B 1 114 ? -12.008 -14.703 -14.898 1 83.62 114 GLU B O 1
ATOM 2790 N N . LEU B 1 115 ? -9.953 -14.758 -15.766 1 90 115 LEU B N 1
ATOM 2791 C CA . LEU B 1 115 ? -9.516 -15.812 -14.859 1 90 115 LEU B CA 1
ATOM 2792 C C . LEU B 1 115 ? -9.562 -15.336 -13.406 1 90 115 LEU B C 1
ATOM 2794 O O . LEU B 1 115 ? -9.75 -16.141 -12.492 1 90 115 LEU B O 1
ATOM 2798 N N . ALA B 1 116 ? -9.422 -14.031 -13.25 1 90.94 116 ALA B N 1
ATOM 2799 C CA . ALA B 1 116 ? -9.453 -13.477 -11.906 1 90.94 116 ALA B CA 1
ATOM 2800 C C . ALA B 1 116 ? -10.828 -13.68 -11.258 1 90.94 116 ALA B C 1
ATOM 2802 O O . ALA B 1 116 ? -10.945 -13.703 -10.031 1 90.94 116 ALA B O 1
ATOM 2803 N N . GLN B 1 117 ? -11.781 -13.867 -12.086 1 87.75 117 GLN B N 1
ATOM 2804 C CA . GLN B 1 117 ? -13.148 -14.008 -11.594 1 87.75 117 GLN B CA 1
ATOM 2805 C C . GLN B 1 117 ? -13.508 -15.477 -11.367 1 87.75 117 GLN B C 1
ATOM 2807 O O . GLN B 1 117 ? -14.594 -15.789 -10.883 1 87.75 117 GLN B O 1
ATOM 2812 N N . HIS B 1 118 ? -12.617 -16.328 -11.836 1 87.56 118 HIS B N 1
ATOM 2813 C CA . HIS B 1 118 ? -12.875 -17.734 -11.531 1 87.56 118 HIS B CA 1
ATOM 2814 C C . HIS B 1 118 ? -13.148 -17.938 -10.047 1 87.56 118 HIS B C 1
ATOM 2816 O O . HIS B 1 118 ? -12.422 -17.406 -9.203 1 87.56 118 HIS B O 1
ATOM 2822 N N . PRO B 1 119 ? -14.094 -18.719 -9.672 1 85.56 119 PRO B N 1
ATOM 2823 C CA . PRO B 1 119 ? -14.516 -18.812 -8.273 1 85.56 119 PRO B CA 1
ATOM 2824 C C . PRO B 1 119 ? -13.383 -19.25 -7.348 1 85.56 119 PRO B C 1
ATOM 2826 O O . PRO B 1 119 ? -13.242 -18.703 -6.246 1 85.56 119 PRO B O 1
ATOM 2829 N N . SER B 1 120 ? -12.539 -20.188 -7.789 1 84.75 120 SER B N 1
ATOM 2830 C CA . SER B 1 120 ? -11.453 -20.672 -6.953 1 84.75 120 SER B CA 1
ATOM 2831 C C . SER B 1 120 ? -10.406 -19.594 -6.719 1 84.75 120 SER B C 1
ATOM 2833 O O . SER B 1 120 ? -9.898 -19.438 -5.605 1 84.75 120 SER B O 1
ATOM 2835 N N . ILE B 1 121 ? -10.117 -18.875 -7.762 1 90.75 121 ILE B N 1
ATOM 2836 C CA . ILE B 1 121 ? -9.109 -17.828 -7.668 1 90.75 121 ILE B CA 1
ATOM 2837 C C . ILE B 1 121 ? -9.656 -16.656 -6.852 1 90.75 121 ILE B C 1
ATOM 2839 O O . ILE B 1 121 ? -8.992 -16.156 -5.945 1 90.75 121 ILE B O 1
ATOM 2843 N N . ALA B 1 122 ? -10.906 -16.328 -7.117 1 92.19 122 ALA B N 1
ATOM 2844 C CA . ALA B 1 122 ? -11.555 -15.227 -6.418 1 92.19 122 ALA B CA 1
ATOM 2845 C C . ALA B 1 122 ? -11.688 -15.523 -4.926 1 92.19 122 ALA B C 1
ATOM 2847 O O . ALA B 1 122 ? -11.453 -14.648 -4.09 1 92.19 122 ALA B O 1
ATOM 2848 N N . ALA B 1 123 ? -12.055 -16.734 -4.598 1 91.56 123 ALA B N 1
ATOM 2849 C CA . ALA B 1 123 ? -12.211 -17.109 -3.197 1 91.56 123 ALA B CA 1
ATOM 2850 C C . ALA B 1 123 ? -10.867 -17.078 -2.463 1 91.56 123 ALA B C 1
ATOM 2852 O O . ALA B 1 123 ? -10.789 -16.594 -1.326 1 91.56 123 ALA B O 1
ATOM 2853 N N . ALA B 1 124 ? -9.875 -17.516 -3.088 1 92.62 124 ALA B N 1
ATOM 2854 C CA . ALA B 1 124 ? -8.539 -17.484 -2.486 1 92.62 124 ALA B CA 1
ATOM 2855 C C . ALA B 1 124 ? -8.07 -16.047 -2.285 1 92.62 124 ALA B C 1
ATOM 2857 O O . ALA B 1 124 ? -7.527 -15.711 -1.231 1 92.62 124 ALA B O 1
ATOM 2858 N N . ALA B 1 125 ? -8.32 -15.219 -3.297 1 96.12 125 ALA B N 1
ATOM 2859 C CA . ALA B 1 125 ? -7.949 -13.812 -3.205 1 96.12 125 ALA B CA 1
ATOM 2860 C C . ALA B 1 125 ? -8.664 -13.133 -2.045 1 96.12 125 ALA B C 1
ATOM 2862 O O . ALA B 1 125 ? -8.039 -12.406 -1.262 1 96.12 125 ALA B O 1
ATOM 2863 N N . LYS B 1 126 ? -9.93 -13.391 -1.949 1 96.75 126 LYS B N 1
ATOM 2864 C CA . LYS B 1 126 ? -10.703 -12.797 -0.866 1 96.75 126 LYS B CA 1
ATOM 2865 C C . LYS B 1 126 ? -10.195 -13.258 0.496 1 96.75 126 LYS B C 1
ATOM 2867 O O . LYS B 1 126 ? -10.094 -12.461 1.43 1 96.75 126 LYS B O 1
ATOM 2872 N N . ALA B 1 127 ? -9.867 -14.5 0.592 1 95.81 127 ALA B N 1
ATOM 2873 C CA . ALA B 1 127 ? -9.406 -15.07 1.856 1 95.81 127 ALA B CA 1
ATOM 2874 C C . ALA B 1 127 ? -8.055 -14.5 2.252 1 95.81 127 ALA B C 1
ATOM 2876 O O . ALA B 1 127 ? -7.773 -14.305 3.438 1 95.81 127 ALA B O 1
ATOM 2877 N N . LEU B 1 128 ? -7.25 -14.227 1.26 1 97.25 128 LEU B N 1
ATOM 2878 C CA . LEU B 1 128 ? -5.867 -13.859 1.541 1 97.25 128 LEU B CA 1
ATOM 2879 C C . LEU B 1 128 ? -5.707 -12.344 1.583 1 97.25 128 LEU B C 1
ATOM 2881 O O . LEU B 1 128 ? -4.887 -11.82 2.342 1 97.25 128 LEU B O 1
ATOM 2885 N N . LEU B 1 129 ? -6.508 -11.617 0.745 1 97.81 129 LEU B N 1
ATOM 2886 C CA . LEU B 1 129 ? -6.301 -10.18 0.588 1 97.81 129 LEU B CA 1
ATOM 2887 C C . LEU B 1 129 ? -7.449 -9.391 1.211 1 97.81 129 LEU B C 1
ATOM 2889 O O . LEU B 1 129 ? -7.328 -8.188 1.442 1 97.81 129 LEU B O 1
ATOM 2893 N N . GLY B 1 130 ? -8.562 -10.086 1.53 1 96.12 130 GLY B N 1
ATOM 2894 C CA . GLY B 1 130 ? -9.773 -9.391 1.952 1 96.12 130 GLY B CA 1
ATOM 2895 C C . GLY B 1 130 ? -10.68 -9.016 0.797 1 96.12 130 GLY B C 1
ATOM 2896 O O . GLY B 1 130 ? -10.336 -9.242 -0.366 1 96.12 130 GLY B O 1
ATOM 2897 N N . PRO B 1 131 ? -11.805 -8.43 1.102 1 94.06 131 PRO B N 1
ATOM 2898 C CA . PRO B 1 131 ? -12.812 -8.133 0.084 1 94.06 131 PRO B CA 1
ATOM 2899 C C . PRO B 1 131 ? -12.422 -6.973 -0.82 1 94.06 131 PRO B C 1
ATOM 2901 O O . PRO B 1 131 ? -12.961 -6.824 -1.918 1 94.06 131 PRO B O 1
ATOM 2904 N N . LYS B 1 132 ? -11.562 -6.125 -0.374 1 94.69 132 LYS B N 1
ATOM 2905 C CA . LYS B 1 132 ? -11.164 -4.961 -1.156 1 94.69 132 LYS B CA 1
ATOM 2906 C C . LYS B 1 132 ? -9.844 -5.219 -1.885 1 94.69 132 LYS B C 1
ATOM 2908 O O . LYS B 1 132 ? -8.789 -4.738 -1.464 1 94.69 132 LYS B O 1
ATOM 2913 N N . HIS B 1 133 ? -9.906 -5.926 -2.953 1 95.56 133 HIS B N 1
ATOM 2914 C CA . HIS B 1 133 ? -8.773 -6.234 -3.82 1 95.56 133 HIS B CA 1
ATOM 2915 C C . HIS B 1 133 ? -9.133 -6.047 -5.289 1 95.56 133 HIS B C 1
ATOM 2917 O O . HIS B 1 133 ? -10.305 -5.84 -5.621 1 95.56 133 HIS B O 1
ATOM 2923 N N . TYR B 1 134 ? -8.094 -6.008 -6.16 1 92.94 134 TYR B N 1
ATOM 2924 C CA . TYR B 1 134 ? -8.312 -5.809 -7.586 1 92.94 134 TYR B CA 1
ATOM 2925 C C . TYR B 1 134 ? -7.27 -6.555 -8.406 1 92.94 134 TYR B C 1
ATOM 2927 O O . TYR B 1 134 ? -6.262 -7.02 -7.867 1 92.94 134 TYR B O 1
ATOM 2935 N N . LEU B 1 135 ? -7.57 -6.852 -9.648 1 93.94 135 LEU B N 1
ATOM 2936 C CA . LEU B 1 135 ? -6.586 -7.398 -10.578 1 93.94 135 LEU B CA 1
ATOM 2937 C C . LEU B 1 135 ? -5.59 -6.324 -11 1 93.94 135 LEU B C 1
ATOM 2939 O O . LEU B 1 135 ? -5.934 -5.414 -11.758 1 93.94 135 LEU B O 1
ATOM 2943 N N . GLU B 1 136 ? -4.461 -6.438 -10.531 1 91.5 136 GLU B N 1
ATOM 2944 C CA . GLU B 1 136 ? -3.439 -5.43 -10.805 1 91.5 136 GLU B CA 1
ATOM 2945 C C . GLU B 1 136 ? -2.797 -5.652 -12.172 1 91.5 136 GLU B C 1
ATOM 2947 O O . GLU B 1 136 ? -2.57 -4.699 -12.922 1 91.5 136 GLU B O 1
ATOM 2952 N N . LYS B 1 137 ? -2.467 -6.824 -12.484 1 88.69 137 LYS B N 1
ATOM 2953 C CA . LYS B 1 137 ? -1.877 -7.141 -13.781 1 88.69 137 LYS B CA 1
ATOM 2954 C C . LYS B 1 137 ? -2.09 -8.609 -14.141 1 88.69 137 LYS B C 1
ATOM 2956 O O . LYS B 1 137 ? -2.352 -9.438 -13.258 1 88.69 137 LYS B O 1
ATOM 2961 N N . CYS B 1 138 ? -2.041 -8.883 -15.344 1 89 138 CYS B N 1
ATOM 2962 C CA . CYS B 1 138 ? -2.076 -10.242 -15.883 1 89 138 CYS B CA 1
ATOM 2963 C C . CYS B 1 138 ? -1.285 -10.336 -17.188 1 89 138 CYS B C 1
ATOM 2965 O O . CYS B 1 138 ? -1.002 -9.312 -17.812 1 89 138 CYS B O 1
ATOM 2967 N N . GLY B 1 139 ? -0.866 -11.477 -17.5 1 87.12 139 GLY B N 1
ATOM 2968 C CA . GLY B 1 139 ? -0.085 -11.68 -18.719 1 87.12 139 GLY B CA 1
ATOM 2969 C C . GLY B 1 139 ? 0.292 -13.133 -18.953 1 87.12 139 GLY B C 1
ATOM 2970 O O . GLY B 1 139 ? -0.412 -14.039 -18.5 1 87.12 139 GLY B O 1
ATOM 2971 N N . LEU B 1 140 ? 1.298 -13.242 -19.844 1 88.44 140 LEU B N 1
ATOM 2972 C CA . LEU B 1 140 ? 1.764 -14.555 -20.297 1 88.44 140 LEU B CA 1
ATOM 2973 C C . LEU B 1 140 ? 3.279 -14.656 -20.172 1 88.44 140 LEU B C 1
ATOM 2975 O O . LEU B 1 140 ? 4.004 -13.719 -20.5 1 88.44 140 LEU B O 1
ATOM 2979 N N . VAL B 1 141 ? 3.678 -15.75 -19.594 1 89 141 VAL B N 1
ATOM 2980 C CA . VAL B 1 141 ? 5.094 -16.109 -19.609 1 89 141 VAL B CA 1
ATOM 2981 C C . VAL B 1 141 ? 5.309 -17.359 -20.438 1 89 141 VAL B C 1
ATOM 2983 O O . VAL B 1 141 ? 4.699 -18.406 -20.172 1 89 141 VAL B O 1
ATOM 2986 N N . VAL B 1 142 ? 6.145 -17.266 -21.406 1 89.44 142 VAL B N 1
ATOM 2987 C CA . VAL B 1 142 ? 6.461 -18.406 -22.25 1 89.44 142 VAL B CA 1
ATOM 2988 C C . VAL B 1 142 ? 7.961 -18.688 -22.188 1 89.44 142 VAL B C 1
ATOM 2990 O O . VAL B 1 142 ? 8.773 -17.844 -22.547 1 89.44 142 VAL B O 1
ATOM 2993 N N . SER B 1 143 ? 8.281 -19.859 -21.688 1 91.44 143 SER B N 1
ATOM 2994 C CA . SER B 1 143 ? 9.656 -20.328 -21.703 1 91.44 143 SER B CA 1
ATOM 2995 C C . SER B 1 143 ? 9.875 -21.328 -22.844 1 91.44 143 SER B C 1
ATOM 2997 O O . SER B 1 143 ? 9.297 -22.422 -22.828 1 91.44 143 SER B O 1
ATOM 2999 N N . HIS B 1 144 ? 10.75 -20.969 -23.75 1 90.44 144 HIS B N 1
ATOM 3000 C CA . HIS B 1 144 ? 11.039 -21.812 -24.891 1 90.44 144 HIS B CA 1
ATOM 3001 C C . HIS B 1 144 ? 12.078 -22.875 -24.547 1 90.44 144 HIS B C 1
ATOM 3003 O O . HIS B 1 144 ? 12.789 -22.75 -23.531 1 90.44 144 HIS B O 1
ATOM 3009 N N . PRO B 1 145 ? 12.07 -23.938 -25.438 1 92.56 145 PRO B N 1
ATOM 3010 C CA . PRO B 1 145 ? 13.133 -24.922 -25.219 1 92.56 145 PRO B CA 1
ATOM 3011 C C . PRO B 1 145 ? 14.516 -24.281 -25.094 1 92.56 145 PRO B C 1
ATOM 3013 O O . PRO B 1 145 ? 14.867 -23.406 -25.891 1 92.56 145 PRO B O 1
ATOM 3016 N N . GLY B 1 146 ? 15.25 -24.609 -24.016 1 92.75 146 GLY B N 1
ATOM 3017 C CA . GLY B 1 146 ? 16.578 -24.062 -23.797 1 92.75 146 GLY B CA 1
ATOM 3018 C C . GLY B 1 146 ? 16.578 -22.844 -22.875 1 92.75 146 GLY B C 1
ATOM 3019 O O . GLY B 1 146 ? 17.656 -22.344 -22.5 1 92.75 146 GLY B O 1
ATOM 3020 N N . ALA B 1 147 ? 15.375 -22.344 -22.562 1 92.62 147 ALA B N 1
ATOM 3021 C CA . ALA B 1 147 ? 15.344 -21.234 -21.594 1 92.62 147 ALA B CA 1
ATOM 3022 C C . ALA B 1 147 ? 16.062 -21.609 -20.312 1 92.62 147 ALA B C 1
ATOM 3024 O O . ALA B 1 147 ? 15.906 -22.719 -19.797 1 92.62 147 ALA B O 1
ATOM 3025 N N . THR B 1 148 ? 16.875 -20.703 -19.75 1 93.31 148 THR B N 1
ATOM 3026 C CA . THR B 1 148 ? 17.625 -20.953 -18.531 1 93.31 148 THR B CA 1
ATOM 3027 C C . THR B 1 148 ? 16.781 -20.609 -17.297 1 93.31 148 THR B C 1
ATOM 3029 O O . THR B 1 148 ? 15.75 -19.938 -17.406 1 93.31 148 THR B O 1
ATOM 3032 N N . ALA B 1 149 ? 17.156 -21.172 -16.188 1 93.38 149 ALA B N 1
ATOM 3033 C CA . ALA B 1 149 ? 16.469 -20.859 -14.945 1 93.38 149 ALA B CA 1
ATOM 3034 C C . ALA B 1 149 ? 16.594 -19.375 -14.609 1 93.38 149 ALA B C 1
ATOM 3036 O O . ALA B 1 149 ? 17.656 -18.766 -14.844 1 93.38 149 ALA B O 1
ATOM 3037 N N . GLN B 1 150 ? 15.586 -18.828 -14.062 1 94.12 150 GLN B N 1
ATOM 3038 C CA . GLN B 1 150 ? 15.656 -17.469 -13.531 1 94.12 150 GLN B CA 1
ATOM 3039 C C . GLN B 1 150 ? 16.484 -17.438 -12.25 1 94.12 150 GLN B C 1
ATOM 3041 O O . GLN B 1 150 ? 16.828 -18.469 -11.695 1 94.12 150 GLN B O 1
ATOM 3046 N N . ARG B 1 151 ? 16.891 -16.281 -11.891 1 94.62 151 ARG B N 1
ATOM 3047 C CA . ARG B 1 151 ? 17.484 -16.078 -10.57 1 94.62 151 ARG B CA 1
ATOM 3048 C C . ARG B 1 151 ? 16.422 -16.109 -9.484 1 94.62 151 ARG B C 1
ATOM 3050 O O . ARG B 1 151 ? 15.273 -15.711 -9.711 1 94.62 151 ARG B O 1
ATOM 3057 N N . TRP B 1 152 ? 16.844 -16.641 -8.367 1 95.19 152 TRP B N 1
ATOM 3058 C CA . TRP B 1 152 ? 15.961 -16.594 -7.211 1 95.19 152 TRP B CA 1
ATOM 3059 C C . TRP B 1 152 ? 15.586 -15.156 -6.875 1 95.19 152 TRP B C 1
ATOM 3061 O O . TRP B 1 152 ? 16.453 -14.281 -6.812 1 95.19 152 TRP B O 1
ATOM 3071 N N . HIS B 1 153 ? 14.273 -14.922 -6.637 1 95 153 HIS B N 1
ATOM 3072 C CA . HIS B 1 153 ? 13.836 -13.562 -6.348 1 95 153 HIS B CA 1
ATOM 3073 C C . HIS B 1 153 ? 12.477 -13.562 -5.652 1 95 153 HIS B C 1
ATOM 3075 O O . HIS B 1 153 ? 11.773 -14.578 -5.648 1 95 153 HIS B O 1
ATOM 3081 N N . MET B 1 154 ? 12.188 -12.438 -5.043 1 95.5 154 MET B N 1
ATOM 3082 C CA . MET B 1 154 ? 10.844 -12.055 -4.633 1 95.5 154 MET B CA 1
ATOM 3083 C C . MET B 1 154 ? 10.227 -11.078 -5.625 1 95.5 154 MET B C 1
ATOM 3085 O O . MET B 1 154 ? 10.906 -10.18 -6.121 1 95.5 154 MET B O 1
ATOM 3089 N N . ASP B 1 155 ? 8.984 -11.289 -5.949 1 94.94 155 ASP B N 1
ATOM 3090 C CA . ASP B 1 155 ? 8.344 -10.352 -6.867 1 94.94 155 ASP B CA 1
ATOM 3091 C C . ASP B 1 155 ? 8.188 -8.977 -6.223 1 94.94 155 ASP B C 1
ATOM 3093 O O . ASP B 1 155 ? 8.266 -7.953 -6.902 1 94.94 155 ASP B O 1
ATOM 3097 N N . THR B 1 156 ? 7.852 -8.898 -4.957 1 94.75 156 THR B N 1
ATOM 3098 C CA . THR B 1 156 ? 7.699 -7.672 -4.188 1 94.75 156 THR B CA 1
ATOM 3099 C C . THR B 1 156 ? 8.367 -7.801 -2.822 1 94.75 156 THR B C 1
ATOM 3101 O O . THR B 1 156 ? 8.367 -8.883 -2.225 1 94.75 156 THR B O 1
ATOM 3104 N N . PRO B 1 157 ? 8.938 -6.746 -2.35 1 94.06 157 PRO B N 1
ATOM 3105 C CA . PRO B 1 157 ? 9.523 -6.785 -1.005 1 94.06 157 PRO B CA 1
ATOM 3106 C C . PRO B 1 157 ? 8.469 -6.672 0.096 1 94.06 157 PRO B C 1
ATOM 3108 O O . PRO B 1 157 ? 7.293 -6.43 -0.19 1 94.06 157 PRO B O 1
ATOM 3111 N N . HIS B 1 158 ? 8.938 -7 1.311 1 95.06 158 HIS B N 1
ATOM 3112 C CA . HIS B 1 158 ? 8.109 -6.629 2.457 1 95.06 158 HIS B CA 1
ATOM 3113 C C . HIS B 1 158 ? 7.918 -5.117 2.529 1 95.06 158 HIS B C 1
ATOM 3115 O O . HIS B 1 158 ? 8.852 -4.355 2.285 1 95.06 158 HIS B O 1
ATOM 3121 N N . LEU B 1 159 ? 6.734 -4.648 2.85 1 94.31 159 LEU B N 1
ATOM 3122 C CA . LEU B 1 159 ? 6.398 -3.232 2.762 1 94.31 159 LEU B CA 1
ATOM 3123 C C . LEU B 1 159 ? 7 -2.459 3.93 1 94.31 159 LEU B C 1
ATOM 3125 O O . LEU B 1 159 ? 7.289 -1.266 3.807 1 94.31 159 LEU B O 1
ATOM 3129 N N . PHE B 1 160 ? 7.098 -3.09 5.09 1 93.94 160 PHE B N 1
ATOM 3130 C CA . PHE B 1 160 ? 7.605 -2.439 6.293 1 93.94 160 PHE B CA 1
ATOM 3131 C C . PHE B 1 160 ? 8.719 -3.264 6.926 1 93.94 160 PHE B C 1
ATOM 3133 O O . PHE B 1 160 ? 8.711 -4.496 6.852 1 93.94 160 PHE B O 1
ATOM 3140 N N . ALA B 1 161 ? 9.688 -2.521 7.512 1 88 161 ALA B N 1
ATOM 3141 C CA . ALA B 1 161 ? 10.648 -3.182 8.383 1 88 161 ALA B CA 1
ATOM 3142 C C . ALA B 1 161 ? 10.062 -3.426 9.773 1 88 161 ALA B C 1
ATOM 3144 O O . ALA B 1 161 ? 10.094 -2.541 10.633 1 88 161 ALA B O 1
ATOM 3145 N N . CYS B 1 162 ? 9.375 -4.512 9.938 1 87.62 162 CYS B N 1
ATOM 3146 C CA . CYS B 1 162 ? 8.758 -4.836 11.219 1 87.62 162 CYS B CA 1
ATOM 3147 C C . CYS B 1 162 ? 9.016 -6.285 11.602 1 87.62 162 CYS B C 1
ATOM 3149 O O . CYS B 1 162 ? 9.414 -7.094 10.758 1 87.62 162 CYS B O 1
ATOM 3151 N N . ARG B 1 163 ? 8.836 -6.539 12.859 1 85.88 163 ARG B N 1
ATOM 3152 C CA . ARG B 1 163 ? 9.125 -7.875 13.375 1 85.88 163 ARG B CA 1
ATOM 3153 C C . ARG B 1 163 ? 7.973 -8.828 13.086 1 85.88 163 ARG B C 1
ATOM 3155 O O . ARG B 1 163 ? 8.195 -10.008 12.789 1 85.88 163 ARG B O 1
ATOM 3162 N N . GLU B 1 164 ? 6.773 -8.359 13.172 1 91.12 164 GLU B N 1
ATOM 3163 C CA . GLU B 1 164 ? 5.594 -9.18 12.922 1 91.12 164 GLU B CA 1
ATOM 3164 C C . GLU B 1 164 ? 5.414 -9.453 11.43 1 91.12 164 GLU B C 1
ATOM 3166 O O . GLU B 1 164 ? 5.566 -8.555 10.602 1 91.12 164 GLU B O 1
ATOM 3171 N N . HIS B 1 165 ? 5.238 -10.711 11.07 1 93.88 165 HIS B N 1
ATOM 3172 C CA . HIS B 1 165 ? 4.926 -11.062 9.695 1 93.88 165 HIS B CA 1
ATOM 3173 C C . HIS B 1 165 ? 3.537 -10.562 9.305 1 93.88 165 HIS B C 1
ATOM 3175 O O . HIS B 1 165 ? 2.545 -10.906 9.953 1 93.88 165 HIS B O 1
ATOM 3181 N N . LEU B 1 166 ? 3.459 -9.781 8.297 1 95.56 166 LEU B N 1
ATOM 3182 C CA . LEU B 1 166 ? 2.203 -9.18 7.863 1 95.56 166 LEU B CA 1
ATOM 3183 C C . LEU B 1 166 ? 1.518 -10.047 6.809 1 95.56 166 LEU B C 1
ATOM 3185 O O . LEU B 1 166 ? 2.186 -10.758 6.059 1 95.56 166 LEU B O 1
ATOM 3189 N N . PRO B 1 167 ? 0.181 -10 6.727 1 96.12 167 PRO B N 1
ATOM 3190 C CA . PRO B 1 167 ? -0.529 -10.672 5.637 1 96.12 167 PRO B CA 1
ATOM 3191 C C . PRO B 1 167 ? -0.073 -10.203 4.258 1 96.12 167 PRO B C 1
ATOM 3193 O O . PRO B 1 167 ? 0.542 -9.141 4.133 1 96.12 167 PRO B O 1
ATOM 3196 N N . PRO B 1 168 ? -0.349 -11.008 3.25 1 97.56 168 PRO B N 1
ATOM 3197 C CA . PRO B 1 168 ? 0.079 -10.594 1.913 1 97.56 168 PRO B CA 1
ATOM 3198 C C . PRO B 1 168 ? -0.649 -9.344 1.424 1 97.56 168 PRO B C 1
ATOM 3200 O O . PRO B 1 168 ? -1.839 -9.172 1.7 1 97.56 168 PRO B O 1
ATOM 3203 N N . HIS B 1 169 ? 0.114 -8.477 0.754 1 97.69 169 HIS B N 1
ATOM 3204 C CA . HIS B 1 169 ? -0.482 -7.301 0.124 1 97.69 169 HIS B CA 1
ATOM 3205 C C . HIS B 1 169 ? -0.902 -7.598 -1.311 1 97.69 169 HIS B C 1
ATOM 3207 O O . HIS B 1 169 ? -1.634 -6.816 -1.924 1 97.69 169 HIS B O 1
ATOM 3213 N N . SER B 1 170 ? -0.493 -8.773 -1.82 1 97.38 170 SER B N 1
ATOM 3214 C CA . SER B 1 170 ? -0.844 -9.25 -3.154 1 97.38 170 SER B CA 1
ATOM 3215 C C . SER B 1 170 ? -0.836 -10.773 -3.223 1 97.38 170 SER B C 1
ATOM 3217 O O . SER B 1 170 ? -0.342 -11.438 -2.309 1 97.38 170 SER B O 1
ATOM 3219 N N . LEU B 1 171 ? -1.449 -11.281 -4.223 1 97.5 171 LEU B N 1
ATOM 3220 C CA . LEU B 1 171 ? -1.487 -12.703 -4.543 1 97.5 171 LEU B CA 1
ATOM 3221 C C . LEU B 1 171 ? -1.131 -12.938 -6.008 1 97.5 171 LEU B C 1
ATOM 3223 O O . LEU B 1 171 ? -1.728 -12.336 -6.902 1 97.5 171 LEU B O 1
ATOM 3227 N N . SER B 1 172 ? -0.154 -13.742 -6.219 1 96.75 172 SER B N 1
ATOM 3228 C CA . SER B 1 172 ? 0.189 -14.18 -7.57 1 96.75 172 SER B CA 1
ATOM 3229 C C . SER B 1 172 ? -0.465 -15.516 -7.906 1 96.75 172 SER B C 1
ATOM 3231 O O . SER B 1 172 ? -0.522 -16.406 -7.062 1 96.75 172 SER B O 1
ATOM 3233 N N . VAL B 1 173 ? -0.932 -15.586 -9.109 1 95.5 173 VAL B N 1
ATOM 3234 C CA . VAL B 1 173 ? -1.553 -16.812 -9.594 1 95.5 173 VAL B CA 1
ATOM 3235 C C . VAL B 1 173 ? -0.964 -17.188 -10.953 1 95.5 173 VAL B C 1
ATOM 3237 O O . VAL B 1 173 ? -1.01 -16.406 -11.898 1 95.5 173 VAL B O 1
ATOM 3240 N N . PHE B 1 174 ? -0.364 -18.406 -11.047 1 95.5 174 PHE B N 1
ATOM 3241 C CA . PHE B 1 174 ? 0.06 -18.969 -12.32 1 95.5 174 PHE B CA 1
ATOM 3242 C C . PHE B 1 174 ? -0.906 -20.062 -12.773 1 95.5 174 PHE B C 1
ATOM 3244 O O . PHE B 1 174 ? -1.307 -20.922 -11.984 1 95.5 174 PHE B O 1
ATOM 3251 N N . VAL B 1 175 ? -1.284 -19.984 -13.992 1 94.25 175 VAL B N 1
ATOM 3252 C CA . VAL B 1 175 ? -2.113 -21 -14.625 1 94.25 175 VAL B CA 1
ATOM 3253 C C . VAL B 1 175 ? -1.37 -21.609 -15.812 1 94.25 175 VAL B C 1
ATOM 3255 O O . VAL B 1 175 ? -1.403 -21.062 -16.922 1 94.25 175 VAL B O 1
ATOM 3258 N N . PRO B 1 176 ? -0.71 -22.766 -15.547 1 95.69 176 PRO B N 1
ATOM 3259 C CA . PRO B 1 176 ? 0.018 -23.391 -16.641 1 95.69 176 PRO B CA 1
ATOM 3260 C C . PRO B 1 176 ? -0.907 -23.906 -17.75 1 95.69 176 PRO B C 1
ATOM 3262 O O . PRO B 1 176 ? -1.984 -24.438 -17.469 1 95.69 176 PRO B O 1
ATOM 3265 N N . LEU B 1 177 ? -0.496 -23.766 -19 1 95.38 177 LEU B N 1
ATOM 3266 C CA . LEU B 1 177 ? -1.26 -24.219 -20.156 1 95.38 177 LEU B CA 1
ATOM 3267 C C . LEU B 1 177 ? -0.692 -25.516 -20.703 1 95.38 177 LEU B C 1
ATOM 3269 O O . LEU B 1 177 ? -1.131 -26 -21.75 1 95.38 177 LEU B O 1
ATOM 3273 N N . CYS B 1 178 ? 0.26 -26.047 -20.062 1 96.06 178 CYS B N 1
ATOM 3274 C CA . CYS B 1 178 ? 0.845 -27.375 -20.266 1 96.06 178 CYS B CA 1
ATOM 3275 C C . CYS B 1 178 ? 1.166 -28.047 -18.938 1 96.06 178 CYS B C 1
ATOM 3277 O O . CYS B 1 178 ? 1.177 -27.391 -17.891 1 96.06 178 CYS B O 1
ATOM 3279 N N . ASP B 1 179 ? 1.312 -29.359 -19.016 1 92.69 179 ASP B N 1
ATOM 3280 C CA . ASP B 1 179 ? 1.753 -30.047 -17.797 1 92.69 179 ASP B CA 1
ATOM 3281 C C . ASP B 1 179 ? 3.131 -29.547 -17.359 1 92.69 179 ASP B C 1
ATOM 3283 O O . ASP B 1 179 ? 4.043 -29.438 -18.188 1 92.69 179 ASP B O 1
ATOM 3287 N N . LEU B 1 180 ? 3.217 -29.172 -16.109 1 91.06 180 LEU B N 1
ATOM 3288 C CA . LEU B 1 180 ? 4.516 -28.812 -15.555 1 91.06 180 LEU B CA 1
ATOM 3289 C C . LEU B 1 180 ? 5.211 -30.047 -14.969 1 91.06 180 LEU B C 1
ATOM 3291 O O . LEU B 1 180 ? 4.711 -30.656 -14.023 1 91.06 180 LEU B O 1
ATOM 3295 N N . ARG B 1 181 ? 6.285 -30.391 -15.586 1 88.94 181 ARG B N 1
ATOM 3296 C CA . ARG B 1 181 ? 7.129 -31.531 -15.227 1 88.94 181 ARG B CA 1
ATOM 3297 C C . ARG B 1 181 ? 8.57 -31.094 -15.008 1 88.94 181 ARG B C 1
ATOM 3299 O O . ARG B 1 181 ? 8.977 -30.016 -15.469 1 88.94 181 ARG B O 1
ATOM 3306 N N . PRO B 1 182 ? 9.289 -31.844 -14.289 1 87.88 182 PRO B N 1
ATOM 3307 C CA . PRO B 1 182 ? 10.664 -31.422 -14.008 1 87.88 182 PRO B CA 1
ATOM 3308 C C . PRO B 1 182 ? 11.43 -31.047 -15.273 1 87.88 182 PRO B C 1
ATOM 3310 O O . PRO B 1 182 ? 12.195 -30.078 -15.266 1 87.88 182 PRO B O 1
ATOM 3313 N N . ALA B 1 183 ? 11.164 -31.656 -16.359 1 91.38 183 ALA B N 1
ATOM 3314 C CA . ALA B 1 183 ? 11.922 -31.469 -17.594 1 91.38 183 ALA B CA 1
ATOM 3315 C C . ALA B 1 183 ? 11.641 -30.094 -18.188 1 91.38 183 ALA B C 1
ATOM 3317 O O . ALA B 1 183 ? 12.477 -29.547 -18.906 1 91.38 183 ALA B O 1
ATOM 3318 N N . ASN B 1 184 ? 10.445 -29.516 -17.938 1 94.19 184 ASN B N 1
ATOM 3319 C CA . ASN B 1 184 ? 10.164 -28.25 -18.625 1 94.19 184 ASN B CA 1
ATOM 3320 C C . ASN B 1 184 ? 10.242 -27.062 -17.656 1 94.19 184 ASN B C 1
ATOM 3322 O O . ASN B 1 184 ? 9.773 -25.969 -17.969 1 94.19 184 ASN B O 1
ATOM 3326 N N . GLY B 1 185 ? 10.797 -27.234 -16.453 1 92.5 185 GLY B N 1
ATOM 3327 C CA . GLY B 1 185 ? 11.234 -26.125 -15.609 1 92.5 185 GLY B CA 1
ATOM 3328 C C . GLY B 1 185 ? 10.102 -25.484 -14.844 1 92.5 185 GLY B C 1
ATOM 3329 O O . GLY B 1 185 ? 9.922 -24.266 -14.906 1 92.5 185 GLY B O 1
ATOM 3330 N N . PRO B 1 186 ? 9.359 -26.297 -14.031 1 91.56 186 PRO B N 1
ATOM 3331 C CA . PRO B 1 186 ? 8.344 -25.688 -13.172 1 91.56 186 PRO B CA 1
ATOM 3332 C C . PRO B 1 186 ? 8.922 -24.625 -12.234 1 91.56 186 PRO B C 1
ATOM 3334 O O . PRO B 1 186 ? 10.133 -24.625 -11.984 1 91.56 186 PRO B O 1
ATOM 3337 N N . THR B 1 187 ? 8.039 -23.672 -11.844 1 93.81 187 THR B N 1
ATOM 3338 C CA . THR B 1 187 ? 8.477 -22.688 -10.859 1 93.81 187 THR B CA 1
ATOM 3339 C C . THR B 1 187 ? 8.938 -23.375 -9.578 1 93.81 187 THR B C 1
ATOM 3341 O O . THR B 1 187 ? 8.289 -24.312 -9.102 1 93.81 187 THR B O 1
ATOM 3344 N N . GLU B 1 188 ? 10.047 -22.953 -9.117 1 90.38 188 GLU B N 1
ATOM 3345 C CA . GLU B 1 188 ? 10.617 -23.453 -7.871 1 90.38 188 GLU B CA 1
ATOM 3346 C C . GLU B 1 188 ? 10.461 -22.438 -6.738 1 90.38 188 GLU B C 1
ATOM 3348 O O . GLU B 1 188 ? 10.469 -21.234 -6.977 1 90.38 188 GLU B O 1
ATOM 3353 N N . PHE B 1 189 ? 10.32 -23.016 -5.512 1 90.5 189 PHE B N 1
ATOM 3354 C CA . PHE B 1 189 ? 10.078 -22.156 -4.352 1 90.5 189 PHE B CA 1
ATOM 3355 C C . PHE B 1 189 ? 10.992 -22.547 -3.193 1 90.5 189 PHE B C 1
ATOM 3357 O O . PHE B 1 189 ? 11.273 -23.734 -2.986 1 90.5 189 PHE B O 1
ATOM 3364 N N . HIS B 1 190 ? 11.523 -21.578 -2.518 1 90.62 190 HIS B N 1
ATOM 3365 C CA . HIS B 1 190 ? 11.953 -21.766 -1.137 1 90.62 190 HIS B CA 1
ATOM 3366 C C . HIS B 1 190 ? 10.781 -21.609 -0.169 1 90.62 190 HIS B C 1
ATOM 3368 O O . HIS B 1 190 ? 10.383 -20.5 0.165 1 90.62 190 HIS B O 1
ATOM 3374 N N . LEU B 1 191 ? 10.258 -22.75 0.256 1 89.12 191 LEU B N 1
ATOM 3375 C CA . LEU B 1 191 ? 9.008 -22.734 1.01 1 89.12 191 LEU B CA 1
ATOM 3376 C C . LEU B 1 191 ? 9.133 -21.891 2.271 1 89.12 191 LEU B C 1
ATOM 3378 O O . LEU B 1 191 ? 10.172 -21.938 2.945 1 89.12 191 LEU B O 1
ATOM 3382 N N . ALA B 1 192 ? 8.125 -21.094 2.529 1 90 192 ALA B N 1
ATOM 3383 C CA . ALA B 1 192 ? 7.938 -20.281 3.736 1 90 192 ALA B CA 1
ATOM 3384 C C . ALA B 1 192 ? 8.945 -19.141 3.797 1 90 192 ALA B C 1
ATOM 3386 O O . ALA B 1 192 ? 9.07 -18.469 4.824 1 90 192 ALA B O 1
ATOM 3387 N N . SER B 1 193 ? 9.617 -18.859 2.744 1 93.5 193 SER B N 1
ATOM 3388 C CA . SER B 1 193 ? 10.656 -17.828 2.74 1 93.5 193 SER B CA 1
ATOM 3389 C C . SER B 1 193 ? 10.047 -16.438 2.725 1 93.5 193 SER B C 1
ATOM 3391 O O . SER B 1 193 ? 10.742 -15.438 2.947 1 93.5 193 SER B O 1
ATOM 3393 N N . HIS B 1 194 ? 8.719 -16.297 2.484 1 94.75 194 HIS B N 1
ATOM 3394 C CA . HIS B 1 194 ? 8.047 -15 2.582 1 94.75 194 HIS B CA 1
ATOM 3395 C C . HIS B 1 194 ? 7.949 -14.539 4.031 1 94.75 194 HIS B C 1
ATOM 3397 O O . HIS B 1 194 ? 7.66 -13.375 4.301 1 94.75 194 HIS B O 1
ATOM 3403 N N . ILE B 1 195 ? 8.094 -15.523 4.949 1 94.06 195 ILE B N 1
ATOM 3404 C CA . ILE B 1 195 ? 8.164 -15.188 6.367 1 94.06 195 ILE B CA 1
ATOM 3405 C C . ILE B 1 195 ? 9.594 -14.805 6.738 1 94.06 195 ILE B C 1
ATOM 3407 O O . ILE B 1 195 ? 10.5 -15.641 6.699 1 94.06 195 ILE B O 1
ATOM 3411 N N . LYS B 1 196 ? 9.797 -13.555 7.176 1 90.56 196 LYS B N 1
ATOM 3412 C CA . LYS B 1 196 ? 11.125 -12.984 7.391 1 90.56 196 LYS B CA 1
ATOM 3413 C C . LYS B 1 196 ? 11.938 -13.844 8.352 1 90.56 196 LYS B C 1
ATOM 3415 O O . LYS B 1 196 ? 13.141 -14.039 8.148 1 90.56 196 LYS B O 1
ATOM 3420 N N . ALA B 1 197 ? 11.352 -14.336 9.352 1 87.62 197 ALA B N 1
ATOM 3421 C CA . ALA B 1 197 ? 12.031 -15.117 10.383 1 87.62 197 ALA B CA 1
ATOM 3422 C C . ALA B 1 197 ? 12.633 -16.391 9.812 1 87.62 197 ALA B C 1
ATOM 3424 O O . ALA B 1 197 ? 13.555 -16.969 10.391 1 87.62 197 ALA B O 1
ATOM 3425 N N . ASN B 1 198 ? 12.109 -16.844 8.625 1 86.56 198 ASN B N 1
ATOM 3426 C CA . ASN B 1 198 ? 12.547 -18.109 8.039 1 86.56 198 ASN B CA 1
ATOM 3427 C C . ASN B 1 198 ? 13.734 -17.922 7.105 1 86.56 198 ASN B C 1
ATOM 3429 O O . ASN B 1 198 ? 14.32 -18.891 6.633 1 86.56 198 ASN B O 1
ATOM 3433 N N . LEU B 1 199 ? 14.031 -16.625 6.883 1 84.62 199 LEU B N 1
ATOM 3434 C CA . LEU B 1 199 ? 15.086 -16.359 5.918 1 84.62 199 LEU B CA 1
ATOM 3435 C C . LEU B 1 199 ? 16.453 -16.734 6.484 1 84.62 199 LEU B C 1
ATOM 3437 O O . LEU B 1 199 ? 17.422 -16.891 5.734 1 84.62 199 LEU B O 1
ATOM 3441 N N . VAL B 1 200 ? 16.516 -16.891 7.758 1 82.44 200 VAL B N 1
ATOM 3442 C CA . VAL B 1 200 ? 17.781 -17.25 8.398 1 82.44 200 VAL B CA 1
ATOM 3443 C C . VAL B 1 200 ? 17.969 -18.766 8.391 1 82.44 200 VAL B C 1
ATOM 3445 O O . VAL B 1 200 ? 19.062 -19.266 8.641 1 82.44 200 VAL B O 1
ATOM 3448 N N . ARG B 1 201 ? 16.938 -19.609 7.992 1 80.12 201 ARG B N 1
ATOM 3449 C CA . ARG B 1 201 ? 17 -21.062 7.957 1 80.12 201 ARG B CA 1
ATOM 3450 C C . ARG B 1 201 ? 17.219 -21.562 6.535 1 80.12 201 ARG B C 1
ATOM 3452 O O . ARG B 1 201 ? 16.844 -20.906 5.57 1 80.12 201 ARG B O 1
ATOM 3459 N N . PRO B 1 202 ? 17.938 -22.672 6.438 1 77.12 202 PRO B N 1
ATOM 3460 C CA . PRO B 1 202 ? 18 -23.266 5.098 1 77.12 202 PRO B CA 1
ATOM 3461 C C . PRO B 1 202 ? 16.609 -23.531 4.516 1 77.12 202 PRO B C 1
ATOM 3463 O O . PRO B 1 202 ? 15.758 -24.125 5.191 1 77.12 202 PRO B O 1
ATOM 3466 N N . PRO B 1 203 ? 16.469 -23.109 3.32 1 77.31 203 PRO B N 1
ATOM 3467 C CA . PRO B 1 203 ? 15.117 -23.234 2.779 1 77.31 203 PRO B CA 1
ATOM 3468 C C . PRO B 1 203 ? 14.789 -24.656 2.336 1 77.31 203 PRO B C 1
ATOM 3470 O O . PRO B 1 203 ? 15.672 -25.391 1.883 1 77.31 203 PRO B O 1
ATOM 3473 N N . SER B 1 204 ? 13.555 -25.094 2.625 1 80.12 204 SER B N 1
ATOM 3474 C CA . SER B 1 204 ? 12.984 -26.25 1.945 1 80.12 204 SER B CA 1
ATOM 3475 C C . SER B 1 204 ? 12.516 -25.891 0.541 1 80.12 204 SER B C 1
ATOM 3477 O O . SER B 1 204 ? 11.719 -24.969 0.366 1 80.12 204 SER B O 1
ATOM 3479 N N . ARG B 1 205 ? 13.031 -26.625 -0.433 1 84.25 205 ARG B N 1
ATOM 3480 C CA . ARG B 1 205 ? 12.719 -26.297 -1.82 1 84.25 205 ARG B CA 1
ATOM 3481 C C . ARG B 1 205 ? 11.602 -27.172 -2.354 1 84.25 205 ARG B C 1
ATOM 3483 O O . ARG B 1 205 ? 11.477 -28.344 -1.958 1 84.25 205 ARG B O 1
ATOM 3490 N N . ALA B 1 206 ? 10.828 -26.609 -3.162 1 85.5 206 ALA B N 1
ATOM 3491 C CA . ALA B 1 206 ? 9.758 -27.344 -3.846 1 85.5 206 ALA B CA 1
ATOM 3492 C C . ALA B 1 206 ? 9.547 -26.797 -5.258 1 85.5 206 ALA B C 1
ATOM 3494 O O . ALA B 1 206 ? 9.82 -25.625 -5.531 1 85.5 206 ALA B O 1
ATOM 3495 N N . ALA B 1 207 ? 9.102 -27.703 -6.156 1 88.19 207 ALA B N 1
ATOM 3496 C CA . ALA B 1 207 ? 8.734 -27.312 -7.516 1 88.19 207 ALA B CA 1
ATOM 3497 C C . ALA B 1 207 ? 7.246 -27.516 -7.77 1 88.19 207 ALA B C 1
ATOM 3499 O O . ALA B 1 207 ? 6.672 -28.531 -7.336 1 88.19 207 ALA B O 1
ATOM 3500 N N . ALA B 1 208 ? 6.609 -26.641 -8.469 1 91 208 ALA B N 1
ATOM 3501 C CA . ALA B 1 208 ? 5.172 -26.719 -8.727 1 91 208 ALA B CA 1
ATOM 3502 C C . ALA B 1 208 ? 4.875 -27.609 -9.93 1 91 208 ALA B C 1
ATOM 3504 O O . ALA B 1 208 ? 4.379 -27.125 -10.953 1 91 208 ALA B O 1
ATOM 3505 N N . CYS B 1 209 ? 5.113 -28.875 -9.766 1 88.25 209 CYS B N 1
ATOM 3506 C CA . CYS B 1 209 ? 4.711 -29.844 -10.789 1 88.25 209 CYS B CA 1
ATOM 3507 C C . CYS B 1 209 ? 3.215 -30.125 -10.719 1 88.25 209 CYS B C 1
ATOM 3509 O O . CYS B 1 209 ? 2.705 -30.516 -9.664 1 88.25 209 CYS B O 1
ATOM 3511 N N . CYS B 1 210 ? 2.537 -29.875 -11.852 1 85.69 210 CYS B N 1
ATOM 3512 C CA . CYS B 1 210 ? 1.085 -30.031 -11.859 1 85.69 210 CYS B CA 1
ATOM 3513 C C . CYS B 1 210 ? 0.55 -30.094 -13.289 1 85.69 210 CYS B C 1
ATOM 3515 O O . CYS B 1 210 ? 1.23 -29.688 -14.227 1 85.69 210 CYS B O 1
ATOM 3517 N N . PRO B 1 211 ? -0.649 -30.688 -13.43 1 88.69 211 PRO B N 1
ATOM 3518 C CA . PRO B 1 211 ? -1.257 -30.719 -14.766 1 88.69 211 PRO B CA 1
ATOM 3519 C C . PRO B 1 211 ? -1.651 -29.328 -15.258 1 88.69 211 PRO B C 1
ATOM 3521 O O . PRO B 1 211 ? -1.829 -28.406 -14.461 1 88.69 211 PRO B O 1
ATOM 3524 N N . ALA B 1 212 ? -1.763 -29.203 -16.594 1 94.25 212 ALA B N 1
ATOM 3525 C CA . ALA B 1 212 ? -2.303 -27.984 -17.203 1 94.25 212 ALA B CA 1
ATOM 3526 C C . ALA B 1 212 ? -3.645 -27.609 -16.578 1 94.25 212 ALA B C 1
ATOM 3528 O O . ALA B 1 212 ? -4.449 -28.484 -16.25 1 94.25 212 ALA B O 1
ATOM 3529 N N . GLY B 1 213 ? -3.896 -26.297 -16.406 1 92.12 213 GLY B N 1
ATOM 3530 C CA . GLY B 1 213 ? -5.164 -25.828 -15.867 1 92.12 213 GLY B CA 1
ATOM 3531 C C . GLY B 1 213 ? -5.172 -25.75 -14.352 1 92.12 213 GLY B C 1
ATOM 3532 O O . GLY B 1 213 ? -6.164 -25.312 -13.758 1 92.12 213 GLY B O 1
ATOM 3533 N N . SER B 1 214 ? -4.043 -26.156 -13.719 1 90.06 214 SER B N 1
ATOM 3534 C CA . SER B 1 214 ? -3.871 -25.953 -12.289 1 90.06 214 SER B CA 1
ATOM 3535 C C . SER B 1 214 ? -3.664 -24.469 -11.961 1 90.06 214 SER B C 1
ATOM 3537 O O . SER B 1 214 ? -3.455 -23.656 -12.867 1 90.06 214 SER B O 1
ATOM 3539 N N . CYS B 1 215 ? -3.869 -24.156 -10.703 1 92.25 215 CYS B N 1
ATOM 3540 C CA . CYS B 1 215 ? -3.523 -22.828 -10.211 1 92.25 215 CYS B CA 1
ATOM 3541 C C . CYS B 1 215 ? -2.424 -22.906 -9.156 1 92.25 215 CYS B C 1
ATOM 3543 O O . CYS B 1 215 ? -2.562 -23.625 -8.164 1 92.25 215 CYS B O 1
ATOM 3545 N N . VAL B 1 216 ? -1.354 -22.281 -9.492 1 93.81 216 VAL B N 1
ATOM 3546 C CA . VAL B 1 216 ? -0.294 -22.094 -8.508 1 93.81 216 VAL B CA 1
ATOM 3547 C C . VAL B 1 216 ? -0.461 -20.734 -7.836 1 93.81 216 VAL B C 1
ATOM 3549 O O . VAL B 1 216 ? -0.187 -19.688 -8.445 1 93.81 216 VAL B O 1
ATOM 3552 N N . LEU B 1 217 ? -0.969 -20.719 -6.605 1 95.38 217 LEU B N 1
ATOM 3553 C CA . LEU B 1 217 ? -1.194 -19.5 -5.84 1 95.38 217 LEU B CA 1
ATOM 3554 C C . LEU B 1 217 ? -0.06 -19.266 -4.848 1 95.38 217 LEU B C 1
ATOM 3556 O O . LEU B 1 217 ? 0.296 -20.172 -4.082 1 95.38 217 LEU B O 1
ATOM 3560 N N . TYR B 1 218 ? 0.511 -18.047 -4.895 1 95.62 218 TYR B N 1
ATOM 3561 C CA . TYR B 1 218 ? 1.629 -17.875 -3.975 1 95.62 218 TYR B CA 1
ATOM 3562 C C . TYR B 1 218 ? 1.771 -16.406 -3.562 1 95.62 218 TYR B C 1
ATOM 3564 O O . TYR B 1 218 ? 1.284 -15.508 -4.254 1 95.62 218 TYR B O 1
ATOM 3572 N N . ASP B 1 219 ? 2.242 -16.203 -2.393 1 97.19 219 ASP B N 1
ATOM 3573 C CA . ASP B 1 219 ? 2.684 -14.898 -1.891 1 97.19 219 ASP B CA 1
ATOM 3574 C C . ASP B 1 219 ? 3.877 -14.383 -2.688 1 97.19 219 ASP B C 1
ATOM 3576 O O . ASP B 1 219 ? 4.914 -15.039 -2.762 1 97.19 219 ASP B O 1
ATOM 3580 N N . PRO B 1 220 ? 3.729 -13.242 -3.322 1 97.25 220 PRO B N 1
ATOM 3581 C CA . PRO B 1 220 ? 4.816 -12.773 -4.188 1 97.25 220 PRO B CA 1
ATOM 3582 C C . PRO B 1 220 ? 6.113 -12.523 -3.42 1 97.25 220 PRO B C 1
ATOM 3584 O O . PRO B 1 220 ? 7.156 -12.273 -4.031 1 97.25 220 PRO B O 1
ATOM 3587 N N . ARG B 1 221 ? 6.086 -12.648 -2.07 1 96.62 221 ARG B N 1
ATOM 3588 C CA . ARG B 1 221 ? 7.273 -12.445 -1.244 1 96.62 221 ARG B CA 1
ATOM 3589 C C . ARG B 1 221 ? 8.016 -13.766 -1.024 1 96.62 221 ARG B C 1
ATOM 3591 O O . ARG B 1 221 ? 9.094 -13.781 -0.429 1 96.62 221 ARG B O 1
ATOM 3598 N N . VAL B 1 222 ? 7.492 -14.836 -1.479 1 94.69 222 VAL B N 1
ATOM 3599 C CA . VAL B 1 222 ? 8.203 -16.094 -1.342 1 94.69 222 VAL B CA 1
ATOM 3600 C C . VAL B 1 222 ? 9.305 -16.188 -2.396 1 94.69 222 VAL B C 1
ATOM 3602 O O . VAL B 1 222 ? 9.086 -15.867 -3.564 1 94.69 222 VAL B O 1
ATOM 3605 N N . MET B 1 223 ? 10.469 -16.562 -1.961 1 94.81 223 MET B N 1
ATOM 3606 C CA . MET B 1 223 ? 11.555 -16.734 -2.92 1 94.81 223 MET B CA 1
ATOM 3607 C C . MET B 1 223 ? 11.203 -17.812 -3.943 1 94.81 223 MET B C 1
ATOM 3609 O O . MET B 1 223 ? 10.82 -18.922 -3.578 1 94.81 223 MET B O 1
ATOM 3613 N N . HIS B 1 224 ? 11.32 -17.391 -5.25 1 93.81 224 HIS B N 1
ATOM 3614 C CA . HIS B 1 224 ? 10.969 -18.328 -6.305 1 93.81 224 HIS B CA 1
ATOM 3615 C C . HIS B 1 224 ? 11.742 -18.047 -7.582 1 93.81 224 HIS B C 1
ATOM 3617 O O . HIS B 1 224 ? 12.445 -17.031 -7.676 1 93.81 224 HIS B O 1
ATOM 3623 N N . ARG B 1 225 ? 11.688 -19.016 -8.469 1 94.19 225 ARG B N 1
ATOM 3624 C CA . ARG B 1 225 ? 12.273 -18.844 -9.789 1 94.19 225 ARG B CA 1
ATOM 3625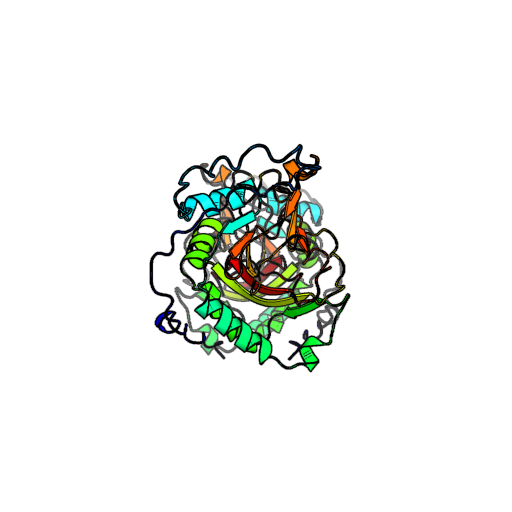 C C . ARG B 1 225 ? 11.641 -19.781 -10.805 1 94.19 225 ARG B C 1
ATOM 3627 O O . ARG B 1 225 ? 11.219 -20.891 -10.461 1 94.19 225 ARG B O 1
ATOM 3634 N N . GLY B 1 226 ? 11.531 -19.297 -12.023 1 93.81 226 GLY B N 1
ATOM 3635 C CA . GLY B 1 226 ? 11.211 -20.203 -13.117 1 93.81 226 GLY B CA 1
ATOM 3636 C C . GLY B 1 226 ? 12.359 -21.141 -13.453 1 93.81 226 GLY B C 1
ATOM 3637 O O . GLY B 1 226 ? 13.492 -20.703 -13.641 1 93.81 226 GLY B O 1
ATOM 3638 N N . GLY B 1 227 ? 12.086 -22.359 -13.516 1 92.5 227 GLY B N 1
ATOM 3639 C CA . GLY B 1 227 ? 13.117 -23.328 -13.836 1 92.5 227 GLY B CA 1
ATOM 3640 C C . GLY B 1 227 ? 13.516 -23.328 -15.297 1 92.5 227 GLY B C 1
ATOM 3641 O O . GLY B 1 227 ? 12.867 -22.672 -16.109 1 92.5 227 GLY B O 1
ATOM 3642 N N . ALA B 1 228 ? 14.609 -24.016 -15.562 1 94.25 228 ALA B N 1
ATOM 3643 C CA . ALA B 1 228 ? 15.078 -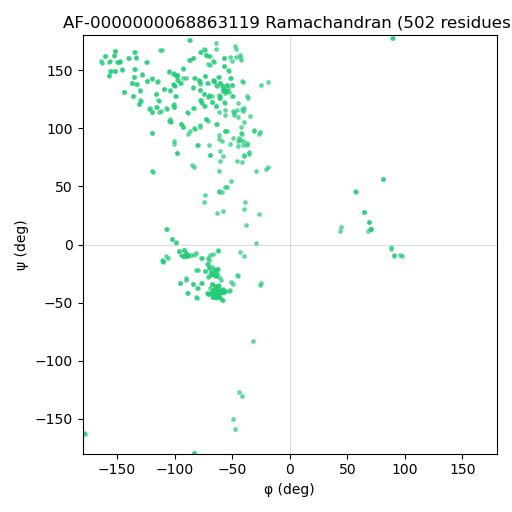24.156 -16.938 1 94.25 228 ALA B CA 1
ATOM 3644 C C . ALA B 1 228 ? 14.164 -25.094 -17.734 1 94.25 228 ALA B C 1
ATOM 3646 O O . ALA B 1 228 ? 13.703 -26.109 -17.219 1 94.25 228 ALA B O 1
ATOM 3647 N N . ASN B 1 229 ? 13.906 -24.688 -18.969 1 94.81 229 ASN B N 1
ATOM 3648 C CA . ASN B 1 229 ? 13.148 -25.562 -19.859 1 94.81 229 ASN B CA 1
ATOM 3649 C C . ASN B 1 229 ? 14.062 -26.438 -20.703 1 94.81 229 ASN B C 1
ATOM 3651 O O . ASN B 1 229 ? 14.523 -26.031 -21.766 1 94.81 229 ASN B O 1
ATOM 3655 N N . GLU B 1 230 ? 14.18 -27.656 -20.266 1 95.06 230 GLU B N 1
ATOM 3656 C CA . GLU B 1 230 ? 15.047 -28.609 -20.969 1 95.06 230 GLU B CA 1
ATOM 3657 C C . GLU B 1 230 ? 14.25 -29.516 -21.891 1 95.06 230 GLU B C 1
ATOM 3659 O O . GLU B 1 230 ? 14.797 -30.438 -22.484 1 95.06 230 GLU B O 1
ATOM 3664 N N . SER B 1 231 ? 12.969 -29.281 -21.953 1 94.69 231 SER B N 1
ATOM 3665 C CA . SER B 1 231 ? 12.109 -30.062 -22.828 1 94.69 231 SER B CA 1
ATOM 3666 C C . SER B 1 231 ? 12.133 -29.531 -24.25 1 94.69 231 SER B C 1
ATOM 3668 O O . SER B 1 231 ? 12.844 -28.578 -24.547 1 94.69 231 SER B O 1
ATOM 3670 N N . GLU B 1 232 ? 11.367 -30.172 -25.156 1 95.19 232 GLU B N 1
ATOM 3671 C CA . GLU B 1 232 ? 11.336 -29.781 -26.562 1 95.19 232 GLU B CA 1
ATOM 3672 C C . GLU B 1 232 ? 10.164 -28.859 -26.859 1 95.19 232 GLU B C 1
ATOM 3674 O O . GLU B 1 232 ? 10.055 -28.312 -27.953 1 95.19 232 GLU B O 1
ATOM 3679 N N . GLY B 1 233 ? 9.344 -28.641 -25.922 1 92.69 233 GLY B N 1
ATOM 3680 C CA . GLY B 1 233 ? 8.156 -27.812 -26.109 1 92.69 233 GLY B CA 1
ATOM 3681 C C . GLY B 1 233 ? 8.211 -26.516 -25.328 1 92.69 233 GLY B C 1
ATOM 3682 O O . GLY B 1 233 ? 9.039 -26.359 -24.422 1 92.69 233 GLY B O 1
ATOM 3683 N N . GLU B 1 234 ? 7.277 -25.625 -25.672 1 91.75 234 GLU B N 1
ATOM 3684 C CA . GLU B 1 234 ? 7.156 -24.375 -24.922 1 91.75 234 GLU B CA 1
ATOM 3685 C C . GLU B 1 234 ? 6.422 -24.594 -23.609 1 91.75 234 GLU B C 1
ATOM 3687 O O . GLU B 1 234 ? 5.5 -25.406 -23.531 1 91.75 234 GLU B O 1
ATOM 3692 N N . ARG B 1 235 ? 6.879 -23.953 -22.672 1 93.38 235 ARG B N 1
ATOM 3693 C CA . ARG B 1 235 ? 6.148 -23.875 -21.406 1 93.38 235 ARG B CA 1
ATOM 3694 C C . ARG B 1 235 ? 5.453 -22.531 -21.25 1 93.38 235 ARG B C 1
ATOM 3696 O O . ARG B 1 235 ? 6.098 -21.516 -20.969 1 93.38 235 ARG B O 1
ATOM 3703 N N . ALA B 1 236 ? 4.141 -22.547 -21.422 1 92.25 236 ALA B N 1
ATOM 3704 C CA . ALA B 1 236 ? 3.344 -21.328 -21.328 1 92.25 236 ALA B CA 1
ATOM 3705 C C . ALA B 1 236 ? 2.488 -21.328 -20.062 1 92.25 236 ALA B C 1
ATOM 3707 O O . ALA B 1 236 ? 1.841 -22.328 -19.75 1 92.25 236 ALA B O 1
ATOM 3708 N N . LEU B 1 237 ? 2.504 -20.219 -19.375 1 93.44 237 LEU B N 1
ATOM 3709 C CA . LEU B 1 237 ? 1.631 -20.031 -18.219 1 93.44 237 LEU B CA 1
ATOM 3710 C C . LEU B 1 237 ? 1.024 -18.625 -18.234 1 93.44 237 LEU B C 1
ATOM 3712 O O . LEU B 1 237 ? 1.697 -17.656 -18.578 1 93.44 237 LEU B O 1
ATOM 3716 N N . VAL B 1 238 ? -0.234 -18.562 -17.891 1 92.38 238 VAL B N 1
ATOM 3717 C CA . VAL B 1 238 ? -0.89 -17.281 -17.641 1 92.38 238 VAL B CA 1
ATOM 3718 C C . VAL B 1 238 ? -0.623 -16.844 -16.188 1 92.38 238 VAL B C 1
ATOM 3720 O O . VAL B 1 238 ? -0.683 -17.672 -15.273 1 92.38 238 VAL B O 1
ATOM 3723 N N . TYR B 1 239 ? -0.288 -15.586 -16.031 1 93.06 239 TYR B N 1
ATOM 3724 C CA . TYR B 1 239 ? -0.117 -15.109 -14.664 1 93.06 239 TYR B CA 1
ATOM 3725 C C . TYR B 1 239 ? -1.095 -13.984 -14.352 1 93.06 239 TYR B C 1
ATOM 3727 O O . TYR B 1 239 ? -1.429 -13.18 -15.227 1 93.06 239 TYR B O 1
ATOM 3735 N N . LEU B 1 240 ? -1.595 -13.961 -13.148 1 93.44 240 LEU B N 1
ATOM 3736 C CA . LEU B 1 240 ? -2.402 -12.898 -12.547 1 93.44 240 LEU B CA 1
ATOM 3737 C C . LEU B 1 240 ? -1.77 -12.398 -11.258 1 93.44 240 LEU B C 1
ATOM 3739 O O . LEU B 1 240 ? -1.25 -13.188 -10.469 1 93.44 240 LEU B O 1
ATOM 3743 N N . THR B 1 241 ? -1.823 -11.164 -11.062 1 94.94 241 THR B N 1
ATOM 3744 C CA . THR B 1 241 ? -1.509 -10.562 -9.773 1 94.94 241 THR B CA 1
ATOM 3745 C C . THR B 1 241 ? -2.713 -9.805 -9.219 1 94.94 241 THR B C 1
ATOM 3747 O O . THR B 1 241 ? -3.191 -8.852 -9.844 1 94.94 241 THR B O 1
ATOM 3750 N N . LEU B 1 242 ? -3.238 -10.266 -8.164 1 95.75 242 LEU B N 1
ATOM 3751 C CA . LEU B 1 242 ? -4.289 -9.562 -7.438 1 95.75 242 LEU B CA 1
ATOM 3752 C C . LEU B 1 242 ? -3.721 -8.852 -6.215 1 95.75 242 LEU B C 1
ATOM 3754 O O . LEU B 1 242 ? -2.869 -9.398 -5.512 1 95.75 242 LEU B O 1
ATOM 3758 N N . SER B 1 243 ? -4.195 -7.613 -5.988 1 96.56 243 SER B N 1
ATOM 3759 C CA . SER B 1 243 ? -3.611 -6.82 -4.91 1 96.56 243 SER B CA 1
ATOM 3760 C C . SER B 1 243 ? -4.691 -6.141 -4.074 1 96.56 243 SER B C 1
ATOM 3762 O O . SER B 1 243 ? -5.801 -5.91 -4.555 1 96.56 243 SER B O 1
ATOM 3764 N N . ARG B 1 244 ? -4.383 -5.906 -2.762 1 97.06 244 ARG B N 1
ATOM 3765 C CA . ARG B 1 244 ? -5.227 -5.012 -1.975 1 97.06 244 ARG B CA 1
ATOM 3766 C C . ARG B 1 244 ? -5.395 -3.664 -2.668 1 97.06 244 ARG B C 1
ATOM 3768 O O . ARG B 1 244 ? -4.469 -3.176 -3.316 1 97.06 244 ARG B O 1
ATOM 3775 N N . VAL B 1 245 ? -6.496 -3.045 -2.451 1 94.44 245 VAL B N 1
ATOM 3776 C CA . VAL B 1 245 ? -6.859 -1.885 -3.26 1 94.44 245 VAL B CA 1
ATOM 3777 C C . VAL B 1 245 ? -5.902 -0.731 -2.967 1 94.44 245 VAL B C 1
ATOM 3779 O O . VAL B 1 245 ? -5.691 0.138 -3.814 1 94.44 245 VAL B O 1
ATOM 3782 N N . TRP B 1 246 ? -5.309 -0.681 -1.823 1 95.62 246 TRP B N 1
ATOM 3783 C CA . TRP B 1 246 ? -4.441 0.436 -1.463 1 95.62 246 TRP B CA 1
ATOM 3784 C C . TRP B 1 246 ? -3.006 0.178 -1.912 1 95.62 246 TRP B C 1
ATOM 3786 O O . TRP B 1 246 ? -2.146 1.056 -1.801 1 95.62 246 TRP B O 1
ATOM 3796 N N . TYR B 1 247 ? -2.637 -1.021 -2.385 1 96.5 247 TYR B N 1
ATOM 3797 C CA . TYR B 1 247 ? -1.284 -1.363 -2.814 1 96.5 247 TYR B CA 1
ATOM 3798 C C . TYR B 1 247 ? -1.146 -1.245 -4.328 1 96.5 247 TYR B C 1
ATOM 3800 O O . TYR B 1 247 ? -2.043 -1.646 -5.07 1 96.5 247 TYR B O 1
ATOM 3808 N N . ARG B 1 248 ? -0.041 -0.766 -4.73 1 92.69 248 ARG B N 1
ATOM 3809 C CA . ARG B 1 248 ? 0.343 -0.751 -6.137 1 92.69 248 ARG B CA 1
ATOM 3810 C C . ARG B 1 248 ? 1.794 -1.184 -6.312 1 92.69 248 ARG B C 1
ATOM 3812 O O . ARG B 1 248 ? 2.691 -0.649 -5.66 1 92.69 248 ARG B O 1
ATOM 3819 N N . ASP B 1 249 ? 2.008 -2.125 -7.168 1 90.19 249 ASP B N 1
ATOM 3820 C CA . ASP B 1 249 ? 3.367 -2.566 -7.469 1 90.19 249 ASP B CA 1
ATOM 3821 C C . ASP B 1 249 ? 4.066 -1.592 -8.414 1 90.19 249 ASP B C 1
ATOM 3823 O O . ASP B 1 249 ? 3.816 -1.607 -9.625 1 90.19 249 ASP B O 1
ATOM 3827 N N . THR B 1 250 ? 4.879 -0.782 -7.855 1 84.25 250 THR B N 1
ATOM 3828 C CA . THR B 1 250 ? 5.578 0.211 -8.664 1 84.25 250 THR B CA 1
ATOM 3829 C C . THR B 1 250 ? 6.934 -0.32 -9.125 1 84.25 250 THR B C 1
ATOM 3831 O O . THR B 1 250 ? 7.609 0.314 -9.938 1 84.25 250 THR B O 1
ATOM 3834 N N . LEU B 1 251 ? 7.316 -1.4 -8.609 1 79.88 251 LEU B N 1
ATOM 3835 C CA . LEU B 1 251 ? 8.617 -1.985 -8.93 1 79.88 251 LEU B CA 1
ATOM 3836 C C . LEU B 1 251 ? 8.547 -2.805 -10.211 1 79.88 251 LEU B C 1
ATOM 3838 O O . LEU B 1 251 ? 9.539 -2.934 -10.93 1 79.88 251 LEU B O 1
ATOM 3842 N N . ASN B 1 252 ? 7.359 -3.438 -10.383 1 69.06 252 ASN B N 1
ATOM 3843 C CA . ASN B 1 252 ? 7.133 -4.262 -11.562 1 69.06 252 ASN B CA 1
ATOM 3844 C C . ASN B 1 252 ? 5.969 -3.738 -12.398 1 69.06 252 ASN B C 1
ATOM 3846 O O . ASN B 1 252 ? 4.949 -4.414 -12.539 1 69.06 252 ASN B O 1
ATOM 3850 N N . PRO B 1 253 ? 6.062 -2.506 -12.953 1 59.38 253 PRO B N 1
ATOM 3851 C CA . PRO B 1 253 ? 4.934 -1.895 -13.656 1 59.38 253 PRO B CA 1
ATOM 3852 C C . PRO B 1 253 ? 4.543 -2.656 -14.922 1 59.38 253 PRO B C 1
ATOM 3854 O O . PRO B 1 253 ? 5.375 -3.342 -15.516 1 59.38 253 PRO B O 1
#

Foldseek 3Di:
DPPPPPPPPDLPPLCLDDDPLFQFPPPLVLPDDDDDDDPPPPDPPPDDSHRDDLVRQLVQQQQWQKIKGACSDPPVSLVVVVVLVVPPDVVQCPPQDLQKHKDKADPSCVVVLSVCVNPSNVSNCCSQQNPQKDWQIKTKMKHAARRAKDDWDFPDADPDDDDDQDGAQKKKKKAKSAFDDPQQFAKKFQTRVLNVVCVVPDGRMGGPGHGGRMIMIGRSSTTIMGHHHNDRGMIMIMMIMMGRNVDHDPPPD/DPPPPPPPPDLPPVCLDDDPQFQFPQDLPLPDDDDDDDPPCPPPPVDPSHRDDLVRQLVSQQQWQKTKTACLDPPVRLVVVVVLVVPPDPVQCPPDDLQKHKDKADPSQVVVLSVCVRPSNVSNCCSQQNPQKDWQIKTKMKHAARRAKDDWDFPDADPDDDDDQDGAQKKKKKAKSAFDDPQQFAKKFQTRVLNVVCVVPPGRMGGPGHGGRMIMMGRSSTTIMGHHHNDRGMIMIMMIMMGRNVDHDPPPD

Organism: Emiliania huxleyi (strain CCMP1516) (NCBI:txid280463)

Sequence (506 aa):
MAWRHSPWVTARALGLGATAAVVVVSAVRLLRRRPPPRPAAAALPSDIARVATTAEVAAAVRAEGVCVVERVLDAAAVAALRERVAALEPRKRQNRRAKRWEHVHSPEAAAFAELAQHPSIAAAAKALLGPKHYLEKCGLVVSHPGATAQRWHMDTPHLFACREHLPPHSLSVFVPLCDLRPANGPTEFHLASHIKANLVRPPSRAAACCPAGSCVLYDPRVMHRGGANESEGERALVYLTLSRVWYRDTLNPMAWRHSPWVTARALGLGATAAVVVVSAVRLLRRRPPPRPAAAALPSDIARVATTAEVAAAVRAEGVCVVERVLDAAAVAALRERVAALEPRKRQNRRAKRWEHVHSPEAAAFAELAQHPSIAAAAKALLGPKHYLEKCGLVVSHPGATAQRWHMDTPHLFACREHLPPHSLSVFVPLCDLRPANGPTEFHLASHIKANLVRPPSRAAACCPAGSCVLYDPRVMHRGGANESEGERALVYLTLSRVWYRDTLNP

Radius of gyration: 28.3 Å; Cα contacts (8 Å, |Δi|>4): 1009; chains: 2; bounding box: 39×92×72 Å

Secondary structure (DSSP, 8-state):
----------GGGGT--S----EEE-------S---S-------------B--HHHHHHHHHHHSEEEEETSS-HHHHHHHHHHHHHS-GGGGT--BTTEEEEE--GGGHHHHGGGGSHHHHHHHHHHH-SSEEEEEEEEEEEPTTPPPPPPB-SS--SS--SSPPPPSEEEEEEESS-B-GGG--EEEEETTTSGGGGGSPPEEEE--B-TT-EEEE-TTS-EEEPP--SSS-EEEEEEEEEETTB--SS--/----------GGGG---S----EEE-------S---S--------S----B--HHHHHHHHHHHSEEEEETSS-HHHHHHHHHHHHHS-TTTTT--BTTEEEEE--GGGHHHHGGGGSHHHHHHHHHHH-SSEEEEEEEEEEEPTTPPPPPPB-SS--SS--SSPPPPSEEEEEEESS-B-GGG--EEEEETTTSGGGGGSPPEEEE--B-TT-EEEE-TTS-EEEPP--SSS-EEEEEEEEEETTB--SS--

Nearest PDB structures (foldseek):
  7eyt-assembly1_C  TM=8.317E-01  e=1.140E-10  Aspergillus sp.
  5ep9-assembly3_C  TM=7.815E-01  e=8.840E-10  Streptomyces nogalater
  4xcb-assembly1_D  TM=7.608E-01  e=7.339E-10  Streptomyces hygroscopicus subsp. hygroscopicus
  4xca-assembly1_C  TM=7.619E-01  e=2.702E-09  Streptomyces hygroscopicus subsp. hygroscopicus
  4xc9-assembly1_D  TM=7.582E-01  e=7.292E-09  Streptomyces hygroscopicus subsp. hygroscopicus

InterPro domains:
  IPR008775 Phytanoyl-CoA dioxygenase-like [PF05721] (62-235)
  IPR051961 Fungal Secondary Metabolite Dioxygenase [PTHR37563] (51-252)

pLDDT: mean 75.66, std 25.09, range [18.83, 97.81]